Protein 3EET (pdb70)

Sequence (467 aa):
YFEQPAYLRRVAGDLRKKIVDGSLPPHTRLPSQARIREEEYGVSDTVALEARKVLAEGLVEGRSGTYVRERPVPRRVARSGYRPSGATPFRQEQADGAVRGTWESHSEQAEASGAIAERLDIRPGERVCTKYVFRDAGEVLSSTSWEPLAVTGRTPVLPEEGPVGGGVVERAAIDVIVDNVTEEVGARPGLAEEELLTLGGVPGHVVLVIQRTYFASGRRPVETADVVVPADRRYRVAYHLPVKYFYLRVAGDLRKKIVDGSLPPHTRLPSQARIREEYGVSDTVALEARKVLAEGLVETYVRERPVPRRVARSGYRSGATPFRQEQADGAVRGTWESHSEQAEASGAIAERLDIRPGERVCTKYVFRDAGEVLSTSWEPLAVTGRTPVLPEEGPVGGGVVERAAIDVIVDNVTEEVGARPGLAEELLTLGGVPGHVVLVIQRTYFASGRPVETADVVVPADRYRVAYHLPVK

Solvent-accessible surface area: 25751 Å² total

Organism: Streptomyces avermitilis (strain ATCC 31267 / DSM 46492 / JCM 5070 / NBRC 14893 / NCIMB 12804 / NRRL 8165 / MA-4680) (NCBI:txid227882)

Structure (mmCIF, N/CA/C/O backbone):
data_3EET
#
_entry.id   3EET
#
_cell.length_a   87.157
_cell.length_b   87.157
_cell.length_c   123.752
_cell.angle_alpha   90.00
_cell.angle_beta   90.00
_cell.angle_gamma   120.00
#
_symmetry.space_group_name_H-M   'P 3 2 1'
#
loop_
_entity.id
_entity.type
_entity.pdbx_description
1 polymer 'Putative GntR-family transcriptional regulator'
2 water water
#
loop_
_atom_site.group_PDB
_atom_site.id
_atom_site.type_symbol
_atom_site.label_atom_id
_atom_site.label_alt_id
_atom_site.label_comp_id
_atom_site.label_asym_id
_atom_site.label_entity_id
_atom_site.label_seq_id
_atom_site.pdbx_PDB_ins_code
_atom_site.Cartn_x
_atom_site.Cartn_y
_atom_site.Cartn_z
_atom_site.occupancy
_atom_site.B_iso_or_equiv
_atom_site.auth_seq_id
_atom_site.auth_comp_id
_atom_site.auth_asym_id
_atom_site.auth_atom_id
_atom_site.pdbx_PDB_model_num
ATOM 1 N N . TYR A 1 18 ? 31.333 35.401 42.853 1.00 58.79 -4 TYR A N 1
ATOM 2 C CA . TYR A 1 18 ? 30.860 36.729 43.240 1.00 60.70 -4 TYR A CA 1
ATOM 3 C C . TYR A 1 18 ? 30.860 37.704 42.061 1.00 63.47 -4 TYR A C 1
ATOM 4 O O . TYR A 1 18 ? 29.970 38.548 41.950 1.00 65.16 -4 TYR A O 1
ATOM 13 N N . PHE A 1 19 ? 31.856 37.585 41.184 1.00 62.25 -3 PHE A N 1
ATOM 14 C CA . PHE A 1 19 ? 31.974 38.488 40.039 1.00 63.27 -3 PHE A CA 1
ATOM 15 C C . PHE A 1 19 ? 30.857 38.280 39.011 1.00 70.67 -3 PHE A C 1
ATOM 16 O O . PHE A 1 19 ? 30.404 37.156 38.776 1.00 74.61 -3 PHE A O 1
ATOM 24 N N . GLU A 1 27 ? 9.280 39.469 89.297 1.00 83.24 5 GLU A N 1
ATOM 25 C CA . GLU A 1 27 ? 9.275 38.030 89.049 1.00 82.04 5 GLU A CA 1
ATOM 26 C C . GLU A 1 27 ? 9.478 37.718 87.571 1.00 79.32 5 GLU A C 1
ATOM 27 O O . GLU A 1 27 ? 8.548 37.837 86.771 1.00 78.91 5 GLU A O 1
ATOM 29 N N . GLN A 1 28 ? 10.697 37.320 87.217 1.00 75.52 6 GLN A N 1
ATOM 30 C CA . GLN A 1 28 ? 11.029 36.961 85.841 1.00 67.47 6 GLN A CA 1
ATOM 31 C C . GLN A 1 28 ? 10.323 35.657 85.471 1.00 62.88 6 GLN A C 1
ATOM 32 O O . GLN A 1 28 ? 10.088 34.813 86.337 1.00 63.27 6 GLN A O 1
ATOM 38 N N . PRO A 1 29 ? 9.959 35.492 84.187 1.00 57.13 7 PRO A N 1
ATOM 39 C CA . PRO A 1 29 ? 9.449 34.191 83.741 1.00 50.89 7 PRO A CA 1
ATOM 40 C C . PRO A 1 29 ? 10.455 33.075 84.035 1.00 42.62 7 PRO A C 1
ATOM 41 O O . PRO A 1 29 ? 11.671 33.287 83.980 1.00 39.53 7 PRO A O 1
ATOM 45 N N . ALA A 1 30 ? 9.943 31.893 84.352 1.00 37.88 8 ALA A N 1
ATOM 46 C CA . ALA A 1 30 ? 10.797 30.777 84.753 1.00 36.23 8 ALA A CA 1
ATOM 47 C C . ALA A 1 30 ? 11.902 30.480 83.741 1.00 35.48 8 ALA A C 1
ATOM 48 O O . ALA A 1 30 ? 13.068 30.320 84.108 1.00 38.83 8 ALA A O 1
ATOM 50 N N . TYR A 1 31 ? 11.534 30.414 82.466 1.00 32.35 9 TYR A N 1
ATOM 51 C CA . TYR A 1 31 ? 12.477 30.002 81.437 1.00 28.64 9 TYR A CA 1
ATOM 52 C C . TYR A 1 31 ? 13.598 31.040 81.258 1.00 27.42 9 TYR A C 1
ATOM 53 O O . TYR A 1 31 ? 14.721 30.697 80.891 1.00 27.49 9 TYR A O 1
ATOM 62 N N . LEU A 1 32 ? 13.290 32.305 81.533 1.00 26.97 10 LEU A N 1
ATOM 63 C CA . LEU A 1 32 ? 14.296 33.366 81.488 1.00 28.40 10 LEU A CA 1
ATOM 64 C C . LEU A 1 32 ? 15.165 33.328 82.731 1.00 30.65 10 LEU A C 1
ATOM 65 O O . LEU A 1 32 ? 16.358 33.638 82.683 1.00 30.22 10 LEU A O 1
ATOM 70 N N A ARG A 1 33 ? 14.559 32.968 83.858 0.50 32.68 11 ARG A N 1
ATOM 71 N N B ARG A 1 33 ? 14.563 32.934 83.848 0.50 32.64 11 ARG A N 1
ATOM 72 C CA A ARG A 1 33 ? 15.325 32.780 85.078 0.50 33.67 11 ARG A CA 1
ATOM 73 C CA B ARG A 1 33 ? 15.296 32.784 85.096 0.50 34.11 11 ARG A CA 1
ATOM 74 C C A ARG A 1 33 ? 16.340 31.676 84.862 0.50 31.53 11 ARG A C 1
ATOM 75 C C B ARG A 1 33 ? 16.293 31.632 85.003 0.50 31.69 11 ARG A C 1
ATOM 76 O O A ARG A 1 33 ? 17.534 31.866 85.084 0.50 33.14 11 ARG A O 1
ATOM 77 O O B ARG A 1 33 ? 17.434 31.752 85.445 0.50 33.21 11 ARG A O 1
ATOM 92 N N . VAL A 1 34 ? 15.859 30.520 84.420 1.00 28.83 12 VAL A N 1
ATOM 93 C CA . VAL A 1 34 ? 16.735 29.376 84.201 1.00 28.61 12 VAL A CA 1
ATOM 94 C C . VAL A 1 34 ? 17.810 29.714 83.167 1.00 28.76 12 VAL A C 1
ATOM 95 O O . VAL A 1 34 ? 18.999 29.535 83.428 1.00 26.53 12 VAL A O 1
ATOM 99 N N . ALA A 1 35 ? 17.374 30.205 82.003 1.00 30.99 13 ALA A N 1
ATOM 100 C CA . ALA A 1 35 ? 18.269 30.621 80.919 1.00 29.57 13 ALA A CA 1
ATOM 101 C C . ALA A 1 35 ? 19.294 31.648 81.386 1.00 29.87 13 ALA A C 1
ATOM 102 O O . ALA A 1 35 ? 20.459 31.609 80.983 1.00 25.13 13 ALA A O 1
ATOM 104 N N . GLY A 1 36 ? 18.847 32.567 82.238 1.00 35.38 14 GLY A N 1
ATOM 105 C CA . GLY A 1 36 ? 19.717 33.583 82.802 1.00 37.36 14 GLY A CA 1
ATOM 106 C C . GLY A 1 36 ? 20.817 32.983 83.658 1.00 36.43 14 GLY A C 1
ATOM 107 O O . GLY A 1 36 ? 21.962 33.437 83.627 1.00 34.04 14 GLY A O 1
ATOM 108 N N . ASP A 1 37 ? 20.472 31.954 84.425 1.00 35.03 15 ASP A N 1
ATOM 109 C CA . ASP A 1 37 ? 21.439 31.312 85.305 1.00 37.15 15 ASP A CA 1
ATOM 110 C C . ASP A 1 37 ? 22.507 30.583 84.498 1.00 36.58 15 ASP A C 1
ATOM 111 O O . ASP A 1 37 ? 23.690 30.634 84.834 1.00 40.06 15 ASP A O 1
ATOM 116 N N . LEU A 1 38 ? 22.084 29.905 83.433 1.00 34.77 16 LEU A N 1
ATOM 117 C CA . LEU A 1 38 ? 23.001 29.145 82.584 1.00 32.06 16 LEU A CA 1
ATOM 118 C C . LEU A 1 38 ? 23.853 30.083 81.753 1.00 32.35 16 LEU A C 1
ATOM 119 O O . LEU A 1 38 ? 25.022 29.804 81.500 1.00 32.30 16 LEU A O 1
ATOM 124 N N . ARG A 1 39 ? 23.253 31.192 81.329 1.00 33.23 17 ARG A N 1
ATOM 125 C CA . ARG A 1 39 ? 23.960 32.215 80.570 1.00 35.51 17 ARG A CA 1
ATOM 126 C C . ARG A 1 39 ? 25.105 32.791 81.400 1.00 40.46 17 ARG A C 1
ATOM 127 O O . ARG A 1 39 ? 26.219 32.976 80.903 1.00 40.85 17 ARG A O 1
ATOM 135 N N . LYS A 1 40 ? 24.817 33.085 82.665 1.00 42.95 18 LYS A N 1
ATOM 136 C CA . LYS A 1 40 ? 25.836 33.571 83.586 1.00 49.21 18 LYS A CA 1
ATOM 137 C C . LYS A 1 40 ? 26.957 32.537 83.690 1.00 54.52 18 LYS A C 1
ATOM 138 O O . LYS A 1 40 ? 28.134 32.873 83.560 1.00 63.46 18 LYS A O 1
ATOM 144 N N . LYS A 1 41 ? 26.580 31.278 83.911 1.00 49.14 19 LYS A N 1
ATOM 145 C CA . LYS A 1 41 ? 27.533 30.172 83.972 1.00 44.80 19 LYS A CA 1
ATOM 146 C C . LYS A 1 41 ? 28.365 30.071 82.693 1.00 44.62 19 LYS A C 1
ATOM 147 O O . LYS A 1 41 ? 29.528 29.676 82.731 1.00 46.69 19 LYS A O 1
ATOM 153 N N . ILE A 1 42 ? 27.766 30.435 81.565 1.00 45.95 20 ILE A N 1
ATOM 154 C CA . ILE A 1 42 ? 28.473 30.437 80.289 1.00 47.06 20 ILE A CA 1
ATOM 155 C C . ILE A 1 42 ? 29.476 31.594 80.217 1.00 51.35 20 ILE A C 1
ATOM 156 O O . ILE A 1 42 ? 30.609 31.420 79.762 1.00 55.60 20 ILE A O 1
ATOM 161 N N . VAL A 1 43 ? 29.059 32.769 80.677 1.00 50.11 21 VAL A N 1
ATOM 162 C CA . VAL A 1 43 ? 29.942 33.931 80.723 1.00 55.43 21 VAL A CA 1
ATOM 163 C C . VAL A 1 43 ? 31.065 33.752 81.742 1.00 60.50 21 VAL A C 1
ATOM 164 O O . VAL A 1 43 ? 32.183 34.225 81.533 1.00 64.15 21 VAL A O 1
ATOM 168 N N . ASP A 1 44 ? 30.744 33.078 82.844 1.00 60.44 22 ASP A N 1
ATOM 169 C CA . ASP A 1 44 ? 31.706 32.740 83.890 1.00 62.98 22 ASP A CA 1
ATOM 170 C C . ASP A 1 44 ? 32.886 31.990 83.320 1.00 64.39 22 ASP A C 1
ATOM 171 O O . ASP A 1 44 ? 34.034 32.252 83.667 1.00 68.45 22 ASP A O 1
ATOM 176 N N . GLY A 1 45 ? 32.584 31.039 82.448 1.00 62.27 23 GLY A N 1
ATOM 177 C CA . GLY A 1 45 ? 33.556 30.051 82.039 1.00 62.60 23 GLY A CA 1
ATOM 178 C C . GLY A 1 45 ? 33.185 28.749 82.716 1.00 64.13 23 GLY A C 1
ATOM 179 O O . GLY A 1 45 ? 33.736 27.695 82.396 1.00 66.54 23 GLY A O 1
ATOM 180 N N . SER A 1 46 ? 32.244 28.827 83.658 1.00 62.15 24 SER A N 1
ATOM 181 C CA . SER A 1 46 ? 31.723 27.637 84.333 1.00 58.90 24 SER A CA 1
ATOM 182 C C . SER A 1 46 ? 31.313 26.610 83.289 1.00 57.76 24 SER A C 1
ATOM 183 O O . SER A 1 46 ? 31.485 25.407 83.477 1.00 56.32 24 SER A O 1
ATOM 186 N N . LEU A 1 47 ? 30.752 27.103 82.191 1.00 59.51 25 LEU A N 1
ATOM 187 C CA . LEU A 1 47 ? 30.446 26.270 81.041 1.00 58.21 25 LEU A CA 1
ATOM 188 C C . LEU A 1 47 ? 31.286 26.765 79.874 1.00 56.27 25 LEU A C 1
ATOM 189 O O . LEU A 1 47 ? 30.857 27.632 79.116 1.00 53.42 25 LEU A O 1
ATOM 194 N N . PRO A 1 48 ? 32.506 26.221 79.745 1.00 59.79 26 PRO A N 1
ATOM 195 C CA . PRO A 1 48 ? 33.486 26.624 78.730 1.00 62.52 26 PRO A CA 1
ATOM 196 C C . PRO A 1 48 ? 33.060 26.176 77.336 1.00 63.87 26 PRO A C 1
ATOM 197 O O . PRO A 1 48 ? 32.316 25.204 77.209 1.00 63.15 26 PRO A O 1
ATOM 201 N N . PRO A 1 49 ? 33.529 26.877 76.295 1.00 64.66 27 PRO A N 1
ATOM 202 C CA . PRO A 1 49 ? 33.166 26.505 74.924 1.00 64.11 27 PRO A CA 1
ATOM 203 C C . PRO A 1 49 ? 33.505 25.047 74.636 1.00 64.67 27 PRO A C 1
ATOM 204 O O . PRO A 1 49 ? 34.541 24.559 75.092 1.00 67.11 27 PRO A O 1
ATOM 208 N N . HIS A 1 50 ? 32.634 24.372 73.889 1.00 62.55 28 HIS A N 1
ATOM 209 C CA . HIS A 1 50 ? 32.816 22.968 73.529 1.00 65.74 28 HIS A CA 1
ATOM 210 C C . HIS A 1 50 ? 32.390 22.019 74.654 1.00 69.03 28 HIS A C 1
ATOM 211 O O . HIS A 1 50 ? 32.428 20.798 74.496 1.00 71.08 28 HIS A O 1
ATOM 218 N N . THR A 1 51 ? 31.987 22.589 75.788 1.00 68.09 29 THR A N 1
ATOM 219 C CA . THR A 1 51 ? 31.392 21.816 76.875 1.00 65.41 29 THR A CA 1
ATOM 220 C C . THR A 1 51 ? 29.893 21.710 76.637 1.00 58.37 29 THR A C 1
ATOM 221 O O . THR A 1 51 ? 29.264 22.681 76.212 1.00 55.04 29 THR A O 1
ATOM 225 N N . ARG A 1 52 ? 29.326 20.533 76.898 1.00 53.72 30 ARG A N 1
ATOM 226 C CA . ARG A 1 52 ? 27.886 20.325 76.751 1.00 49.10 30 ARG A CA 1
ATOM 227 C C . ARG A 1 52 ? 27.107 21.150 77.772 1.00 46.39 30 ARG A C 1
ATOM 228 O O . ARG A 1 52 ? 27.486 21.235 78.939 1.00 49.39 30 ARG A O 1
ATOM 236 N N . LEU A 1 53 ? 26.025 21.770 77.318 1.00 44.00 31 LEU A N 1
ATOM 237 C CA . LEU A 1 53 ? 25.061 22.399 78.205 1.00 41.01 31 LEU A CA 1
ATOM 238 C C . LEU A 1 53 ? 24.428 21.273 79.053 1.00 39.63 31 LEU A C 1
ATOM 239 O O . LEU A 1 53 ? 24.295 20.140 78.575 1.00 38.13 31 LEU A O 1
ATOM 244 N N . PRO A 1 54 ? 24.050 21.563 80.315 1.00 37.69 32 PRO A N 1
ATOM 245 C CA . PRO A 1 54 ? 23.382 20.502 81.077 1.00 36.39 32 PRO A CA 1
ATOM 246 C C . PRO A 1 54 ? 22.222 19.964 80.256 1.00 36.85 32 PRO A C 1
ATOM 247 O O . PRO A 1 54 ? 21.644 20.716 79.476 1.00 35.61 32 PRO A O 1
ATOM 251 N N . SER A 1 55 ? 21.883 18.691 80.419 1.00 35.81 33 SER A N 1
ATOM 252 C CA . SER A 1 55 ? 20.816 18.102 79.618 1.00 31.46 33 SER A CA 1
ATOM 253 C C . SER A 1 55 ? 19.431 18.603 80.040 1.00 34.82 33 SER A C 1
ATOM 254 O O . SER A 1 55 ? 19.264 19.203 81.109 1.00 32.01 33 SER A O 1
ATOM 257 N N . GLN A 1 56 ? 18.442 18.352 79.189 1.00 34.54 34 GLN A N 1
ATOM 258 C CA . GLN A 1 56 ? 17.059 18.670 79.515 1.00 34.63 34 GLN A CA 1
ATOM 259 C C . GLN A 1 56 ? 16.671 18.064 80.853 1.00 33.09 34 GLN A C 1
ATOM 260 O O . GLN A 1 56 ? 16.077 18.735 81.695 1.00 32.16 34 GLN A O 1
ATOM 266 N N . ALA A 1 57 ? 17.008 16.790 81.037 1.00 30.06 35 ALA A N 1
ATOM 267 C CA . ALA A 1 57 ? 16.697 16.072 82.266 1.00 28.50 35 ALA A CA 1
ATOM 268 C C . ALA A 1 57 ? 17.386 16.720 83.459 1.00 28.80 35 ALA A C 1
ATOM 269 O O . ALA A 1 57 ? 16.793 16.848 84.522 1.00 29.60 35 ALA A O 1
ATOM 271 N N . ARG A 1 58 ? 18.638 17.130 83.274 1.00 33.85 36 ARG A N 1
ATOM 272 C CA . ARG A 1 58 ? 19.413 17.734 84.358 1.00 38.78 36 ARG A CA 1
ATOM 273 C C . ARG A 1 58 ? 18.867 19.105 84.752 1.00 35.11 36 ARG A C 1
ATOM 274 O O . ARG A 1 58 ? 18.818 19.449 85.934 1.00 30.70 36 ARG A O 1
ATOM 282 N N . ILE A 1 59 ? 18.462 19.885 83.754 1.00 31.56 37 ILE A N 1
ATOM 283 C CA . ILE A 1 59 ? 17.874 21.193 84.005 1.00 32.08 37 ILE A CA 1
ATOM 284 C C . ILE A 1 59 ? 16.557 21.074 84.788 1.00 31.56 37 ILE A C 1
ATOM 285 O O . ILE A 1 59 ? 16.304 21.836 85.724 1.00 33.51 37 ILE A O 1
ATOM 290 N N . ARG A 1 60 ? 15.728 20.109 84.406 1.00 30.81 38 ARG A N 1
ATOM 291 C CA . ARG A 1 60 ? 14.453 19.863 85.081 1.00 34.88 38 ARG A CA 1
ATOM 292 C C . ARG A 1 60 ? 14.645 19.557 86.561 1.00 39.60 38 ARG A C 1
ATOM 293 O O . ARG A 1 60 ? 13.951 20.103 87.416 1.00 41.99 38 ARG A O 1
ATOM 301 N N A GLU A 1 61 ? 15.591 18.676 86.860 0.50 41.00 39 GLU A N 1
ATOM 302 N N B GLU A 1 61 ? 15.595 18.671 86.843 0.50 41.00 39 GLU A N 1
ATOM 303 C CA A GLU A 1 61 ? 15.827 18.239 88.232 0.50 41.45 39 GLU A CA 1
ATOM 304 C CA B GLU A 1 61 ? 15.876 18.207 88.197 0.50 41.52 39 GLU A CA 1
ATOM 305 C C A GLU A 1 61 ? 16.546 19.308 89.052 0.50 41.40 39 GLU A C 1
ATOM 306 C C B GLU A 1 61 ? 16.546 19.293 89.033 0.50 41.39 39 GLU A C 1
ATOM 307 O O A GLU A 1 61 ? 16.120 19.642 90.159 0.50 43.22 39 GLU A O 1
ATOM 308 O O B GLU A 1 61 ? 16.085 19.626 90.127 0.50 43.20 39 GLU A O 1
ATOM 319 N N . GLU A 1 62 ? 17.634 19.843 88.506 1.00 36.05 40 GLU A N 1
ATOM 320 C CA . GLU A 1 62 ? 18.434 20.821 89.220 1.00 38.02 40 GLU A CA 1
ATOM 321 C C . GLU A 1 62 ? 17.656 22.095 89.559 1.00 37.76 40 GLU A C 1
ATOM 322 O O . GLU A 1 62 ? 17.822 22.664 90.642 1.00 39.24 40 GLU A O 1
ATOM 328 N N . TYR A 1 63 ? 16.808 22.539 88.634 1.00 33.55 41 TYR A N 1
ATOM 329 C CA . TYR A 1 63 ? 16.042 23.767 88.828 1.00 32.71 41 TYR A CA 1
ATOM 330 C C . TYR A 1 63 ? 14.572 23.530 89.230 1.00 32.69 41 TYR A C 1
ATOM 331 O O . TYR A 1 63 ? 13.825 24.485 89.457 1.00 35.08 41 TYR A O 1
ATOM 340 N N . GLY A 1 64 ? 14.160 22.268 89.314 1.00 31.21 42 GLY A N 1
ATOM 341 C CA . GLY A 1 64 ? 12.802 21.925 89.706 1.00 30.99 42 GLY A CA 1
ATOM 342 C C . GLY A 1 64 ? 11.740 22.506 88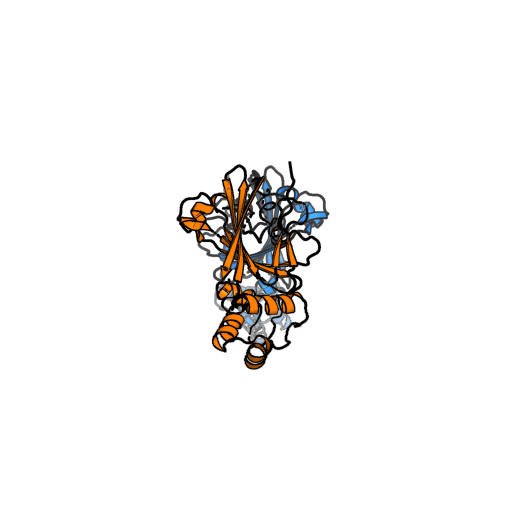.792 1.00 33.99 42 GLY A C 1
ATOM 343 O O . GLY A 1 64 ? 10.731 23.028 89.260 1.00 36.96 42 GLY A O 1
ATOM 344 N N . VAL A 1 65 ? 11.964 22.407 87.483 1.00 35.60 43 VAL A N 1
ATOM 345 C CA . VAL A 1 65 ? 11.068 23.005 86.492 1.00 34.46 43 VAL A CA 1
ATOM 346 C C . VAL A 1 65 ? 10.411 21.959 85.602 1.00 30.10 43 VAL A C 1
ATOM 347 O O . VAL A 1 65 ? 10.853 20.815 85.546 1.00 30.52 43 VAL A O 1
ATOM 351 N N . SER A 1 66 ? 9.351 22.369 84.912 1.00 28.01 44 SER A N 1
ATOM 352 C CA . SER A 1 66 ? 8.656 21.500 83.977 1.00 31.18 44 SER A CA 1
ATOM 353 C C . SER A 1 66 ? 9.536 21.232 82.764 1.00 33.32 44 SER A C 1
ATOM 354 O O . SER A 1 66 ? 10.522 21.939 82.530 1.00 32.88 44 SER A O 1
ATOM 357 N N . ASP A 1 67 ? 9.171 20.217 81.987 1.00 32.32 45 ASP A N 1
ATOM 358 C CA . ASP A 1 67 ? 9.919 19.874 80.786 1.00 31.46 45 ASP A CA 1
ATOM 359 C C . ASP A 1 67 ? 9.905 21.018 79.777 1.00 28.40 45 ASP A C 1
ATOM 360 O O . ASP A 1 67 ? 10.920 21.314 79.152 1.00 30.06 45 ASP A O 1
ATOM 365 N N . THR A 1 68 ? 8.753 21.662 79.616 1.00 29.01 46 THR A N 1
ATOM 366 C CA . THR A 1 68 ? 8.642 22.758 78.659 1.00 30.91 46 THR A CA 1
ATOM 367 C C . THR A 1 68 ? 9.528 23.933 79.082 1.00 30.96 46 THR A C 1
ATOM 368 O O . THR A 1 68 ? 10.168 24.566 78.246 1.00 29.58 46 THR A O 1
ATOM 372 N N . VAL A 1 69 ? 9.578 24.212 80.381 1.00 31.96 47 VAL A N 1
ATOM 373 C CA . VAL A 1 69 ? 10.423 25.296 80.883 1.00 32.23 47 VAL A CA 1
ATOM 374 C C . VAL A 1 69 ? 11.908 25.026 80.603 1.00 28.94 47 VAL A C 1
ATOM 375 O O . VAL A 1 69 ? 12.633 25.915 80.152 1.00 27.03 47 VAL A O 1
ATOM 379 N N . ALA A 1 70 ? 12.353 23.799 80.861 1.00 24.20 48 ALA A N 1
ATOM 380 C CA . ALA A 1 70 ? 13.727 23.409 80.556 1.00 23.13 48 ALA A CA 1
ATOM 381 C C . ALA A 1 70 ? 14.025 23.534 79.060 1.00 26.66 48 ALA A C 1
ATOM 382 O O . ALA A 1 70 ? 15.108 23.968 78.660 1.00 26.41 48 ALA A O 1
ATOM 384 N N . LEU A 1 71 ? 13.054 23.134 78.244 1.00 28.47 49 LEU A N 1
ATOM 385 C CA . LEU A 1 71 ? 13.148 23.188 76.789 1.00 29.69 49 LEU A CA 1
ATOM 386 C C . LEU A 1 71 ? 13.246 24.635 76.282 1.00 26.88 49 LEU A C 1
ATOM 387 O O . LEU A 1 71 ? 14.079 24.951 75.430 1.00 23.87 49 LEU A O 1
ATOM 392 N N . GLU A 1 72 ? 12.399 25.508 76.821 1.00 24.50 50 GLU A N 1
ATOM 393 C CA . GLU A 1 72 ? 12.375 26.921 76.432 1.00 28.01 50 GLU A CA 1
ATOM 394 C C . GLU A 1 72 ? 13.600 27.701 76.921 1.00 28.89 50 GLU A C 1
ATOM 395 O O . GLU A 1 72 ? 14.036 28.658 76.274 1.00 30.75 50 GLU A O 1
ATOM 401 N N . ALA A 1 73 ? 14.146 27.294 78.066 1.00 25.41 51 ALA A N 1
ATOM 402 C CA . ALA A 1 73 ? 15.384 27.876 78.573 1.00 25.81 51 ALA A CA 1
ATOM 403 C C . ALA A 1 73 ? 16.510 27.613 77.574 1.00 25.66 51 ALA A C 1
ATOM 404 O O . ALA A 1 73 ? 17.315 28.499 77.272 1.00 23.29 51 ALA A O 1
ATOM 406 N N . ARG A 1 74 ? 16.552 26.394 77.043 1.00 28.19 52 ARG A N 1
ATOM 407 C CA . ARG A 1 74 ? 17.573 26.032 76.067 1.00 28.99 52 ARG A CA 1
ATOM 408 C C . ARG A 1 74 ? 17.408 26.786 74.751 1.00 27.92 52 ARG A C 1
ATOM 409 O O . ARG A 1 74 ? 18.396 27.139 74.108 1.00 27.22 52 ARG A O 1
ATOM 417 N N . LYS A 1 75 ? 16.163 27.008 74.340 1.00 29.93 53 LYS A N 1
ATOM 418 C CA . LYS A 1 75 ? 15.887 27.724 73.098 1.00 31.85 53 LYS A CA 1
ATOM 419 C C . LYS A 1 75 ? 16.321 29.191 73.177 1.00 28.99 53 LYS A C 1
ATOM 420 O O . LYS A 1 75 ? 16.763 29.763 72.186 1.00 27.40 53 LYS A O 1
ATOM 426 N N . VAL A 1 76 ? 16.204 29.792 74.356 1.00 28.92 54 VAL A N 1
ATOM 427 C CA . VAL A 1 76 ? 16.683 31.153 74.548 1.00 28.74 54 VAL A CA 1
ATOM 428 C C . VAL A 1 76 ? 18.161 31.185 74.201 1.00 28.52 54 VAL A C 1
ATOM 429 O O . VAL A 1 76 ? 18.599 31.973 73.371 1.00 30.08 54 VAL A O 1
ATOM 433 N N . LEU A 1 77 ? 18.927 30.303 74.830 1.00 29.23 55 LEU A N 1
ATOM 434 C CA . LEU A 1 77 ? 20.377 30.303 74.667 1.00 31.78 55 LEU A CA 1
ATOM 435 C C . LEU A 1 77 ? 20.826 30.011 73.239 1.00 32.90 55 LEU A C 1
ATOM 436 O O . LEU A 1 77 ? 21.898 30.446 72.823 1.00 32.32 55 LEU A O 1
ATOM 449 N N . ALA A 1 79 ? 18.838 30.739 70.356 1.00 27.30 57 ALA A N 1
ATOM 450 C CA . ALA A 1 79 ? 18.465 31.930 69.605 1.00 26.55 57 ALA A CA 1
ATOM 451 C C . ALA A 1 79 ? 19.468 33.048 69.869 1.00 30.41 57 ALA A C 1
ATOM 452 O O . ALA A 1 79 ? 19.719 33.883 69.004 1.00 36.79 57 ALA A O 1
ATOM 454 N N . GLU A 1 80 ? 20.037 33.059 71.071 1.00 31.29 58 GLU A N 1
ATOM 455 C CA . GLU A 1 80 ? 21.038 34.052 71.441 1.00 30.96 58 GLU A CA 1
ATOM 456 C C . GLU A 1 80 ? 22.406 33.718 70.852 1.00 33.66 58 GLU A C 1
ATOM 457 O O . GLU A 1 80 ? 23.332 34.525 70.931 1.00 36.71 58 GLU A O 1
ATOM 463 N N . GLY A 1 81 ? 22.529 32.526 70.271 1.00 31.64 59 GLY A N 1
ATOM 464 C CA . GLY A 1 81 ? 23.778 32.076 69.675 1.00 32.39 59 GLY A CA 1
ATOM 465 C C . GLY A 1 81 ? 24.867 31.693 70.671 1.00 35.78 59 GLY A C 1
ATOM 466 O O . GLY A 1 81 ? 26.055 31.676 70.339 1.00 36.97 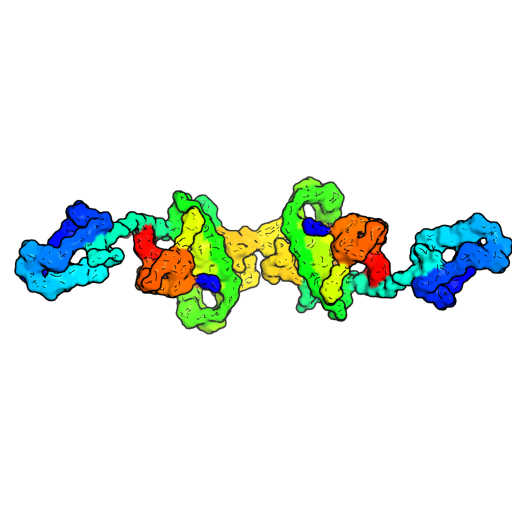59 GLY A O 1
ATOM 467 N N . LEU A 1 82 ? 24.469 31.375 71.896 1.00 35.55 60 LEU A N 1
ATOM 468 C CA . LEU A 1 82 ? 25.430 31.019 72.933 1.00 36.96 60 LEU A CA 1
ATOM 469 C C . LEU A 1 82 ? 25.738 29.523 72.931 1.00 37.06 60 LEU A C 1
ATOM 470 O O . LEU A 1 82 ? 26.806 29.104 73.380 1.00 35.98 60 LEU A O 1
ATOM 475 N N . VAL A 1 83 ? 24.798 28.725 72.426 1.00 36.90 61 VAL A N 1
ATOM 476 C CA . VAL A 1 83 ? 24.950 27.273 72.398 1.00 39.36 61 VAL A CA 1
ATOM 477 C C . VAL A 1 83 ? 24.471 26.726 71.066 1.00 42.64 61 VAL A C 1
ATOM 478 O O . VAL A 1 83 ? 23.712 27.384 70.354 1.00 36.95 61 VAL A O 1
ATOM 482 N N . GLU A 1 84 ? 24.922 25.519 70.739 1.00 51.79 62 GLU A N 1
ATOM 483 C CA . GLU A 1 84 ? 24.594 24.873 69.471 1.00 56.63 62 GLU A CA 1
ATOM 484 C C . GLU A 1 84 ? 24.523 23.363 69.643 1.00 57.30 62 GLU A C 1
ATOM 485 O O . GLU A 1 84 ? 24.942 22.822 70.664 1.00 53.16 62 GLU A O 1
ATOM 491 N N . GLY A 1 85 ? 23.994 22.684 68.634 1.00 63.73 63 GLY A N 1
ATOM 492 C CA . GLY A 1 85 ? 24.050 21.236 68.588 1.00 71.79 63 GLY A CA 1
ATOM 493 C C . GLY A 1 85 ? 25.210 20.775 67.721 1.00 78.71 63 GLY A C 1
ATOM 494 O O . GLY A 1 85 ? 25.692 21.520 66.863 1.00 79.22 63 GLY A O 1
ATOM 495 N N . ARG A 1 86 ? 25.665 19.546 67.945 1.00 81.83 64 ARG A N 1
ATOM 496 C CA . ARG A 1 86 ? 26.754 18.988 67.150 1.00 84.44 64 ARG A CA 1
ATOM 497 C C . ARG A 1 86 ? 26.947 17.497 67.421 1.00 89.55 64 ARG A C 1
ATOM 498 O O . ARG A 1 86 ? 26.681 16.658 66.557 1.00 93.49 64 ARG A O 1
ATOM 506 N N . SER A 1 89 ? 25.237 14.539 70.128 1.00 63.72 67 SER A N 1
ATOM 507 C CA . SER A 1 89 ? 23.889 14.222 70.580 1.00 63.42 67 SER A CA 1
ATOM 508 C C . SER A 1 89 ? 23.381 15.267 71.565 1.00 63.72 67 SER A C 1
ATOM 509 O O . SER A 1 89 ? 22.218 15.238 71.965 1.00 67.83 67 SER A O 1
ATOM 511 N N . GLY A 1 90 ? 24.252 16.190 71.959 1.00 58.07 68 GLY A N 1
ATOM 512 C CA . GLY A 1 90 ? 23.886 17.188 72.951 1.00 54.63 68 GLY A CA 1
ATOM 513 C C . GLY A 1 90 ? 23.990 18.620 72.459 1.00 55.05 68 GLY A C 1
ATOM 514 O O . GLY A 1 90 ? 24.122 18.869 71.256 1.00 56.45 68 GLY A O 1
ATOM 515 N N . THR A 1 91 ? 23.933 19.565 73.395 1.00 50.73 69 THR A N 1
ATOM 516 C CA . THR A 1 91 ? 24.053 20.987 73.068 1.00 49.09 69 THR A CA 1
ATOM 517 C C . THR A 1 91 ? 25.333 21.566 73.651 1.00 48.95 69 THR A C 1
ATOM 518 O O . THR A 1 91 ? 25.602 21.412 74.841 1.00 46.44 69 THR A O 1
ATOM 522 N N . TYR A 1 92 ? 26.114 22.241 72.812 1.00 50.17 70 TYR A N 1
ATOM 523 C CA . TYR A 1 92 ? 27.447 22.695 73.203 1.00 46.68 70 TYR A CA 1
ATOM 524 C C . TYR A 1 92 ? 27.583 24.208 73.259 1.00 41.50 70 TYR A C 1
ATOM 525 O O . TYR A 1 92 ? 27.096 24.924 72.385 1.00 42.05 70 TYR A O 1
ATOM 534 N N . VAL A 1 93 ? 28.240 24.684 74.311 1.00 39.40 71 VAL A N 1
ATOM 535 C CA . VAL A 1 93 ? 28.583 26.088 74.425 1.00 41.93 71 VAL A CA 1
ATOM 536 C C . VAL A 1 93 ? 29.479 26.442 73.243 1.00 52.98 71 VAL A C 1
ATOM 537 O O . VAL A 1 93 ? 30.499 25.792 73.011 1.00 57.06 71 VAL A O 1
ATOM 541 N N . ARG A 1 94 ? 29.082 27.459 72.485 1.00 57.75 72 ARG A N 1
ATOM 542 C CA . ARG A 1 94 ? 29.822 27.865 71.299 1.00 60.78 72 ARG A CA 1
ATOM 543 C C . ARG A 1 94 ? 31.052 28.676 71.657 1.00 67.30 72 ARG A C 1
ATOM 544 O O . ARG A 1 94 ? 31.011 29.530 72.540 1.00 58.79 72 ARG A O 1
ATOM 552 N N . GLU A 1 95 ? 32.150 28.411 70.964 1.00 53.17 73 GLU A N 1
ATOM 553 C CA . GLU A 1 95 ? 33.322 29.254 71.099 1.00 65.45 73 GLU A CA 1
ATOM 554 C C . GLU A 1 95 ? 33.169 30.422 70.144 1.00 70.65 73 GLU A C 1
ATOM 555 O O . GLU A 1 95 ? 33.205 30.244 68.925 1.00 71.35 73 GLU A O 1
ATOM 561 N N . ARG A 1 96 ? 32.967 31.613 70.701 1.00 74.16 74 ARG A N 1
ATOM 562 C CA . ARG A 1 96 ? 32.877 32.822 69.891 1.00 75.40 74 ARG A CA 1
ATOM 563 C C . ARG A 1 96 ? 34.243 33.487 69.766 1.00 70.16 74 ARG A C 1
ATOM 564 O O . ARG A 1 96 ? 34.802 33.972 70.759 1.00 69.13 74 ARG A O 1
ATOM 572 N N . PRO A 1 97 ? 34.787 33.492 68.535 1.00 61.80 75 PRO A N 1
ATOM 573 C CA . PRO A 1 97 ? 36.083 34.071 68.156 1.00 58.24 75 PRO A CA 1
ATOM 574 C C . PRO A 1 97 ? 36.246 35.539 68.566 1.00 55.93 75 PRO A C 1
ATOM 575 O O . PRO A 1 97 ? 35.271 36.298 68.556 1.00 54.39 75 PRO A O 1
ATOM 579 N N . VAL A 1 98 ? 37.468 35.924 68.934 1.00 52.00 76 VAL A N 1
ATOM 580 C CA . VAL A 1 98 ? 37.778 37.329 69.176 1.00 44.41 76 VAL A CA 1
ATOM 581 C C . VAL A 1 98 ? 37.685 38.084 67.849 1.00 35.01 76 VAL A C 1
ATOM 582 O O . VAL A 1 98 ? 38.288 37.687 66.845 1.00 32.59 76 VAL A O 1
ATOM 584 N N . PRO A 1 99 ? 36.909 39.172 67.832 1.00 47.93 77 PRO A N 1
ATOM 585 C CA . PRO A 1 99 ? 36.679 39.864 66.566 1.00 40.31 77 PRO A CA 1
ATOM 586 C C . PRO A 1 99 ? 37.888 40.686 66.150 1.00 36.33 77 PRO A C 1
ATOM 587 O O . PRO A 1 99 ? 38.642 41.160 67.001 1.00 36.86 77 PRO A O 1
ATOM 591 N N . ARG A 1 100 ? 38.069 40.833 64.842 1.00 36.37 78 ARG A N 1
ATOM 592 C CA . ARG A 1 100 ? 39.106 41.687 64.279 1.00 38.37 78 ARG A CA 1
ATOM 593 C C . ARG A 1 100 ? 38.477 42.980 63.769 1.00 34.75 78 ARG A C 1
ATOM 594 O O . ARG A 1 100 ? 37.308 43.011 63.397 1.00 30.30 78 ARG A O 1
ATOM 602 N N . ARG A 1 101 ? 39.242 44.060 63.774 1.00 34.11 79 ARG A N 1
ATOM 603 C CA . ARG A 1 101 ? 38.682 45.335 63.372 1.00 31.54 79 ARG A CA 1
ATOM 604 C C . ARG A 1 101 ? 38.978 45.632 61.914 1.00 28.82 79 ARG A C 1
ATOM 605 O O . ARG A 1 101 ? 40.092 45.417 61.436 1.00 28.54 79 ARG A O 1
ATOM 613 N N . VAL A 1 102 ? 37.965 46.109 61.202 1.00 28.63 80 VAL A N 1
ATOM 614 C CA . VAL A 1 102 ? 38.181 46.725 59.903 1.00 26.88 80 VAL A CA 1
ATOM 615 C C . VAL A 1 102 ? 38.188 48.230 60.136 1.00 25.05 80 VAL A C 1
ATOM 616 O O . VAL A 1 102 ? 37.148 48.829 60.412 1.00 22.74 80 VAL A O 1
ATOM 620 N N . ALA A 1 103 ? 39.371 48.830 60.054 1.00 25.18 81 ALA A N 1
ATOM 621 C CA . ALA A 1 103 ? 39.539 50.224 60.439 1.00 24.63 81 ALA A CA 1
ATOM 622 C C . ALA A 1 103 ? 39.078 51.152 59.323 1.00 26.83 81 ALA A C 1
ATOM 623 O O . ALA A 1 103 ? 39.575 51.082 58.197 1.00 28.78 81 ALA A O 1
ATOM 625 N N . ARG A 1 104 ? 38.116 52.013 59.639 1.00 25.83 82 ARG A N 1
ATOM 626 C CA . ARG A 1 104 ? 37.580 52.948 58.660 1.00 25.57 82 ARG A CA 1
ATOM 627 C C . ARG A 1 104 ? 38.172 54.339 58.860 1.00 32.90 82 ARG A C 1
ATOM 628 O O . ARG A 1 104 ? 38.268 54.832 59.986 1.00 35.70 82 ARG A O 1
ATOM 636 N N . SER A 1 105 ? 38.574 54.962 57.757 1.00 37.26 83 SER A N 1
ATOM 637 C CA . SER A 1 105 ? 39.238 56.266 57.793 1.00 44.22 83 SER A CA 1
ATOM 638 C C . SER A 1 105 ? 39.100 56.986 56.449 1.00 48.68 83 SER A C 1
ATOM 639 O O . SER A 1 105 ? 38.954 56.351 55.405 1.00 47.53 83 SER A O 1
ATOM 642 N N . GLY A 1 106 ? 39.139 58.314 56.485 1.00 55.45 84 GLY A N 1
ATOM 643 C CA . GLY A 1 106 ? 39.098 59.115 55.274 1.00 59.65 84 GLY A CA 1
ATOM 644 C C . GLY A 1 106 ? 40.456 59.693 54.910 1.00 62.28 84 GLY A C 1
ATOM 645 O O . GLY A 1 106 ? 40.645 60.209 53.805 1.00 60.10 84 GLY A O 1
ATOM 646 N N . TYR A 1 107 ? 41.404 59.596 55.839 1.00 65.82 85 TYR A N 1
ATOM 647 C CA . TYR A 1 107 ? 42.741 60.158 55.646 1.00 69.86 85 TYR A CA 1
ATOM 648 C C . TYR A 1 107 ? 43.646 59.259 54.795 1.00 70.15 85 TYR A C 1
ATOM 649 O O . TYR A 1 107 ? 43.337 58.092 54.559 1.00 65.44 85 TYR A O 1
ATOM 657 N N . ARG A 1 108 ? 44.768 59.818 54.350 1.00 76.38 86 ARG A N 1
ATOM 658 C CA . ARG A 1 108 ? 45.717 59.108 53.492 1.00 80.93 86 ARG A CA 1
ATOM 659 C C . ARG A 1 108 ? 46.707 58.254 54.290 1.00 87.90 86 ARG A C 1
ATOM 660 O O . ARG A 1 108 ? 47.163 58.659 55.361 1.00 91.54 86 ARG A O 1
ATOM 668 N N . PRO A 1 109 ? 47.041 57.062 53.767 1.00 89.89 87 PRO A N 1
ATOM 669 C CA . PRO A 1 109 ? 47.929 56.115 54.455 1.00 92.60 87 PRO A CA 1
ATOM 670 C C . PRO A 1 109 ? 49.357 56.641 54.604 1.00 95.63 87 PRO A C 1
ATOM 671 O O . PRO A 1 109 ? 49.855 57.308 53.697 1.00 97.03 87 PRO A O 1
ATOM 675 N N . SER A 1 111 ? 50.733 53.491 54.336 1.00 70.38 89 SER A N 1
ATOM 676 C CA . SER A 1 111 ? 51.865 53.847 53.487 1.00 71.77 89 SER A CA 1
ATOM 677 C C . SER A 1 111 ? 51.408 54.269 52.091 1.00 70.52 89 SER A C 1
ATOM 678 O O . SER A 1 111 ? 51.235 55.458 51.815 1.00 75.22 89 SER A O 1
ATOM 680 N N . GLY A 1 112 ? 51.219 53.288 51.213 1.00 61.17 90 GLY A N 1
ATOM 681 C CA . GLY A 1 112 ? 50.740 53.537 49.864 1.00 50.11 90 GLY A CA 1
ATOM 682 C C . GLY A 1 112 ? 49.271 53.189 49.690 1.00 42.41 90 GLY A C 1
ATOM 683 O O . GLY A 1 112 ? 48.779 52.216 50.267 1.00 39.31 90 GLY A O 1
ATOM 684 N N . ALA A 1 113 ? 48.572 53.988 48.888 1.00 38.42 91 ALA A N 1
ATOM 685 C CA . ALA A 1 113 ? 47.136 53.843 48.694 1.00 34.67 91 ALA A CA 1
ATOM 686 C C . ALA A 1 113 ? 46.789 52.733 47.713 1.00 32.62 91 ALA A C 1
ATOM 687 O O . ALA A 1 113 ? 47.411 52.605 46.654 1.00 32.24 91 ALA A O 1
ATOM 689 N N . THR A 1 114 ? 45.789 51.939 48.092 1.00 29.03 92 THR A N 1
ATOM 690 C CA . THR A 1 114 ? 45.240 50.859 47.277 1.00 30.13 92 THR A CA 1
ATOM 691 C C . THR A 1 114 ? 43.772 50.731 47.664 1.00 31.90 92 THR A C 1
ATOM 692 O O . THR A 1 114 ? 43.364 51.292 48.678 1.00 32.23 92 THR A O 1
ATOM 696 N N . PRO A 1 115 ? 42.968 50.009 46.858 1.00 31.74 93 PRO A N 1
ATOM 697 C CA . PRO A 1 115 ? 41.580 49.756 47.263 1.00 28.11 93 PRO A CA 1
ATOM 698 C C . PRO A 1 115 ? 41.494 48.998 48.580 1.00 29.41 93 PRO A C 1
ATOM 699 O O . PRO A 1 115 ? 40.540 49.190 49.333 1.00 28.27 93 PRO A O 1
ATOM 703 N N . PHE A 1 116 ? 42.474 48.145 48.861 1.00 30.81 94 PHE A N 1
ATOM 704 C CA . PHE A 1 116 ? 42.452 47.397 50.111 1.00 28.99 94 PHE A CA 1
ATOM 705 C C . PHE A 1 116 ? 42.660 48.321 51.316 1.00 30.31 94 PHE A C 1
ATOM 706 O O . PHE A 1 116 ? 41.925 48.250 52.302 1.00 29.83 94 PHE A O 1
ATOM 714 N N . ARG A 1 117 ? 43.668 49.183 51.220 1.00 28.61 95 ARG A N 1
ATOM 715 C CA . ARG A 1 117 ? 44.040 50.084 52.303 1.00 27.73 95 ARG A CA 1
ATOM 716 C C . ARG A 1 117 ? 42.933 51.117 52.498 1.00 25.44 95 ARG A C 1
ATOM 717 O O . ARG A 1 117 ? 42.725 51.642 53.589 1.00 29.63 95 ARG A O 1
ATOM 725 N N . GLN A 1 118 ? 42.213 51.403 51.427 1.00 25.27 96 GLN A N 1
ATOM 726 C CA . GLN A 1 118 ? 41.080 52.312 51.500 1.00 25.48 96 GLN A CA 1
ATOM 727 C C . GLN A 1 118 ? 39.937 51.747 52.354 1.00 24.87 96 GLN A C 1
ATOM 728 O O . GLN A 1 118 ? 39.191 52.504 52.972 1.00 23.56 96 GLN A O 1
ATOM 734 N N . GLU A 1 119 ? 39.811 50.418 52.382 1.00 22.91 97 GLU A N 1
ATOM 735 C CA . GLU A 1 119 ? 38.745 49.746 53.115 1.00 20.96 97 GLU A CA 1
ATOM 736 C C . GLU A 1 119 ? 39.199 49.337 54.509 1.00 24.87 97 GLU A C 1
ATOM 737 O O . GLU A 1 119 ? 38.414 49.318 55.457 1.00 25.42 97 GLU A O 1
ATOM 743 N N . GLN A 1 120 ? 40.474 48.989 54.615 1.00 27.62 98 GLN A N 1
ATOM 744 C CA . GLN A 1 120 ? 41.070 48.552 55.872 1.00 26.99 98 GLN A CA 1
ATOM 745 C C . GLN A 1 120 ? 42.249 49.460 56.206 1.00 28.18 98 GLN A C 1
ATOM 746 O O . GLN A 1 120 ? 43.354 49.262 55.709 1.00 30.95 98 GLN A O 1
ATOM 752 N N . ALA A 1 121 ? 42.011 50.460 57.042 1.00 28.51 99 ALA A N 1
ATOM 753 C CA . ALA A 1 121 ? 43.025 51.465 57.335 1.00 33.30 99 ALA A CA 1
ATOM 754 C C . ALA A 1 121 ? 44.157 50.922 58.201 1.00 41.06 99 ALA A C 1
ATOM 755 O O . ALA A 1 121 ? 45.203 51.559 58.344 1.00 47.95 99 ALA A O 1
ATOM 757 N N . ASP A 1 122 ? 43.947 49.742 58.774 1.00 39.14 100 ASP A N 1
ATOM 758 C CA . ASP A 1 122 ? 44.904 49.160 59.705 1.00 40.80 100 ASP A CA 1
ATOM 759 C C . ASP A 1 122 ? 46.184 48.772 58.991 1.00 42.12 100 ASP A C 1
ATOM 760 O O . ASP A 1 122 ? 46.229 47.747 58.316 1.00 38.58 100 ASP A O 1
ATOM 765 N N . GLY A 1 123 ? 47.222 49.587 59.170 1.00 47.96 101 GLY A N 1
ATOM 766 C CA . GLY A 1 123 ? 48.501 49.407 58.501 1.00 49.43 101 GLY A CA 1
ATOM 767 C C . GLY A 1 123 ? 49.175 48.065 58.726 1.00 52.21 101 GLY A C 1
ATOM 768 O O . GLY A 1 123 ? 49.952 47.603 57.887 1.00 52.20 101 GLY A O 1
ATOM 769 N N . ALA A 1 124 ? 48.876 47.437 59.858 1.00 56.33 102 ALA A N 1
ATOM 770 C CA . ALA A 1 124 ? 49.481 46.155 60.218 1.00 58.01 102 ALA A CA 1
ATOM 771 C C . ALA A 1 124 ? 48.988 45.002 59.342 1.00 58.72 102 ALA A C 1
ATOM 772 O O . ALA A 1 124 ? 49.582 43.924 59.328 1.00 59.89 102 ALA A O 1
ATOM 774 N N . VAL A 1 125 ? 47.902 45.228 58.611 1.00 56.58 103 VAL A N 1
ATOM 775 C CA . VAL A 1 125 ? 47.307 44.165 57.811 1.00 53.21 103 VAL A CA 1
ATOM 776 C C . VAL A 1 125 ? 47.777 44.201 56.360 1.00 55.24 103 VAL A C 1
ATOM 777 O O . VAL A 1 125 ? 47.496 45.152 55.635 1.00 55.38 103 VAL A O 1
ATOM 781 N N . ARG A 1 126 ? 48.501 43.161 55.953 1.00 65.71 104 ARG A N 1
ATOM 782 C CA . ARG A 1 126 ? 48.950 43.006 54.571 1.00 67.42 104 ARG A CA 1
ATOM 783 C C . ARG A 1 126 ? 47.857 42.309 53.752 1.00 64.80 104 ARG A C 1
ATOM 784 O O . ARG A 1 126 ? 47.463 41.186 54.068 1.00 70.35 104 ARG A O 1
ATOM 792 N N . GLY A 1 127 ? 47.366 42.971 52.706 1.00 54.47 105 GLY A N 1
ATOM 793 C CA . GLY A 1 127 ? 46.204 42.476 51.985 1.00 45.88 105 GLY A CA 1
ATOM 794 C C . GLY A 1 127 ? 46.237 42.597 50.473 1.00 42.11 105 GLY A C 1
ATOM 795 O O . GLY A 1 127 ? 46.956 43.427 49.910 1.00 43.32 105 GLY A O 1
ATOM 796 N N . THR A 1 128 ? 45.443 41.760 49.812 1.00 37.85 106 THR A N 1
ATOM 797 C CA . THR A 1 128 ? 45.390 41.735 48.353 1.00 37.44 106 THR A CA 1
ATOM 798 C C . THR A 1 128 ? 43.948 41.711 47.857 1.00 35.24 106 THR A C 1
ATOM 799 O O . THR A 1 128 ? 43.015 41.535 48.640 1.00 34.24 106 THR A O 1
ATOM 803 N N . TRP A 1 129 ? 43.770 41.879 46.552 1.00 30.93 107 TRP A N 1
ATOM 804 C CA . TRP A 1 129 ? 42.436 41.864 45.981 1.00 32.43 107 TRP A CA 1
ATOM 805 C C . TRP A 1 129 ? 42.422 41.315 44.562 1.00 36.09 107 TRP A C 1
ATOM 806 O O . TRP A 1 129 ? 43.440 41.306 43.866 1.00 35.81 107 TRP A O 1
ATOM 817 N N . GLU A 1 130 ? 41.258 40.825 44.158 1.00 35.96 108 GLU A N 1
ATOM 818 C CA . GLU A 1 130 ? 40.968 40.574 42.761 1.00 36.09 108 GLU A CA 1
ATOM 819 C C . GLU A 1 130 ? 39.737 41.396 42.495 1.00 35.28 108 GLU A C 1
ATOM 820 O O . GLU A 1 130 ? 38.905 41.557 43.383 1.00 37.96 108 GLU A O 1
ATOM 826 N N . SER A 1 131 ? 39.624 41.931 41.288 1.00 31.50 109 SER A N 1
ATOM 827 C CA . SER A 1 131 ? 38.497 42.774 40.935 1.00 32.09 109 SER A CA 1
ATOM 828 C C . SER A 1 131 ? 38.037 42.512 39.504 1.00 36.04 109 SER A C 1
ATOM 829 O O . SER A 1 131 ? 38.746 41.891 38.712 1.00 39.84 109 SER A O 1
ATOM 832 N N . HIS A 1 132 ? 36.839 42.985 39.182 1.00 33.72 110 HIS A N 1
ATOM 833 C CA . HIS A 1 132 ? 36.327 42.921 37.819 1.00 37.53 110 HIS A CA 1
ATOM 834 C C . HIS A 1 132 ? 35.477 44.160 37.539 1.00 36.82 110 HIS A C 1
ATOM 835 O O . HIS A 1 132 ? 34.538 44.448 38.281 1.00 37.77 110 HIS A O 1
ATOM 842 N N . SER A 1 133 ? 35.809 44.881 36.468 1.00 34.85 111 SER A N 1
ATOM 843 C CA . SER A 1 133 ? 35.131 46.130 36.121 1.00 33.53 111 SER A CA 1
ATOM 844 C C . SER A 1 133 ? 34.346 46.063 34.805 1.00 36.01 111 SER A C 1
ATOM 845 O O . SER A 1 133 ? 34.845 45.578 33.791 1.00 34.44 111 SER A O 1
ATOM 848 N N . GLU A 1 134 ? 33.113 46.560 34.822 1.00 38.01 112 GLU A N 1
ATOM 849 C CA . GLU A 1 134 ? 32.329 46.654 33.599 1.00 44.14 112 GLU A CA 1
ATOM 850 C C . GLU A 1 134 ? 31.219 47.690 33.726 1.00 46.74 112 GLU A C 1
ATOM 851 O O . GLU A 1 134 ? 30.607 47.834 34.783 1.00 46.91 112 GLU A O 1
ATOM 857 N N . GLN A 1 135 ? 30.969 48.413 32.640 1.00 48.77 113 GLN A N 1
ATOM 858 C CA . GLN A 1 135 ? 29.943 49.448 32.632 1.00 49.44 113 GLN A CA 1
ATOM 859 C C . GLN A 1 135 ? 28.551 48.883 32.890 1.00 47.41 113 GLN A C 1
ATOM 860 O O . GLN A 1 135 ? 28.315 47.680 32.782 1.00 47.72 113 GLN A O 1
ATOM 866 N N . ALA A 1 136 ? 27.625 49.770 33.220 1.00 43.64 114 ALA A N 1
ATOM 867 C CA . ALA A 1 136 ? 26.253 49.369 33.456 1.00 40.74 114 ALA A CA 1
ATOM 868 C C . ALA A 1 136 ? 25.375 50.607 33.467 1.00 40.36 114 ALA A C 1
ATOM 869 O O . ALA A 1 136 ? 25.870 51.723 33.618 1.00 38.12 114 ALA A O 1
ATOM 871 N N . GLU A 1 137 ? 24.076 50.412 33.278 1.00 40.10 115 GLU A N 1
ATOM 872 C CA . GLU A 1 137 ? 23.123 51.480 33.508 1.00 38.61 115 GLU A CA 1
ATOM 873 C C . GLU A 1 137 ? 22.763 51.461 34.989 1.00 41.74 115 GLU A C 1
ATOM 874 O O . GLU A 1 137 ? 22.436 50.406 35.539 1.00 44.68 115 GLU A O 1
ATOM 880 N N . ALA A 1 138 ? 22.841 52.625 35.634 1.00 38.84 116 ALA A N 1
ATOM 881 C CA . ALA A 1 138 ? 22.581 52.742 37.069 1.00 35.09 116 ALA A CA 1
ATOM 882 C C . ALA A 1 138 ? 21.135 52.422 37.442 1.00 34.39 116 ALA A C 1
ATOM 883 O O . ALA A 1 138 ? 20.193 52.990 36.886 1.00 36.94 116 ALA A O 1
ATOM 885 N N . SER A 1 139 ? 20.970 51.508 38.391 1.00 35.06 117 SER A N 1
ATOM 886 C CA . SER A 1 139 ? 19.660 51.215 38.946 1.00 36.44 117 SER A CA 1
ATOM 887 C C . SER A 1 139 ? 19.132 52.457 39.644 1.00 39.11 117 SER A C 1
ATOM 888 O O . SER A 1 139 ? 19.869 53.421 39.870 1.00 37.54 117 SER A O 1
ATOM 891 N N . GLY A 1 140 ? 17.851 52.438 39.988 1.00 41.18 118 GLY A N 1
ATOM 892 C CA . GLY A 1 140 ? 17.272 53.551 40.712 1.00 38.96 118 GLY A CA 1
ATOM 893 C C . GLY A 1 140 ? 18.057 53.806 41.982 1.00 34.00 118 GLY A C 1
ATOM 894 O O . GLY A 1 140 ? 18.342 54.949 42.331 1.00 33.96 118 GLY A O 1
ATOM 895 N N . ALA A 1 141 ? 18.423 52.725 42.663 1.00 28.81 119 ALA A N 1
ATOM 896 C CA . ALA A 1 141 ? 19.048 52.821 43.976 1.00 29.79 119 ALA A CA 1
ATOM 897 C C . ALA A 1 141 ? 20.441 53.404 43.881 1.00 31.20 119 ALA A C 1
ATOM 898 O O . ALA A 1 141 ? 20.847 54.229 44.703 1.00 32.27 119 ALA A O 1
ATOM 900 N N . ILE A 1 142 ? 21.184 52.960 42.877 1.00 32.46 120 ILE A N 1
ATOM 901 C CA . ILE A 1 142 ? 22.536 53.451 42.693 1.00 31.03 120 ILE A CA 1
ATOM 902 C C . ILE A 1 142 ? 22.517 54.863 42.110 1.00 29.84 120 ILE A C 1
ATOM 903 O O . ILE A 1 142 ? 23.327 55.708 42.487 1.00 32.48 120 ILE A O 1
ATOM 908 N N . ALA A 1 143 ? 21.577 55.115 41.206 1.00 28.85 121 ALA A N 1
ATOM 909 C CA . ALA A 1 143 ? 21.400 56.445 40.644 1.00 29.59 121 ALA A CA 1
ATOM 910 C C . ALA A 1 143 ? 21.194 57.441 41.775 1.00 30.54 121 ALA A C 1
ATOM 911 O O . ALA A 1 143 ? 21.793 58.517 41.802 1.00 33.25 121 ALA A O 1
ATOM 913 N N . GLU A 1 144 ? 20.352 57.065 42.725 1.00 32.48 122 GLU A N 1
ATOM 914 C CA . GLU A 1 144 ? 20.039 57.930 43.851 1.00 37.14 122 GLU A CA 1
ATOM 915 C C . GLU A 1 144 ? 21.238 58.190 44.769 1.00 34.76 122 GLU A C 1
ATOM 916 O O . GLU A 1 144 ? 21.429 59.307 45.249 1.00 30.66 122 GLU A O 1
ATOM 922 N N . ARG A 1 145 ? 22.036 57.156 45.019 1.00 31.61 123 ARG A N 1
ATOM 923 C CA . ARG A 1 145 ? 23.207 57.298 45.875 1.00 28.47 123 ARG A CA 1
ATOM 924 C C . ARG A 1 145 ? 24.274 58.159 45.215 1.00 28.29 123 ARG A C 1
ATOM 925 O O . ARG A 1 145 ? 25.075 58.795 45.895 1.00 31.22 123 ARG A O 1
ATOM 933 N N . LEU A 1 146 ? 24.268 58.190 43.886 1.00 26.98 124 LEU A N 1
ATOM 934 C CA . LEU A 1 146 ? 25.240 58.972 43.129 1.00 26.81 124 LEU A CA 1
ATOM 935 C C . LEU A 1 146 ? 24.680 60.320 42.670 1.00 28.00 124 LEU A C 1
ATOM 936 O O . LEU A 1 146 ? 25.405 61.131 42.095 1.00 29.12 124 LEU A O 1
ATOM 941 N N . ASP A 1 147 ? 23.395 60.551 42.933 1.00 29.71 125 ASP A N 1
ATOM 942 C CA . ASP A 1 147 ? 22.715 61.782 42.526 1.00 33.61 125 ASP A CA 1
ATOM 943 C C . ASP A 1 147 ? 22.821 62.001 41.016 1.00 38.99 125 ASP A C 1
ATOM 944 O O . ASP A 1 147 ? 23.189 63.081 40.552 1.00 40.06 125 ASP A O 1
ATOM 949 N N . ILE A 1 148 ? 22.511 60.954 40.256 1.00 38.10 126 ILE A N 1
ATOM 950 C CA . ILE A 1 148 ? 22.417 61.044 38.805 1.00 34.61 126 ILE A CA 1
ATOM 951 C C . ILE A 1 148 ? 21.074 60.454 38.391 1.00 36.57 126 ILE A C 1
ATOM 952 O O . ILE A 1 148 ? 20.390 59.825 39.204 1.00 34.65 126 ILE A O 1
ATOM 957 N N . ARG A 1 149 ? 20.689 60.659 37.136 1.00 41.13 127 ARG A N 1
ATOM 958 C CA . ARG A 1 149 ? 19.445 60.098 36.625 1.00 44.03 127 ARG A CA 1
ATOM 959 C C . ARG A 1 149 ? 19.571 58.590 36.566 1.00 44.29 127 ARG A C 1
ATOM 960 O O . ARG A 1 149 ? 20.611 58.075 36.154 1.00 45.87 127 ARG A O 1
ATOM 968 N N . PRO A 1 150 ? 18.514 57.873 36.977 1.00 43.25 128 PRO A N 1
ATOM 969 C CA . PRO A 1 150 ? 18.465 56.417 36.797 1.00 41.26 128 PRO A CA 1
ATOM 970 C C . PRO A 1 150 ? 18.713 56.065 35.336 1.00 41.37 128 PRO A C 1
ATOM 971 O O . PRO A 1 150 ? 18.284 56.807 34.452 1.00 43.64 128 PRO A O 1
ATOM 975 N N . GLY A 1 151 ? 19.401 54.961 35.084 1.00 38.50 129 GLY A N 1
ATOM 976 C CA . GLY A 1 151 ? 19.700 54.564 33.722 1.00 38.33 129 GLY A CA 1
ATOM 977 C C . GLY A 1 151 ? 20.955 55.208 33.164 1.00 41.81 129 GLY A C 1
ATOM 978 O O . GLY A 1 151 ? 21.480 54.765 32.145 1.00 46.11 129 GLY A O 1
ATOM 979 N N . GLU A 1 152 ? 21.439 56.256 33.825 1.00 43.78 130 GLU A N 1
ATOM 980 C CA . GLU A 1 152 ? 22.691 56.898 33.424 1.00 46.23 130 GLU A CA 1
ATOM 981 C C . GLU A 1 152 ? 23.874 55.968 33.712 1.00 42.95 130 GLU A C 1
ATOM 982 O O . GLU A 1 152 ? 23.867 55.233 34.697 1.00 40.37 130 GLU A O 1
ATOM 988 N N . ARG A 1 153 ? 24.888 55.987 32.852 1.00 43.62 131 ARG A N 1
ATOM 989 C CA . ARG A 1 153 ? 25.915 54.945 32.904 1.00 39.73 131 ARG A CA 1
ATOM 990 C C . ARG A 1 153 ? 26.947 55.119 34.013 1.00 35.84 131 ARG A C 1
ATOM 991 O O . ARG A 1 153 ? 27.353 56.235 34.355 1.00 32.92 131 ARG A O 1
ATOM 999 N N . VAL A 1 154 ? 27.357 53.983 34.567 1.00 33.54 132 VAL A N 1
ATOM 1000 C CA . VAL A 1 154 ? 28.346 53.937 35.629 1.00 32.64 132 VAL A CA 1
ATOM 1001 C C . VAL A 1 154 ? 29.382 52.850 35.356 1.00 31.95 132 VAL A C 1
ATOM 1002 O O . VAL A 1 154 ? 29.159 51.938 34.560 1.00 32.55 132 VAL A O 1
ATOM 1014 N N . CYS A 1 156 ? 30.925 49.795 37.184 1.00 36.30 134 CYS A N 1
ATOM 1015 C CA . CYS A 1 156 ? 30.763 48.910 38.335 1.00 33.73 134 CYS A CA 1
ATOM 1016 C C . CYS A 1 156 ? 31.979 47.990 38.488 1.00 34.77 134 CYS A C 1
ATOM 1017 O O . CYS A 1 156 ? 32.307 47.221 37.579 1.00 33.45 134 CYS A O 1
ATOM 1020 N N . THR A 1 157 ? 32.647 48.078 39.637 1.00 29.95 135 THR A N 1
ATOM 1021 C CA . THR A 1 157 ? 33.802 47.228 39.922 1.00 27.53 135 THR A CA 1
ATOM 1022 C C . THR A 1 157 ? 33.564 46.399 41.174 1.00 26.58 135 THR A C 1
ATOM 1023 O O . THR A 1 157 ? 33.192 46.931 42.209 1.00 28.10 135 THR A O 1
ATOM 1027 N N . LYS A 1 158 ? 33.762 45.093 41.075 1.00 27.08 136 LYS A N 1
ATOM 1028 C CA . LYS A 1 158 ? 33.605 44.231 42.228 1.00 27.59 136 LYS A CA 1
ATOM 1029 C C . LYS A 1 158 ? 34.973 43.784 42.714 1.00 28.08 136 LYS A C 1
ATOM 1030 O O . LYS A 1 158 ? 35.856 43.497 41.900 1.00 29.27 136 LYS A O 1
ATOM 1036 N N . TYR A 1 159 ? 35.141 43.745 44.039 1.00 24.78 137 TYR A N 1
ATOM 1037 C CA . TYR A 1 159 ? 36.400 43.341 44.675 1.00 27.92 137 TYR A CA 1
ATOM 1038 C C . TYR A 1 159 ? 36.210 42.153 45.608 1.00 28.75 137 TYR A C 1
ATOM 1039 O O . TYR A 1 159 ? 35.193 42.048 46.292 1.00 27.09 137 TYR A O 1
ATOM 1048 N N . VAL A 1 160 ? 37.198 41.260 45.617 1.00 29.59 138 VAL A N 1
ATOM 1049 C CA . VAL A 1 160 ? 37.353 40.277 46.680 1.00 28.45 138 VAL A CA 1
ATOM 1050 C C . VAL A 1 160 ? 38.692 40.581 47.331 1.00 28.74 138 VAL A C 1
ATOM 1051 O O . VAL A 1 160 ? 39.726 40.590 46.656 1.00 29.20 138 VAL A O 1
ATOM 1055 N N . PHE A 1 161 ? 38.663 40.871 48.629 1.00 28.02 139 PHE A N 1
ATOM 1056 C CA . PHE A 1 161 ? 39.873 41.233 49.368 1.00 30.48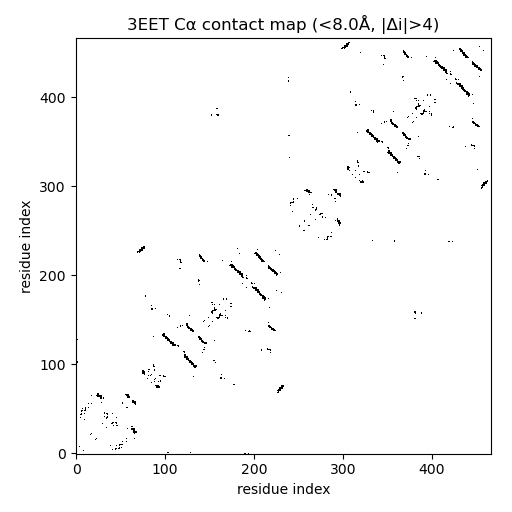 139 PHE A CA 1
ATOM 1057 C C . PHE A 1 161 ? 40.295 40.086 50.264 1.00 28.79 139 PHE A C 1
ATOM 1058 O O . PHE A 1 161 ? 39.461 39.470 50.932 1.00 26.02 139 PHE A O 1
ATOM 1066 N N . ARG A 1 162 ? 41.595 39.819 50.286 1.00 28.21 140 ARG A N 1
ATOM 1067 C CA . ARG A 1 162 ? 42.159 38.791 51.148 1.00 29.46 140 ARG A CA 1
ATOM 1068 C C . ARG A 1 162 ? 43.130 39.369 52.173 1.00 33.52 140 ARG A C 1
ATOM 1069 O O . ARG A 1 162 ? 43.855 40.323 51.893 1.00 31.93 140 ARG A O 1
ATOM 1077 N N . ASP A 1 163 ? 43.107 38.788 53.369 1.00 38.36 141 ASP A N 1
ATOM 1078 C CA . ASP A 1 163 ? 44.066 39.094 54.416 1.00 45.16 141 ASP A CA 1
ATOM 1079 C C . ASP A 1 163 ? 44.980 37.891 54.525 1.00 48.57 141 ASP A C 1
ATOM 1080 O O . ASP A 1 163 ? 44.571 36.839 55.022 1.00 49.65 141 ASP A O 1
ATOM 1085 N N . ALA A 1 164 ? 46.210 38.047 54.042 1.00 48.92 142 ALA A N 1
ATOM 1086 C CA . ALA A 1 164 ? 47.171 36.955 54.015 1.00 48.76 142 ALA A CA 1
ATOM 1087 C C . ALA A 1 164 ? 46.569 35.678 53.410 1.00 47.78 142 ALA A C 1
ATOM 1088 O O . ALA A 1 164 ? 46.617 34.608 54.017 1.00 51.12 142 ALA A O 1
ATOM 1090 N N . GLY A 1 165 ? 45.994 35.802 52.215 1.00 41.79 143 GLY A N 1
ATOM 1091 C CA . GLY A 1 165 ? 45.447 34.658 51.507 1.00 39.66 143 GLY A CA 1
ATOM 1092 C C . GLY A 1 165 ? 44.014 34.302 51.862 1.00 42.07 143 GLY A C 1
ATOM 1093 O O . GLY A 1 165 ? 43.359 33.554 51.138 1.00 43.11 143 GLY A O 1
ATOM 1094 N N . GLU A 1 166 ? 43.522 34.832 52.976 1.00 42.74 144 GLU A N 1
ATOM 1095 C CA . GLU A 1 166 ? 42.179 34.510 53.440 1.00 42.48 144 GLU A CA 1
ATOM 1096 C C . GLU A 1 166 ? 41.196 35.592 53.003 1.00 37.27 144 GLU A C 1
ATOM 1097 O O . GLU A 1 166 ? 41.372 36.757 53.337 1.00 33.23 144 GLU A O 1
ATOM 1103 N N . VAL A 1 167 ? 40.175 35.207 52.241 1.00 34.90 145 VAL A N 1
ATOM 1104 C CA . VAL A 1 167 ? 39.135 36.145 51.833 1.00 33.60 145 VAL A CA 1
ATOM 1105 C C . VAL A 1 167 ? 38.351 36.594 53.055 1.00 30.57 145 VAL A C 1
ATOM 1106 O O . VAL A 1 167 ? 37.874 35.769 53.837 1.00 32.51 145 VAL A O 1
ATOM 1126 N N . LEU A 1 170 ? 34.242 41.773 50.825 1.00 28.85 148 LEU A N 1
ATOM 1127 C CA . LEU A 1 170 ? 33.747 41.948 49.460 1.00 32.29 148 LEU A CA 1
ATOM 1128 C C . LEU A 1 170 ? 33.323 43.391 49.291 1.00 28.95 148 LEU A C 1
ATOM 1129 O O . LEU A 1 170 ? 33.051 44.081 50.272 1.00 26.27 148 LEU A O 1
ATOM 1134 N N A SER A 1 171 ? 33.259 43.845 48.042 0.50 28.52 149 SER A N 1
ATOM 1135 N N B SER A 1 171 ? 33.273 43.856 48.050 0.50 28.47 149 SER A N 1
ATOM 1136 C CA A SER A 1 171 ? 32.794 45.196 47.741 0.50 27.78 149 SER A CA 1
ATOM 1137 C CA B SER A 1 171 ? 32.681 45.157 47.783 0.50 27.95 149 SER A CA 1
ATOM 1138 C C A SER A 1 171 ? 32.295 45.327 46.299 0.50 28.96 149 SER A C 1
ATOM 1139 C C B SER A 1 171 ? 32.283 45.324 46.322 0.50 28.94 149 SER A C 1
ATOM 1140 O O A SER A 1 171 ? 32.845 44.714 45.383 0.50 29.13 149 SER A O 1
ATOM 1141 O O B SER A 1 171 ? 32.885 44.740 45.421 0.50 29.23 149 SER A O 1
ATOM 1146 N N . THR A 1 172 ? 31.239 46.113 46.111 1.00 29.39 150 THR A N 1
ATOM 1147 C CA . THR A 1 172 ? 30.808 46.513 44.782 1.00 27.86 150 THR A CA 1
ATOM 1148 C C . THR A 1 172 ? 30.836 48.033 44.786 1.00 27.34 150 THR A C 1
ATOM 1149 O O . THR A 1 172 ? 30.255 48.672 45.665 1.00 27.00 150 THR A O 1
ATOM 1153 N N . SER A 1 173 ? 31.537 48.605 43.817 1.00 27.72 151 SER A N 1
ATOM 1154 C CA . SER A 1 173 ? 31.726 50.043 43.748 1.00 25.62 151 SER A CA 1
ATOM 1155 C C . SER A 1 173 ? 31.158 50.553 42.430 1.00 27.62 151 SER A C 1
ATOM 1156 O O . SER A 1 173 ? 31.374 49.953 41.379 1.00 26.27 151 SER A O 1
ATOM 1159 N N . TRP A 1 174 ? 30.417 51.652 42.496 1.00 29.50 152 TRP A N 1
ATOM 1160 C CA . TRP A 1 174 ? 29.884 52.285 41.303 1.00 29.78 152 TRP A CA 1
ATOM 1161 C C . TRP A 1 174 ? 30.412 53.713 41.185 1.00 27.76 152 TRP A C 1
ATOM 1162 O O . TRP A 1 174 ? 30.435 54.450 42.168 1.00 24.31 152 TRP A O 1
ATOM 1173 N N . GLU A 1 175 ? 30.841 54.091 39.985 1.00 28.88 153 GLU A N 1
ATOM 1174 C CA . GLU A 1 175 ? 31.281 55.458 39.716 1.00 30.26 153 GLU A CA 1
ATOM 1175 C C . GLU A 1 175 ? 30.555 56.022 38.494 1.00 31.85 153 GLU A C 1
ATOM 1176 O O . GLU A 1 175 ? 30.381 55.325 37.498 1.00 33.55 153 GLU A O 1
ATOM 1182 N N . PRO A 1 176 ? 30.122 57.289 38.567 1.00 31.58 154 PRO A N 1
ATOM 1183 C CA . PRO A 1 176 ? 29.426 57.871 37.417 1.00 34.60 154 PRO A CA 1
ATOM 1184 C C . PRO A 1 176 ? 30.404 58.115 36.272 1.00 37.26 154 PRO A C 1
ATOM 1185 O O . PRO A 1 176 ? 31.433 58.750 36.487 1.00 37.72 154 PRO A O 1
ATOM 1189 N N . LEU A 1 177 ? 30.100 57.616 35.077 1.00 37.69 155 LEU A N 1
ATOM 1190 C CA . LEU A 1 177 ? 30.961 57.864 33.929 1.00 37.81 155 LEU A CA 1
ATOM 1191 C C . LEU A 1 177 ? 30.967 59.344 33.590 1.00 40.76 155 LEU A C 1
ATOM 1192 O O . LEU A 1 177 ? 31.830 59.816 32.858 1.00 43.28 155 LEU A O 1
ATOM 1197 N N . ALA A 1 178 ? 29.994 60.073 34.123 1.00 40.75 156 ALA A N 1
ATOM 1198 C CA . ALA A 1 178 ? 29.959 61.519 33.976 1.00 40.99 156 ALA A CA 1
ATOM 1199 C C . ALA A 1 178 ? 31.227 62.136 34.560 1.00 42.71 156 ALA A C 1
ATOM 1200 O O . ALA A 1 178 ? 31.694 63.181 34.105 1.00 46.48 156 ALA A O 1
ATOM 1202 N N . VAL A 1 179 ? 31.783 61.478 35.571 1.00 39.88 157 VAL A N 1
ATOM 1203 C CA . VAL A 1 179 ? 32.986 61.960 36.238 1.00 37.96 157 VAL A CA 1
ATOM 1204 C C . VAL A 1 179 ? 34.252 61.337 35.637 1.00 40.36 157 VAL A C 1
ATOM 1205 O O . VAL A 1 179 ? 35.226 62.040 35.347 1.00 42.31 157 VAL A O 1
ATOM 1209 N N . THR A 1 180 ? 34.225 60.022 35.429 1.00 40.60 158 THR A N 1
ATOM 1210 C CA . THR A 1 180 ? 35.427 59.269 35.069 1.00 39.42 158 THR A CA 1
ATOM 1211 C C . THR A 1 180 ? 35.498 58.888 33.603 1.00 41.75 158 THR A C 1
ATOM 1212 O O . THR A 1 180 ? 36.536 58.429 33.128 1.00 43.31 158 THR A O 1
ATOM 1216 N N . GLY A 1 181 ? 34.395 59.055 32.889 1.00 44.32 159 GLY A N 1
ATOM 1217 C CA . GLY A 1 181 ? 34.361 58.698 31.482 1.00 49.09 159 GLY A CA 1
ATOM 1218 C C . GLY A 1 181 ? 35.353 59.487 30.649 1.00 51.03 159 GLY A C 1
ATOM 1219 O O . GLY A 1 181 ? 35.443 60.707 30.768 1.00 54.07 159 GLY A O 1
ATOM 1220 N N . ARG A 1 182 ? 36.101 58.783 29.807 1.00 50.23 160 ARG A N 1
ATOM 1221 C CA . ARG A 1 182 ? 37.054 59.422 28.909 1.00 52.88 160 ARG A CA 1
ATOM 1222 C C . ARG A 1 182 ? 38.237 60.013 29.671 1.00 52.76 160 ARG A C 1
ATOM 1223 O O . ARG A 1 182 ? 38.897 60.935 29.193 1.00 56.49 160 ARG A O 1
ATOM 1231 N N . THR A 1 183 ? 38.500 59.481 30.860 1.00 47.34 161 THR A N 1
ATOM 1232 C CA . THR A 1 183 ? 39.677 59.879 31.625 1.00 45.27 161 THR A CA 1
ATOM 1233 C C . THR A 1 183 ? 40.585 58.672 31.858 1.00 48.70 161 THR A C 1
ATOM 1234 O O . THR A 1 183 ? 40.164 57.531 31.660 1.00 50.37 161 THR A O 1
ATOM 1238 N N . PRO A 1 184 ? 41.843 58.924 32.264 1.00 50.69 162 PRO A N 1
ATOM 1239 C CA . PRO A 1 184 ? 42.804 57.858 32.584 1.00 51.56 162 PRO A CA 1
ATOM 1240 C C . PRO A 1 184 ? 42.413 57.006 33.793 1.00 49.54 162 PRO A C 1
ATOM 1241 O O . PRO A 1 184 ? 43.006 55.940 33.979 1.00 50.88 162 PRO A O 1
ATOM 1245 N N . VAL A 1 185 ? 41.451 57.463 34.597 1.00 43.86 163 VAL A N 1
ATOM 1246 C CA . VAL A 1 185 ? 41.038 56.716 35.790 1.00 38.41 163 VAL A CA 1
ATOM 1247 C C . VAL A 1 185 ? 39.661 56.075 35.634 1.00 36.69 163 VAL A C 1
ATOM 1248 O O . VAL A 1 185 ? 39.064 55.627 36.608 1.00 36.44 163 VAL A O 1
ATOM 1260 N N . LEU A 1 187 ? 38.874 53.193 34.404 1.00 34.99 165 LEU A N 1
ATOM 1261 C CA . LEU A 1 187 ? 38.984 51.844 34.957 1.00 37.00 165 LEU A CA 1
ATOM 1262 C C . LEU A 1 187 ? 39.819 51.869 36.240 1.00 40.38 165 LEU A C 1
ATOM 1263 O O . LEU A 1 187 ? 41.005 52.193 36.207 1.00 44.29 165 LEU A O 1
ATOM 1268 N N . PRO A 1 188 ? 39.198 51.533 37.381 1.00 39.05 166 PRO A N 1
ATOM 1269 C CA . PRO A 1 188 ? 39.865 51.674 38.687 1.00 37.54 166 PRO A CA 1
ATOM 1270 C C . PRO A 1 188 ? 41.177 50.888 38.826 1.00 38.61 166 PRO A C 1
ATOM 1271 O O . PRO A 1 188 ? 42.085 51.358 39.506 1.00 38.37 166 PRO A O 1
ATOM 1275 N N . GLU A 1 189 ? 41.275 49.721 38.196 1.00 39.30 167 GLU A N 1
ATOM 1276 C CA . GLU A 1 189 ? 42.448 48.866 38.363 1.00 42.06 167 GLU A CA 1
ATOM 1277 C C . GLU A 1 189 ? 43.345 48.844 37.123 1.00 46.60 167 GLU A C 1
ATOM 1278 O O . GLU A 1 189 ? 44.033 47.855 36.870 1.00 46.85 167 GLU A O 1
ATOM 1284 N N . GLU A 1 190 ? 43.329 49.940 36.363 1.00 48.15 168 GLU A N 1
ATOM 1285 C CA . GLU A 1 190 ? 44.150 50.096 35.160 1.00 48.62 168 GLU A CA 1
ATOM 1286 C C . GLU A 1 190 ? 44.684 51.523 35.028 1.00 50.46 168 GLU A C 1
ATOM 1287 O O . GLU A 1 190 ? 44.171 52.452 35.652 1.00 48.23 168 GLU A O 1
ATOM 1293 N N . GLY A 1 191 ? 45.711 51.700 34.203 1.00 52.50 169 GLY A N 1
ATOM 1294 C CA . GLY A 1 191 ? 46.272 53.021 33.980 1.00 50.16 169 GLY A CA 1
ATOM 1295 C C . GLY A 1 191 ? 47.262 53.465 35.043 1.00 50.12 169 GLY A C 1
ATOM 1296 O O . GLY A 1 191 ? 47.594 52.715 35.961 1.00 51.92 169 GLY A O 1
ATOM 1297 N N . PRO A 1 192 ? 47.738 54.707 34.924 1.00 51.08 170 PRO A N 1
ATOM 1298 C CA . PRO A 1 192 ? 48.810 55.274 35.756 1.00 50.78 170 PRO A CA 1
ATOM 1299 C C . PRO A 1 192 ? 48.495 55.378 37.250 1.00 46.90 170 PRO A C 1
ATOM 1300 O O . PRO A 1 192 ? 49.430 55.435 38.051 1.00 45.21 170 PRO A O 1
ATOM 1304 N N . VAL A 1 193 ? 47.221 55.420 37.626 1.00 46.33 171 VAL A N 1
ATOM 1305 C CA . VAL A 1 193 ? 46.863 55.437 39.044 1.00 42.82 171 VAL A CA 1
ATOM 1306 C C . VAL A 1 193 ? 45.892 54.297 39.380 1.00 40.01 171 VAL A C 1
ATOM 1307 O O . VAL A 1 193 ? 45.170 54.330 40.383 1.00 38.73 171 VAL A O 1
ATOM 1311 N N . GLY A 1 194 ? 45.893 53.279 38.524 1.00 37.23 172 GLY A N 1
ATOM 1312 C CA . GLY A 1 194 ? 45.098 52.091 38.755 1.00 36.19 172 GLY A CA 1
ATOM 1313 C C . GLY A 1 194 ? 45.611 51.366 39.982 1.00 38.74 172 GLY A C 1
ATOM 1314 O O . GLY A 1 194 ? 46.816 51.344 40.232 1.00 41.28 172 GLY A O 1
ATOM 1315 N N . GLY A 1 195 ? 44.701 50.786 40.757 1.00 34.59 173 GLY A N 1
ATOM 1316 C CA . GLY A 1 195 ? 45.072 50.077 41.969 1.00 29.85 173 GLY A CA 1
ATOM 1317 C C . GLY A 1 195 ? 45.431 50.978 43.139 1.00 30.06 173 GLY A C 1
ATOM 1318 O O . GLY A 1 195 ? 45.889 50.499 44.173 1.00 31.76 173 GLY A O 1
ATOM 1327 N N . GLY A 1 197 ? 43.146 53.325 44.444 1.00 31.81 175 GLY A N 1
ATOM 1328 C CA . GLY A 1 197 ? 41.951 53.706 45.179 1.00 29.07 175 GLY A CA 1
ATOM 1329 C C . GLY A 1 197 ? 41.242 54.948 44.666 1.00 31.33 175 GLY A C 1
ATOM 1330 O O . GLY A 1 197 ? 41.764 55.668 43.821 1.00 32.71 175 GLY A O 1
ATOM 1331 N N . VAL A 1 198 ? 40.053 55.203 45.208 1.00 32.38 176 VAL A N 1
ATOM 1332 C CA . VAL A 1 198 ? 39.177 56.280 44.745 1.00 31.20 176 VAL A CA 1
ATOM 1333 C C . VAL A 1 198 ? 39.718 57.704 44.956 1.00 29.74 176 VAL A C 1
ATOM 1334 O O . VAL A 1 198 ? 39.671 58.530 44.047 1.00 30.36 176 VAL A O 1
ATOM 1338 N N . VAL A 1 199 ? 40.219 58.003 46.148 1.00 30.55 177 VAL A N 1
ATOM 1339 C CA . VAL A 1 199 ? 40.666 59.366 46.436 1.00 29.85 177 VAL A CA 1
ATOM 1340 C C . VAL A 1 199 ? 41.871 59.789 45.573 1.00 33.12 177 VAL A C 1
ATOM 1341 O O . VAL A 1 199 ? 41.930 60.926 45.107 1.00 35.50 177 VAL A O 1
ATOM 1345 N N . GLU A 1 200 ? 42.813 58.870 45.356 1.00 32.79 178 GLU A N 1
ATOM 1346 C CA . GLU A 1 200 ? 43.983 59.129 44.513 1.00 35.40 178 GLU A CA 1
ATOM 1347 C C . GLU A 1 200 ? 43.605 59.201 43.031 1.00 38.35 178 GLU A C 1
ATOM 1348 O O . GLU A 1 200 ? 44.081 60.068 42.297 1.00 40.50 178 GLU A O 1
ATOM 1354 N N . ARG A 1 201 ? 42.755 58.279 42.593 1.00 35.84 179 ARG A N 1
ATOM 1355 C CA . ARG A 1 201 ? 42.306 58.249 41.209 1.00 32.74 179 ARG A CA 1
ATOM 1356 C C . ARG A 1 201 ? 41.512 59.501 40.851 1.00 37.01 179 ARG A C 1
ATOM 1357 O O . ARG A 1 201 ? 41.641 60.026 39.746 1.00 43.66 179 ARG A O 1
ATOM 1373 N N . ALA A 1 203 ? 41.775 62.483 42.430 1.00 37.50 181 ALA A N 1
ATOM 1374 C CA . ALA A 1 203 ? 42.690 63.618 42.507 1.00 38.63 181 ALA A CA 1
ATOM 1375 C C . ALA A 1 203 ? 43.465 63.786 41.211 1.00 42.91 181 ALA A C 1
ATOM 1376 O O . ALA A 1 203 ? 43.801 64.903 40.815 1.00 46.55 181 ALA A O 1
ATOM 1378 N N . ALA A 1 204 ? 43.745 62.663 40.556 1.00 43.50 182 ALA A N 1
ATOM 1379 C CA . ALA A 1 204 ? 44.445 62.658 39.277 1.00 40.30 182 ALA A CA 1
ATOM 1380 C C . ALA A 1 204 ? 43.636 63.329 38.161 1.00 40.68 182 ALA A C 1
ATOM 1381 O O . ALA A 1 204 ? 44.194 63.788 37.170 1.00 44.74 182 ALA A O 1
ATOM 1383 N N . ILE A 1 205 ? 42.321 63.392 38.321 1.00 39.03 183 ILE A N 1
ATOM 1384 C CA . ILE A 1 205 ? 41.493 64.083 37.346 1.00 40.16 183 ILE A CA 1
ATOM 1385 C C . ILE A 1 205 ? 40.890 65.366 37.937 1.00 44.68 183 ILE A C 1
ATOM 1386 O O . ILE A 1 205 ? 39.788 65.783 37.575 1.00 46.84 183 ILE A O 1
ATOM 1391 N N . ASP A 1 206 ? 41.639 65.981 38.851 1.00 45.13 184 ASP A N 1
ATOM 1392 C CA . ASP A 1 206 ? 41.320 67.305 39.388 1.00 46.15 184 ASP A CA 1
ATOM 1393 C C . ASP A 1 206 ? 40.017 67.326 40.176 1.00 42.15 184 ASP A C 1
ATOM 1394 O O . ASP A 1 206 ? 39.399 68.378 40.345 1.00 43.25 184 ASP A O 1
ATOM 1399 N N . VAL A 1 207 ? 39.610 66.154 40.653 1.00 40.87 185 VAL A N 1
ATOM 1400 C CA . VAL A 1 207 ? 38.416 66.024 41.478 1.00 40.40 185 VAL A CA 1
ATOM 1401 C C . VAL A 1 207 ? 38.834 65.738 42.918 1.00 41.47 185 VAL A C 1
ATOM 1402 O O . VAL A 1 207 ? 39.396 64.680 43.208 1.00 41.79 185 VAL A O 1
ATOM 1406 N N . ILE A 1 208 ? 38.564 66.683 43.815 1.00 41.41 186 ILE A N 1
ATOM 1407 C CA . ILE A 1 208 ? 39.038 66.588 45.195 1.00 39.37 186 ILE A CA 1
ATOM 1408 C C . ILE A 1 208 ? 37.988 66.055 46.160 1.00 33.66 186 ILE A C 1
ATOM 1409 O O . ILE A 1 208 ? 37.092 66.780 46.583 1.00 34.10 186 ILE A O 1
ATOM 1414 N N . VAL A 1 209 ? 38.114 64.777 46.504 1.00 32.67 187 VAL A N 1
ATOM 1415 C CA . VAL A 1 209 ? 37.226 64.150 47.476 1.00 33.53 187 VAL A CA 1
ATOM 1416 C C . VAL A 1 209 ? 37.488 64.727 48.863 1.00 32.97 187 VAL A C 1
ATOM 1417 O O . VAL A 1 209 ? 38.622 64.700 49.350 1.00 35.11 187 VAL A O 1
ATOM 1421 N N . ASP A 1 210 ? 36.439 65.256 49.490 1.00 29.43 188 ASP A N 1
ATOM 1422 C CA . ASP A 1 210 ? 36.589 65.977 50.754 1.00 31.34 188 ASP A CA 1
ATOM 1423 C C . ASP A 1 210 ? 35.771 65.407 51.911 1.00 33.41 188 ASP A C 1
ATOM 1424 O O . ASP A 1 210 ? 36.010 65.754 53.068 1.00 32.41 188 ASP A O 1
ATOM 1429 N N . ASN A 1 211 ? 34.819 64.533 51.598 1.00 35.72 189 ASN A N 1
ATOM 1430 C CA . ASN A 1 211 ? 33.941 63.936 52.604 1.00 34.20 189 ASN A CA 1
ATOM 1431 C C . ASN A 1 211 ? 33.594 62.511 52.238 1.00 28.42 189 ASN A C 1
ATOM 1432 O O . ASN A 1 211 ? 33.547 62.167 51.064 1.00 26.17 189 ASN A O 1
ATOM 1437 N N . VAL A 1 212 ? 33.327 61.690 53.247 1.00 28.20 190 VAL A N 1
ATOM 1438 C CA . VAL A 1 212 ? 32.784 60.355 53.020 1.00 27.29 190 VAL A CA 1
ATOM 1439 C C . VAL A 1 212 ? 31.708 60.014 54.055 1.00 28.30 190 VAL A C 1
ATOM 1440 O O . VAL A 1 212 ? 31.888 60.247 55.253 1.00 28.84 190 VAL A O 1
ATOM 1444 N N . THR A 1 213 ? 30.575 59.497 53.579 1.00 26.17 191 THR A N 1
ATOM 1445 C CA . THR A 1 213 ? 29.534 58.991 54.462 1.00 27.05 191 THR A CA 1
ATOM 1446 C C . THR A 1 213 ? 29.565 57.467 54.461 1.00 27.58 191 THR A C 1
ATOM 1447 O O . THR A 1 213 ? 29.738 56.841 53.417 1.00 24.10 191 THR A O 1
ATOM 1451 N N . GLU A 1 214 ? 29.423 56.878 55.644 1.00 25.34 192 GLU A N 1
ATOM 1452 C CA . GLU A 1 214 ? 29.396 55.436 55.774 1.00 23.17 192 GLU A CA 1
ATOM 1453 C C . GLU A 1 214 ? 28.277 55.037 56.704 1.00 23.82 192 GLU A C 1
ATOM 1454 O O . GLU A 1 214 ? 28.220 55.488 57.850 1.00 26.59 192 GLU A O 1
ATOM 1460 N N . GLU A 1 215 ? 27.386 54.192 56.200 1.00 24.32 193 GLU A N 1
ATOM 1461 C CA . GLU A 1 215 ? 26.292 53.657 56.997 1.00 25.38 193 GLU A CA 1
ATOM 1462 C C . GLU A 1 215 ? 26.473 52.159 57.138 1.00 25.58 193 GLU A C 1
ATOM 1463 O O . GLU A 1 215 ? 26.540 51.442 56.143 1.00 24.60 193 GLU A O 1
ATOM 1469 N N . VAL A 1 216 ? 26.573 51.697 58.380 1.00 27.75 194 VAL A N 1
ATOM 1470 C CA . VAL A 1 216 ? 26.809 50.288 58.657 1.00 27.31 194 VAL A CA 1
ATOM 1471 C C . VAL A 1 216 ? 25.497 49.596 59.018 1.00 26.88 194 VAL A C 1
ATOM 1472 O O . VAL A 1 216 ? 24.832 49.970 59.991 1.00 27.20 194 VAL A O 1
ATOM 1476 N N . GLY A 1 217 ? 25.128 48.603 58.214 1.00 22.61 195 GLY A N 1
ATOM 1477 C CA . GLY A 1 217 ? 23.975 47.763 58.485 1.00 22.27 195 GLY A CA 1
ATOM 1478 C C . GLY A 1 217 ? 24.373 46.297 58.600 1.00 26.18 195 GLY A C 1
ATOM 1479 O O . GLY A 1 217 ? 25.546 45.956 58.476 1.00 27.65 195 GLY A O 1
ATOM 1480 N N . ALA A 1 218 ? 23.397 45.429 58.849 1.00 25.06 196 ALA A N 1
ATOM 1481 C CA . ALA A 1 218 ? 23.653 44.000 58.938 1.00 22.80 196 ALA A CA 1
ATOM 1482 C C . ALA A 1 218 ? 22.472 43.243 58.348 1.00 28.47 196 ALA A C 1
ATOM 1483 O O . ALA A 1 218 ? 21.322 43.673 58.468 1.00 32.78 196 ALA A O 1
ATOM 1485 N N . ARG A 1 219 ? 22.760 42.119 57.702 1.00 26.98 197 ARG A N 1
ATOM 1486 C CA . ARG A 1 219 ? 21.736 41.313 57.057 1.00 26.18 197 ARG A CA 1
ATOM 1487 C C . ARG A 1 219 ? 22.323 39.940 56.781 1.00 25.24 197 ARG A C 1
ATOM 1488 O O . ARG A 1 219 ? 23.540 39.780 56.801 1.00 25.13 197 ARG A O 1
ATOM 1496 N N . PRO A 1 220 ? 21.463 38.942 56.524 1.00 27.73 198 PRO A N 1
ATOM 1497 C CA . PRO A 1 220 ? 21.989 37.650 56.075 1.00 27.48 198 PRO A CA 1
ATOM 1498 C C . PRO A 1 220 ? 22.765 37.859 54.775 1.00 26.93 198 PRO A C 1
ATOM 1499 O O . PRO A 1 220 ? 22.353 38.681 53.954 1.00 27.31 198 PRO A O 1
ATOM 1503 N N . GLY A 1 221 ? 23.869 37.142 54.591 1.00 22.67 199 GLY A N 1
ATOM 1504 C CA . GLY A 1 221 ? 24.658 37.280 53.385 1.00 21.87 199 GLY A CA 1
ATOM 1505 C C . GLY A 1 221 ? 23.912 36.676 52.215 1.00 25.10 199 GLY A C 1
ATOM 1506 O O . GLY A 1 221 ? 23.101 35.767 52.400 1.00 27.95 199 GLY A O 1
ATOM 1507 N N . LEU A 1 222 ? 24.161 37.192 51.015 1.00 24.39 200 LEU A N 1
ATOM 1508 C CA . LEU A 1 222 ? 23.686 36.551 49.797 1.00 24.63 200 LEU A CA 1
ATOM 1509 C C . LEU A 1 222 ? 24.490 35.279 49.603 1.00 26.17 200 LEU A C 1
ATOM 1510 O O . LEU A 1 222 ? 25.648 35.207 50.005 1.00 28.95 200 LEU A O 1
ATOM 1515 N N . ALA A 1 223 ? 23.882 34.271 48.993 1.00 27.07 201 ALA A N 1
ATOM 1516 C CA . ALA A 1 223 ? 24.595 33.036 48.691 1.00 29.43 201 ALA A CA 1
ATOM 1517 C C . ALA A 1 223 ? 25.938 33.312 48.009 1.00 30.64 201 ALA A C 1
ATOM 1518 O O . ALA A 1 223 ? 26.966 32.759 48.399 1.00 29.65 201 ALA A O 1
ATOM 1520 N N A GLU A 1 224 ? 25.923 34.169 46.992 0.50 31.19 202 GLU A N 1
ATOM 1521 N N B GLU A 1 224 ? 25.929 34.170 46.994 0.50 31.19 202 GLU A N 1
ATOM 1522 C CA A GLU A 1 224 ? 27.142 34.489 46.255 0.50 32.86 202 GLU A CA 1
ATOM 1523 C CA B GLU A 1 224 ? 27.151 34.472 46.250 0.50 32.87 202 GLU A CA 1
ATOM 1524 C C A GLU A 1 224 ? 28.203 35.111 47.165 0.50 34.66 202 GLU A C 1
ATOM 1525 C C B GLU A 1 224 ? 28.203 35.229 47.078 0.50 34.62 202 GLU A C 1
ATOM 1526 O O A GLU A 1 224 ? 29.398 34.872 46.989 0.50 35.69 202 GLU A O 1
ATOM 1527 O O B GLU A 1 224 ? 29.392 35.201 46.756 0.50 35.86 202 GLU A O 1
ATOM 1538 N N . GLU A 1 225 ? 27.765 35.907 48.135 1.00 32.43 203 GLU A N 1
ATOM 1539 C CA . GLU A 1 225 ? 28.690 36.535 49.075 1.00 28.62 203 GLU A CA 1
ATOM 1540 C C . GLU A 1 225 ? 29.224 35.489 50.049 1.00 30.89 203 GLU A C 1
ATOM 1541 O O . GLU A 1 225 ? 30.438 35.341 50.226 1.00 30.01 203 GLU A O 1
ATOM 1547 N N . LEU A 1 226 ? 28.307 34.765 50.681 1.00 29.78 204 LEU A N 1
ATOM 1548 C CA . LEU A 1 226 ? 28.671 33.771 51.678 1.00 30.09 204 LEU A CA 1
ATOM 1549 C C . LEU A 1 226 ? 29.538 32.676 51.081 1.00 35.31 204 LEU A C 1
ATOM 1550 O O . LEU A 1 226 ? 30.461 32.188 51.724 1.00 35.73 204 LEU A O 1
ATOM 1555 N N . LEU A 1 227 ? 29.247 32.282 49.848 1.00 38.72 205 LEU A N 1
ATOM 1556 C CA . LEU A 1 227 ? 30.073 31.273 49.199 1.00 42.10 205 LEU A CA 1
ATOM 1557 C C . LEU A 1 227 ? 31.499 31.794 48.999 1.00 43.46 205 LEU A C 1
ATOM 1558 O O . LEU A 1 227 ? 32.469 31.070 49.221 1.00 46.72 205 LEU A O 1
ATOM 1563 N N . THR A 1 228 ? 31.621 33.058 48.602 1.00 40.23 206 THR A N 1
ATOM 1564 C CA . THR A 1 228 ? 32.926 33.683 48.422 1.00 39.93 206 THR A CA 1
ATOM 1565 C C . THR A 1 228 ? 33.636 33.900 49.766 1.00 43.27 206 THR A C 1
ATOM 1566 O O . THR A 1 228 ? 34.849 33.704 49.873 1.00 47.42 206 THR A O 1
ATOM 1570 N N . LEU A 1 229 ? 32.878 34.291 50.788 1.00 38.82 207 LEU A N 1
ATOM 1571 C CA . LEU A 1 229 ? 33.441 34.579 52.110 1.00 37.44 207 LEU A CA 1
ATOM 1572 C C . LEU A 1 229 ? 33.645 33.334 52.974 1.00 39.51 207 LEU A C 1
ATOM 1573 O O . LEU A 1 229 ? 34.286 33.397 54.026 1.00 42.09 207 LEU A O 1
ATOM 1578 N N . GLY A 1 230 ? 33.086 32.212 52.542 1.00 40.43 208 GLY A N 1
ATOM 1579 C CA . GLY A 1 230 ? 33.235 30.961 53.262 1.00 43.80 208 GLY A CA 1
ATOM 1580 C C . GLY A 1 230 ? 32.345 30.773 54.483 1.00 46.57 208 GLY A C 1
ATOM 1581 O O . GLY A 1 230 ? 32.706 30.040 55.402 1.00 51.15 208 GLY A O 1
ATOM 1582 N N . GLY A 1 231 ? 31.183 31.423 54.499 1.00 41.15 209 GLY A N 1
ATOM 1583 C CA . GLY A 1 231 ? 30.220 31.234 55.572 1.00 36.16 209 GLY A CA 1
ATOM 1584 C C . GLY A 1 231 ? 29.122 30.270 55.162 1.00 38.06 209 GLY A C 1
ATOM 1585 O O . GLY A 1 231 ? 29.075 29.830 54.014 1.00 41.31 209 GLY A O 1
ATOM 1586 N N . VAL A 1 232 ? 28.241 29.932 56.099 1.00 39.35 210 VAL A N 1
ATOM 1587 C CA . VAL A 1 232 ? 27.118 29.046 55.811 1.00 37.55 210 VAL A CA 1
ATOM 1588 C C . VAL A 1 232 ? 25.892 29.882 55.457 1.00 37.01 210 VAL A C 1
ATOM 1589 O O . VAL A 1 232 ? 25.807 31.051 55.834 1.00 36.37 210 VAL A O 1
ATOM 1593 N N . PRO A 1 233 ? 24.939 29.290 54.724 1.00 35.20 211 PRO A N 1
ATOM 1594 C CA . PRO A 1 233 ? 23.700 30.012 54.421 1.00 32.54 211 PRO A CA 1
ATOM 1595 C C . PRO A 1 233 ? 23.098 30.631 55.678 1.00 33.40 211 PRO A C 1
ATOM 1596 O O . PRO A 1 233 ? 23.074 29.996 56.734 1.00 35.39 211 PRO A O 1
ATOM 1600 N N . GLY A 1 234 ? 22.629 31.868 55.564 1.00 31.43 212 GLY A N 1
ATOM 1601 C CA . GLY A 1 234 ? 21.983 32.526 56.677 1.00 31.37 212 GLY A CA 1
ATOM 1602 C C . GLY A 1 234 ? 22.957 33.324 57.510 1.00 32.39 212 GLY A C 1
ATOM 1603 O O . GLY A 1 234 ? 22.554 34.166 58.301 1.00 32.96 212 GLY A O 1
ATOM 1604 N N . HIS A 1 235 ? 24.245 33.067 57.334 1.00 32.73 213 HIS A N 1
ATOM 1605 C CA . HIS A 1 235 ? 25.251 33.817 58.067 1.00 31.47 213 HIS A CA 1
ATOM 1606 C C . HIS A 1 235 ? 25.105 35.316 57.823 1.00 29.49 213 HIS A C 1
ATOM 1607 O O . HIS A 1 235 ? 24.836 35.748 56.708 1.00 27.54 213 HIS A O 1
ATOM 1614 N N . VAL A 1 236 ? 25.280 36.102 58.879 1.00 28.16 214 VAL A N 1
ATOM 1615 C CA . VAL A 1 236 ? 25.079 37.540 58.812 1.00 24.81 214 VAL A CA 1
ATOM 1616 C C . VAL A 1 236 ? 26.353 38.252 58.379 1.00 24.57 214 VAL A C 1
ATOM 1617 O O . VAL A 1 236 ? 27.454 37.880 58.780 1.00 26.37 214 VAL A O 1
ATOM 1621 N N . VAL A 1 237 ? 26.197 39.275 57.549 1.00 26.08 215 VAL A N 1
ATOM 1622 C CA . VAL A 1 237 ? 27.315 40.120 57.171 1.00 20.81 215 VAL A CA 1
ATOM 1623 C C . VAL A 1 237 ? 27.040 41.547 57.606 1.00 21.91 215 VAL A C 1
ATOM 1624 O O . VAL A 1 237 ? 25.885 41.961 57.701 1.00 23.58 215 VAL A O 1
ATOM 1628 N N . LEU A 1 238 ? 28.105 42.288 57.889 1.00 20.08 216 LEU A N 1
ATOM 1629 C CA . LEU A 1 238 ? 28.025 43.732 58.009 1.00 22.72 216 LEU A CA 1
ATOM 1630 C C . LEU A 1 238 ? 28.164 44.353 56.614 1.00 23.93 216 LEU A C 1
ATOM 1631 O O . LEU A 1 238 ? 29.040 43.970 55.837 1.00 23.79 216 LEU A O 1
ATOM 1636 N N . VAL A 1 239 ? 27.287 45.297 56.292 1.00 21.53 217 VAL A N 1
ATOM 1637 C CA . VAL A 1 239 ? 27.337 45.970 55.006 1.00 23.68 217 VAL A CA 1
ATOM 1638 C C . VAL A 1 239 ? 27.505 47.467 55.199 1.00 24.80 217 VAL A C 1
ATOM 1639 O O . VAL A 1 239 ? 26.634 48.128 55.759 1.00 25.68 217 VAL A O 1
ATOM 1643 N N . ILE A 1 240 ? 28.630 48.000 54.737 1.00 24.30 218 ILE A N 1
ATOM 1644 C CA . ILE A 1 240 ? 28.843 49.439 54.758 1.00 25.05 218 ILE A CA 1
ATOM 1645 C C . ILE A 1 240 ? 28.402 50.038 53.426 1.00 27.06 218 ILE A C 1
ATOM 1646 O O . ILE A 1 240 ? 28.921 49.690 52.364 1.00 26.33 218 ILE A O 1
ATOM 1651 N N . GLN A 1 241 ? 27.412 50.917 53.484 1.00 26.08 219 GLN A N 1
ATOM 1652 C CA . GLN A 1 241 ? 27.079 51.716 52.331 1.00 24.91 219 GLN A CA 1
ATOM 1653 C C . GLN A 1 241 ? 27.913 52.979 52.422 1.00 23.65 219 GLN A C 1
ATOM 1654 O O . GLN A 1 241 ? 27.692 53.817 53.299 1.00 24.60 219 GLN A O 1
ATOM 1660 N N . ARG A 1 242 ? 28.871 53.097 51.509 1.00 23.13 220 ARG A N 1
ATOM 1661 C CA . ARG A 1 242 ? 29.853 54.174 51.514 1.00 24.77 220 ARG A CA 1
ATOM 1662 C C . ARG A 1 242 ? 29.709 55.050 50.259 1.00 24.38 220 ARG A C 1
ATOM 1663 O O . ARG A 1 242 ? 29.584 54.534 49.154 1.00 25.97 220 ARG A O 1
ATOM 1671 N N . THR A 1 243 ? 29.723 56.371 50.439 1.00 26.80 221 THR A N 1
ATOM 1672 C CA . THR A 1 243 ? 29.670 57.305 49.314 1.00 26.52 221 THR A CA 1
ATOM 1673 C C . THR A 1 243 ? 30.714 58.414 49.487 1.00 29.00 221 THR A C 1
ATOM 1674 O O . THR A 1 243 ? 30.687 59.141 50.481 1.00 29.30 221 THR A O 1
ATOM 1678 N N . TYR A 1 244 ? 31.638 58.523 48.532 1.00 26.34 222 TYR A N 1
ATOM 1679 C CA . TYR A 1 244 ? 32.647 59.584 48.517 1.00 22.82 222 TYR A CA 1
ATOM 1680 C C . TYR A 1 244 ? 32.095 60.854 47.862 1.00 22.85 222 TYR A C 1
ATOM 1681 O O . TYR A 1 244 ? 31.396 60.776 46.851 1.00 23.13 222 TYR A O 1
ATOM 1690 N N . PHE A 1 245 ? 32.432 62.013 48.428 1.00 26.18 223 PHE A N 1
ATOM 1691 C CA . PHE A 1 245 ? 31.954 63.302 47.932 1.00 28.04 223 PHE A CA 1
ATOM 1692 C C . PHE A 1 245 ? 33.095 64.232 47.572 1.00 28.03 223 PHE A C 1
ATOM 1693 O O . PHE A 1 245 ? 34.103 64.291 48.270 1.00 29.06 223 PHE A O 1
ATOM 1701 N N . ALA A 1 246 ? 32.918 64.947 46.466 1.00 30.78 224 ALA A N 1
ATOM 170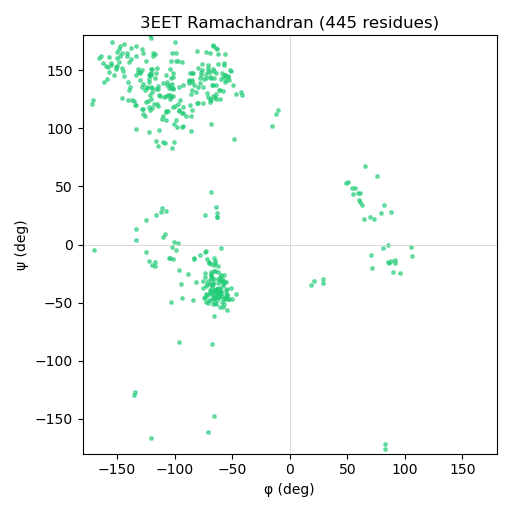2 C CA . ALA A 1 246 ? 33.813 66.022 46.062 1.00 36.02 224 ALA A CA 1
ATOM 1703 C C . ALA A 1 246 ? 32.985 67.279 45.836 1.00 41.29 224 ALA A C 1
ATOM 1704 O O . ALA A 1 246 ? 32.210 67.354 44.883 1.00 42.21 224 ALA A O 1
ATOM 1706 N N . SER A 1 247 ? 33.148 68.259 46.717 1.00 44.87 225 SER A N 1
ATOM 1707 C CA . SER A 1 247 ? 32.424 69.519 46.597 1.00 49.60 225 SER A CA 1
ATOM 1708 C C . SER A 1 247 ? 30.914 69.292 46.526 1.00 49.78 225 SER A C 1
ATOM 1709 O O . SER A 1 247 ? 30.221 69.911 45.720 1.00 51.26 225 SER A O 1
ATOM 1712 N N . GLY A 1 248 ? 30.411 68.399 47.370 1.00 48.82 226 GLY A N 1
ATOM 1713 C CA . GLY A 1 248 ? 28.981 68.171 47.473 1.00 45.87 226 GLY A CA 1
ATOM 1714 C C . GLY A 1 248 ? 28.425 67.128 46.520 1.00 43.35 226 GLY A C 1
ATOM 1715 O O . GLY A 1 248 ? 27.301 66.658 46.693 1.00 48.18 226 GLY A O 1
ATOM 1716 N N A ARG A 1 249 ? 29.195 66.773 45.497 0.50 39.36 227 ARG A N 1
ATOM 1717 N N B ARG A 1 249 ? 29.224 66.748 45.531 0.50 39.35 227 ARG A N 1
ATOM 1718 C CA A ARG A 1 249 ? 28.734 65.781 44.532 0.50 38.26 227 ARG A CA 1
ATOM 1719 C CA B ARG A 1 249 ? 28.797 65.783 44.529 0.50 38.11 227 ARG A CA 1
ATOM 1720 C C A ARG A 1 249 ? 29.314 64.400 44.845 0.50 34.79 227 ARG A C 1
ATOM 1721 C C B ARG A 1 249 ? 29.345 64.381 44.817 0.50 34.37 227 ARG A C 1
ATOM 1722 O O A ARG A 1 249 ? 30.497 64.280 45.165 0.50 33.87 227 ARG A O 1
ATOM 1723 O O B ARG A 1 249 ? 30.537 64.225 45.087 0.50 33.87 227 ARG A O 1
ATOM 1738 N N . PRO A 1 250 ? 28.472 63.353 44.770 1.00 32.59 228 PRO A N 1
ATOM 1739 C CA . PRO A 1 250 ? 28.940 61.968 44.902 1.00 31.25 228 PRO A CA 1
ATOM 1740 C C . PRO A 1 250 ? 29.834 61.597 43.717 1.00 32.33 228 PRO A C 1
ATOM 1741 O O . PRO A 1 250 ? 29.475 61.876 42.571 1.00 32.65 228 PRO A O 1
ATOM 1745 N N . VAL A 1 251 ? 30.985 60.985 43.986 1.00 32.64 229 VAL A N 1
ATOM 1746 C CA . VAL A 1 251 ? 31.882 60.553 42.914 1.00 35.46 229 VAL A CA 1
ATOM 1747 C C . VAL A 1 251 ? 32.057 59.027 42.884 1.00 34.28 229 VAL A C 1
ATOM 1748 O O . VAL A 1 251 ? 32.543 58.470 41.898 1.00 33.50 229 VAL A O 1
ATOM 1752 N N . GLU A 1 252 ? 31.649 58.369 43.967 1.00 26.84 230 GLU A N 1
ATOM 1753 C CA . GLU A 1 252 ? 31.709 56.919 44.074 1.00 22.29 230 GLU A CA 1
ATOM 1754 C C . GLU A 1 252 ? 30.773 56.472 45.195 1.00 24.12 230 GLU A C 1
ATOM 1755 O O . GLU A 1 252 ? 30.667 57.139 46.220 1.00 22.77 230 GLU A O 1
ATOM 1761 N N . THR A 1 253 ? 30.064 55.369 44.984 1.00 25.94 231 THR A N 1
ATOM 1762 C CA . THR A 1 253 ? 29.306 54.731 46.056 1.00 24.02 231 THR A CA 1
ATOM 1763 C C . THR A 1 253 ? 29.625 53.234 46.054 1.00 28.26 231 THR A C 1
ATOM 1764 O O . THR A 1 253 ? 29.921 52.654 45.003 1.00 26.66 231 THR A O 1
ATOM 1768 N N . ALA A 1 254 ? 29.592 52.616 47.232 1.00 28.65 232 ALA A N 1
ATOM 1769 C CA . ALA A 1 254 ? 29.963 51.213 47.359 1.00 23.82 232 ALA A CA 1
ATOM 1770 C C . ALA A 1 254 ? 29.251 50.517 48.494 1.00 27.35 232 ALA A C 1
ATOM 1771 O O . ALA A 1 254 ? 28.879 51.132 49.497 1.00 26.90 232 ALA A O 1
ATOM 1773 N N . ASP A 1 255 ? 29.066 49.217 48.306 1.00 30.05 233 ASP A N 1
ATOM 1774 C CA . ASP A 1 255 ? 28.615 48.325 49.354 1.00 29.91 233 ASP A CA 1
ATOM 1775 C C . ASP A 1 255 ? 29.816 47.479 49.743 1.00 24.86 233 ASP A C 1
ATOM 1776 O O . ASP A 1 255 ? 30.324 46.709 48.935 1.00 20.51 233 ASP A O 1
ATOM 1781 N N . VAL A 1 256 ? 30.282 47.649 50.974 1.00 22.89 234 VAL A N 1
ATOM 1782 C CA . VAL A 1 256 ? 31.435 46.905 51.470 1.00 22.56 234 VAL A CA 1
ATOM 1783 C C . VAL A 1 256 ? 30.958 45.862 52.481 1.00 26.09 234 VAL A C 1
ATOM 1784 O O . VAL A 1 256 ? 30.225 46.182 53.424 1.00 26.78 234 VAL A O 1
ATOM 1788 N N . VAL A 1 257 ? 31.367 44.612 52.273 1.00 25.35 235 VAL A N 1
ATOM 1789 C CA . VAL A 1 257 ? 30.793 43.481 53.000 1.00 26.66 235 VAL A CA 1
ATOM 1790 C C . VAL A 1 257 ? 31.824 42.653 53.778 1.00 27.78 235 VAL A C 1
ATOM 1791 O O . VAL A 1 257 ? 32.799 42.149 53.211 1.00 26.50 235 VAL A O 1
ATOM 1795 N N . VAL A 1 258 ? 31.597 42.517 55.084 1.00 26.92 236 VAL A N 1
ATOM 1796 C CA . VAL A 1 258 ? 32.432 41.666 55.933 1.00 28.72 236 VAL A CA 1
ATOM 1797 C C . VAL A 1 258 ? 31.577 40.745 56.806 1.00 28.97 236 VAL A C 1
ATOM 1798 O O . VAL A 1 258 ? 30.455 41.105 57.163 1.00 25.14 236 VAL A O 1
ATOM 1802 N N . PRO A 1 259 ? 32.116 39.556 57.155 1.00 32.44 237 PRO A N 1
ATOM 1803 C CA . PRO A 1 259 ? 31.407 38.559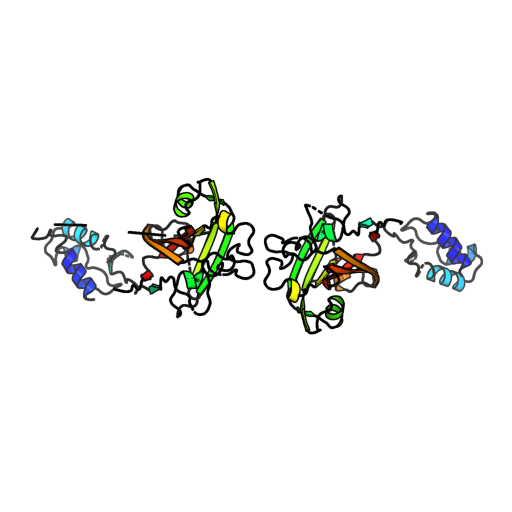 57.967 1.00 31.97 237 PRO A CA 1
ATOM 1804 C C . PRO A 1 259 ? 31.238 39.041 59.405 1.00 28.01 237 PRO A C 1
ATOM 1805 O O . PRO A 1 259 ? 32.230 39.364 60.058 1.00 27.13 237 PRO A O 1
ATOM 1809 N N . ALA A 1 260 ? 30.004 39.069 59.895 1.00 25.95 238 ALA A N 1
ATOM 1810 C CA . ALA A 1 260 ? 29.728 39.604 61.222 1.00 26.59 238 ALA A CA 1
ATOM 1811 C C . ALA A 1 260 ? 30.300 38.741 62.347 1.00 28.38 238 ALA A C 1
ATOM 1812 O O . ALA A 1 260 ? 30.556 39.234 63.448 1.00 30.42 238 ALA A O 1
ATOM 1814 N N . ASP A 1 261 ? 30.518 37.460 62.081 1.00 27.96 239 ASP A N 1
ATOM 1815 C CA . ASP A 1 261 ? 31.016 36.573 63.127 1.00 32.57 239 ASP A CA 1
ATOM 1816 C C . ASP A 1 261 ? 32.499 36.783 63.412 1.00 35.23 239 ASP A C 1
ATOM 1817 O O . ASP A 1 261 ? 32.987 36.402 64.474 1.00 37.59 239 ASP A O 1
ATOM 1822 N N A ARG A 1 262 ? 33.204 37.401 62.469 0.50 35.38 240 ARG A N 1
ATOM 1823 N N B ARG A 1 262 ? 33.200 37.404 62.467 0.50 35.38 240 ARG A N 1
ATOM 1824 C CA A ARG A 1 262 ? 34.655 37.553 62.571 0.50 35.28 240 ARG A CA 1
ATOM 1825 C CA B ARG A 1 262 ? 34.653 37.554 62.548 0.50 35.28 240 ARG A CA 1
ATOM 1826 C C A ARG A 1 262 ? 35.132 39.002 62.689 0.50 33.99 240 ARG A C 1
ATOM 1827 C C B ARG A 1 262 ? 35.126 39.000 62.695 0.50 33.99 240 ARG A C 1
ATOM 1828 O O A ARG A 1 262 ? 36.230 39.254 63.194 0.50 33.55 240 ARG A O 1
ATOM 1829 O O B ARG A 1 262 ? 36.212 39.248 63.226 0.50 33.55 240 ARG A O 1
ATOM 1844 N N . TYR A 1 263 ? 34.317 39.947 62.222 1.00 30.11 241 TYR A N 1
ATOM 1845 C CA . TYR A 1 263 ? 34.750 41.346 62.122 1.00 28.52 241 TYR A CA 1
ATOM 1846 C C . TYR A 1 263 ? 33.824 42.390 62.738 1.00 31.34 241 TYR A C 1
ATOM 1847 O O . TYR A 1 263 ? 32.621 42.176 62.872 1.00 30.10 241 TYR A O 1
ATOM 1856 N N . ARG A 1 264 ? 34.424 43.523 63.107 1.00 32.09 242 ARG A N 1
ATOM 1857 C CA . ARG A 1 264 ? 33.703 44.732 63.504 1.00 28.64 242 ARG A CA 1
ATOM 1858 C C . ARG A 1 264 ? 34.223 45.929 62.705 1.00 26.58 242 ARG A C 1
ATOM 1859 O O . ARG A 1 264 ? 35.385 45.958 62.294 1.00 28.21 242 ARG A O 1
ATOM 1867 N N . VAL A 1 265 ? 33.353 46.902 62.468 1.00 24.65 243 VAL A N 1
ATOM 1868 C CA . VAL A 1 265 ? 33.727 48.082 61.704 1.00 27.41 243 VAL A CA 1
ATOM 1869 C C . VAL A 1 265 ? 34.109 49.197 62.668 1.00 26.17 243 VAL A C 1
ATOM 1870 O O . VAL A 1 265 ? 33.273 49.670 63.434 1.00 24.33 243 VAL A O 1
ATOM 1874 N N . ALA A 1 266 ? 35.377 49.609 62.623 1.00 26.25 244 ALA A N 1
ATOM 1875 C CA . ALA A 1 266 ? 35.937 50.504 63.635 1.00 22.00 244 ALA A CA 1
ATOM 1876 C C . ALA A 1 266 ? 36.134 51.930 63.140 1.00 23.35 244 ALA A C 1
ATOM 1877 O O . ALA A 1 266 ? 36.732 52.166 62.087 1.00 25.20 244 ALA A O 1
ATOM 1879 N N . TYR A 1 267 ? 35.612 52.874 63.918 1.00 24.63 245 TYR A N 1
ATOM 1880 C CA . TYR A 1 267 ? 35.739 54.296 63.632 1.00 22.89 245 TYR A CA 1
ATOM 1881 C C . TYR A 1 267 ? 36.443 54.989 64.776 1.00 26.70 245 TYR A C 1
ATOM 1882 O O . TYR A 1 267 ? 36.327 54.579 65.928 1.00 28.31 245 TYR A O 1
ATOM 1891 N N . HIS A 1 268 ? 37.195 56.031 64.451 1.00 29.49 246 HIS A N 1
ATOM 1892 C CA . HIS A 1 268 ? 37.802 56.873 65.463 1.00 35.25 246 HIS A CA 1
ATOM 1893 C C . HIS A 1 268 ? 37.419 58.318 65.165 1.00 37.12 246 HIS A C 1
ATOM 1894 O O . HIS A 1 268 ? 37.770 58.854 64.110 1.00 36.04 246 HIS A O 1
ATOM 1901 N N . LEU A 1 269 ? 36.686 58.937 66.090 1.00 35.91 247 LEU A N 1
ATOM 1902 C CA . LEU A 1 269 ? 36.169 60.290 65.875 1.00 33.85 247 LEU A CA 1
ATOM 1903 C C . LEU A 1 269 ? 36.745 61.308 66.862 1.00 32.00 247 LEU A C 1
ATOM 1904 O O . LEU A 1 269 ? 37.053 60.975 68.007 1.00 31.70 247 LEU A O 1
ATOM 1909 N N . PRO A 1 270 ? 36.902 62.562 66.409 1.00 36.58 248 PRO A N 1
ATOM 1910 C CA . PRO A 1 270 ? 37.307 63.635 67.318 1.00 38.53 248 PRO A CA 1
ATOM 1911 C C . PRO A 1 270 ? 36.114 64.045 68.172 1.00 40.99 248 PRO A C 1
ATOM 1912 O O . PRO A 1 270 ? 34.966 63.849 67.764 1.00 41.73 248 PRO A O 1
ATOM 1916 N N . VAL A 1 271 ? 36.376 64.598 69.349 1.00 40.29 249 VAL A N 1
ATOM 1917 C CA . VAL A 1 271 ? 35.307 65.168 70.153 1.00 37.21 249 VAL A CA 1
ATOM 1918 C C . VAL A 1 271 ? 35.617 66.641 70.356 1.00 40.34 249 VAL A C 1
ATOM 1919 O O . VAL A 1 271 ? 36.646 66.982 70.936 1.00 38.57 249 VAL A O 1
ATOM 1923 N N . LYS A 1 272 ? 34.744 67.506 69.843 1.00 46.20 250 LYS A N 1
ATOM 1924 C CA . LYS A 1 272 ? 34.934 68.953 69.937 1.00 50.77 250 LYS A CA 1
ATOM 1925 C C . LYS A 1 272 ? 33.704 69.642 70.526 1.00 55.46 250 LYS A C 1
ATOM 1926 O O . LYS A 1 272 ? 32.586 69.131 70.435 1.00 56.50 250 LYS A O 1
ATOM 1928 N N . TYR B 1 18 ? 58.632 32.067 19.090 1.00 73.68 -4 TYR B N 1
ATOM 1929 C CA . TYR B 1 18 ? 58.817 33.491 18.820 1.00 78.07 -4 TYR B CA 1
ATOM 1930 C C . TYR B 1 18 ? 58.718 34.319 20.099 1.00 83.22 -4 TYR B C 1
ATOM 1931 O O . TYR B 1 18 ? 59.515 35.235 20.319 1.00 83.46 -4 TYR B O 1
ATOM 1940 N N . PHE B 1 19 ? 57.736 33.992 20.938 1.00 85.05 -3 PHE B N 1
ATOM 1941 C CA . PHE B 1 19 ? 57.529 34.705 22.196 1.00 84.01 -3 PHE B CA 1
ATOM 1942 C C . PHE B 1 19 ? 58.594 34.353 23.237 1.00 84.96 -3 PHE B C 1
ATOM 1943 O O . PHE B 1 19 ? 59.099 33.231 23.275 1.00 84.46 -3 PHE B O 1
ATOM 1951 N N . TYR B 1 31 ? 77.803 26.669 -20.702 1.00 83.26 9 TYR B N 1
ATOM 1952 C CA . TYR B 1 31 ? 76.782 26.130 -19.809 1.00 79.36 9 TYR B CA 1
ATOM 1953 C C . TYR B 1 31 ? 75.582 27.073 -19.712 1.00 76.23 9 TYR B C 1
ATOM 1954 O O . TYR B 1 31 ? 74.481 26.664 -19.343 1.00 69.33 9 TYR B O 1
ATOM 1963 N N . LEU B 1 32 ? 75.802 28.336 -20.060 1.00 79.34 10 LEU B N 1
ATOM 1964 C CA . LEU B 1 32 ? 74.776 29.363 -19.919 1.00 80.55 10 LEU B CA 1
ATOM 1965 C C . LEU B 1 32 ? 73.768 29.382 -21.064 1.00 81.43 10 LEU B C 1
ATOM 1966 O O . LEU B 1 32 ? 72.598 29.719 -20.860 1.00 79.70 10 LEU B O 1
ATOM 1971 N N . ARG B 1 33 ? 74.219 29.032 -22.266 1.00 81.36 11 ARG B N 1
ATOM 1972 C CA . ARG B 1 33 ? 73.304 28.890 -23.389 1.00 82.48 11 ARG B CA 1
ATOM 1973 C C . ARG B 1 33 ? 72.317 27.764 -23.081 1.00 81.32 11 ARG B C 1
ATOM 1974 O O . ARG B 1 33 ? 71.127 27.860 -23.393 1.00 80.80 11 ARG B O 1
ATOM 1976 N N . VAL B 1 34 ? 72.822 26.708 -22.443 1.00 81.00 12 VAL B N 1
ATOM 1977 C CA . VAL B 1 34 ? 71.997 25.558 -22.076 1.00 79.94 12 VAL B CA 1
ATOM 1978 C C . VAL B 1 34 ? 71.030 25.908 -20.949 1.00 75.07 12 VAL B C 1
ATOM 1979 O O . VAL B 1 34 ? 69.831 25.647 -21.046 1.00 72.12 12 VAL B O 1
ATOM 1983 N N . ALA B 1 35 ? 71.558 26.500 -19.881 1.00 72.52 13 ALA B N 1
ATOM 1984 C CA . ALA B 1 35 ? 70.720 26.964 -18.781 1.00 69.86 13 ALA B CA 1
ATOM 1985 C C . ALA B 1 35 ? 69.642 27.889 -19.333 1.00 74.19 13 ALA B C 1
ATOM 1986 O O . ALA B 1 35 ? 68.470 27.787 -18.965 1.00 73.21 13 ALA B O 1
ATOM 1988 N N . GLY B 1 36 ? 70.052 28.779 -20.232 1.00 76.69 14 GLY B N 1
ATOM 1989 C CA . GLY B 1 36 ? 69.141 29.703 -20.874 1.00 80.95 14 GLY B CA 1
ATOM 1990 C C . GLY B 1 36 ? 67.976 29.009 -21.553 1.00 84.10 14 GLY B C 1
ATOM 1991 O O . GLY B 1 36 ? 66.818 29.303 -21.256 1.00 86.48 14 GLY B O 1
ATOM 1992 N N . ASP B 1 37 ? 68.274 28.087 -22.463 1.00 84.08 15 ASP B N 1
ATOM 1993 C CA . ASP B 1 37 ? 67.227 27.389 -23.205 1.00 86.58 15 ASP B CA 1
ATOM 1994 C C . ASP B 1 37 ? 66.261 26.693 -22.243 1.00 84.05 15 ASP B C 1
ATOM 1995 O O . ASP B 1 37 ? 65.046 26.866 -22.341 1.00 84.15 15 ASP B O 1
ATOM 2000 N N . LEU B 1 38 ? 66.805 25.915 -21.310 1.00 83.58 16 LEU B N 1
ATOM 2001 C CA . LEU B 1 38 ? 65.977 25.201 -20.341 1.00 83.53 16 LEU B CA 1
ATOM 2002 C C . LEU B 1 38 ? 65.212 26.175 -19.450 1.00 85.39 16 LEU B C 1
ATOM 2003 O O . LEU B 1 38 ? 64.055 25.934 -19.115 1.00 88.12 16 LEU B O 1
ATOM 2008 N N . ARG B 1 39 ? 65.853 27.274 -19.065 1.00 84.05 17 ARG B N 1
ATOM 2009 C CA . ARG B 1 39 ? 65.144 28.310 -18.330 1.00 85.83 17 ARG B CA 1
ATOM 2010 C C . ARG B 1 39 ? 63.975 28.797 -19.178 1.00 93.60 17 ARG B C 1
ATOM 2011 O O . ARG B 1 39 ? 62.862 28.973 -18.682 1.00 96.04 17 ARG B O 1
ATOM 2019 N N . LYS B 1 40 ? 64.237 29.004 -20.465 1.00 97.55 18 LYS B N 1
ATOM 2020 C CA . LYS B 1 40 ? 63.209 29.450 -21.396 1.00 102.78 18 LYS B CA 1
ATOM 2021 C C . LYS B 1 40 ? 62.032 28.478 -21.382 1.00 106.22 18 LYS B C 1
ATOM 2022 O O . LYS B 1 40 ? 60.883 28.899 -21.287 1.00 110.77 18 LYS B O 1
ATOM 2028 N N . LYS B 1 41 ? 62.326 27.179 -21.453 1.00 104.41 19 LYS B N 1
ATOM 2029 C CA . LYS B 1 41 ? 61.285 26.146 -21.487 1.00 104.39 19 LYS B CA 1
ATOM 2030 C C . LYS B 1 41 ? 60.549 25.989 -20.154 1.00 104.36 19 LYS B C 1
ATOM 2031 O O . LYS B 1 41 ? 59.478 25.383 -20.101 1.00 105.20 19 LYS B O 1
ATOM 2033 N N . ILE B 1 42 ? 61.128 26.522 -19.081 1.00 103.67 20 ILE B N 1
ATOM 2034 C CA . ILE B 1 42 ? 60.440 26.577 -17.794 1.00 104.26 20 ILE B CA 1
ATOM 2035 C C . ILE B 1 42 ? 59.555 27.811 -17.783 1.00 107.74 20 ILE B C 1
ATOM 2036 O O . ILE B 1 42 ? 58.380 27.747 -17.420 1.00 111.17 20 ILE B O 1
ATOM 2041 N N . VAL B 1 43 ? 60.137 28.937 -18.185 1.00 106.31 21 VAL B N 1
ATOM 2042 C CA . VAL B 1 43 ? 59.401 30.186 -18.319 1.00 109.31 21 VAL B CA 1
ATOM 2043 C C . VAL B 1 43 ? 58.267 29.995 -19.324 1.00 113.20 21 VAL B C 1
ATOM 2044 O O . VAL B 1 43 ? 57.246 30.682 -19.270 1.00 115.39 21 VAL B O 1
ATOM 2048 N N . ASP B 1 44 ? 58.456 29.049 -20.238 1.00 115.59 22 ASP B N 1
ATOM 2049 C CA . ASP B 1 44 ? 57.417 28.668 -21.188 1.00 120.60 22 ASP B CA 1
ATOM 2050 C C . ASP B 1 44 ? 56.236 28.046 -20.460 1.00 120.45 22 ASP B C 1
ATOM 2051 O O . ASP B 1 44 ? 55.088 28.435 -20.668 1.00 125.57 22 ASP B O 1
ATOM 2056 N N . GLY B 1 45 ? 56.533 27.079 -19.599 1.00 114.21 23 GLY B N 1
ATOM 2057 C CA . GLY B 1 45 ? 55.510 26.243 -19.005 1.00 111.99 23 GLY B CA 1
ATOM 2058 C C . GLY B 1 45 ? 55.583 24.884 -19.669 1.00 109.46 23 GLY B C 1
ATOM 2059 O O . GLY B 1 45 ? 54.843 23.962 -19.324 1.00 108.86 23 GLY B O 1
ATOM 2060 N N . SER B 1 46 ? 56.486 24.774 -20.640 1.00 108.23 24 SER B N 1
ATOM 2061 C CA . SER B 1 46 ? 56.747 23.516 -21.325 1.00 106.68 24 SER B CA 1
ATOM 2062 C C . SER B 1 46 ? 57.155 22.460 -20.304 1.00 105.13 24 SER B C 1
ATOM 2063 O O . SER B 1 46 ? 56.887 21.268 -20.470 1.00 104.70 24 SER B O 1
ATOM 2065 N N . LEU B 1 47 ? 57.811 22.914 -19.244 1.00 104.88 25 LEU B N 1
ATOM 2066 C CA . LEU B 1 47 ? 58.159 22.048 -18.129 1.00 103.55 25 LEU B CA 1
ATOM 2067 C C . LEU B 1 47 ? 57.400 22.496 -16.884 1.00 105.64 25 LEU B C 1
ATOM 2068 O O . LEU B 1 47 ? 57.920 23.270 -16.076 1.00 106.21 25 LEU B O 1
ATOM 2073 N N . PRO B 1 48 ? 56.153 22.022 -16.738 1.00 106.27 26 PRO B N 1
ATOM 2074 C CA . PRO B 1 48 ? 55.272 22.339 -15.608 1.00 107.87 26 PRO B CA 1
ATOM 2075 C C . PRO B 1 48 ? 55.898 21.964 -14.270 1.00 106.42 26 PRO B C 1
ATOM 2076 O O . PRO B 1 48 ? 56.742 21.070 -14.222 1.00 103.44 26 PRO B O 1
ATOM 2080 N N . PRO B 1 49 ? 55.490 22.641 -13.200 1.00 108.35 27 PRO B N 1
ATOM 2081 C CA . PRO B 1 49 ? 55.975 22.313 -11.862 1.00 104.47 27 PRO B CA 1
ATOM 2082 C C . PRO B 1 49 ? 55.807 20.821 -11.581 1.00 104.98 27 PRO B C 1
ATOM 2083 O O . PRO B 1 49 ? 54.894 20.181 -12.105 1.00 108.49 27 PRO B O 1
ATOM 2085 N N . HIS B 1 50 ? 56.700 20.274 -10.763 1.00 102.32 28 HIS B N 1
ATOM 2086 C CA . HIS B 1 50 ? 56.642 18.866 -10.374 1.00 103.40 28 HIS B CA 1
ATOM 2087 C C . HIS B 1 50 ? 56.989 17.902 -11.509 1.00 102.72 28 HIS B C 1
ATOM 2088 O O . HIS B 1 50 ? 57.128 16.700 -11.284 1.00 100.65 28 HIS B O 1
ATOM 2095 N N . THR B 1 51 ? 57.121 18.428 -12.723 1.00 103.67 29 THR B N 1
ATOM 2096 C CA . THR B 1 51 ? 57.605 17.634 -13.845 1.00 102.87 29 THR B CA 1
ATOM 2097 C C . THR B 1 51 ? 59.125 17.612 -13.794 1.00 99.15 29 THR B C 1
ATOM 2098 O O . THR B 1 51 ? 59.755 18.635 -13.535 1.00 98.54 29 THR B O 1
ATOM 2102 N N . ARG B 1 52 ? 59.709 16.441 -14.029 1.00 96.08 30 ARG B N 1
ATOM 2103 C CA . ARG B 1 52 ? 61.157 16.291 -13.979 1.00 89.77 30 ARG B CA 1
ATOM 2104 C C . ARG B 1 52 ? 61.838 17.038 -15.125 1.00 88.96 30 ARG B C 1
ATOM 2105 O O . ARG B 1 52 ? 61.320 17.102 -16.241 1.00 93.24 30 ARG B O 1
ATOM 2107 N N . LEU B 1 53 ? 62.996 17.616 -14.823 1.00 82.47 31 LEU B N 1
ATOM 2108 C CA . LEU B 1 53 ? 63.839 18.269 -15.813 1.00 79.64 31 LEU B CA 1
ATOM 2109 C C . LEU B 1 53 ? 64.494 17.196 -16.687 1.00 77.45 31 LEU B C 1
ATOM 2110 O O . LEU B 1 53 ? 64.843 16.122 -16.189 1.00 75.03 31 LEU B O 1
ATOM 2115 N N . PRO B 1 54 ? 64.652 17.471 -17.994 1.00 76.77 32 PRO B N 1
ATOM 2116 C CA . PRO B 1 54 ? 65.339 16.509 -18.862 1.00 73.37 32 PRO B CA 1
ATOM 2117 C C . PRO B 1 54 ? 66.554 15.928 -18.147 1.00 71.17 32 PRO B C 1
ATOM 2118 O O . PRO B 1 54 ? 67.365 16.687 -17.621 1.00 71.50 32 PRO B O 1
ATOM 2122 N N . SER B 1 55 ? 66.671 14.604 -18.108 1.00 67.29 33 SER B N 1
ATOM 2123 C CA . SER B 1 55 ? 67.780 13.975 -17.402 1.00 59.11 33 SER B CA 1
ATOM 2124 C C . SER B 1 55 ? 69.108 14.480 -17.953 1.00 56.68 33 SER B C 1
ATOM 2125 O O . SER B 1 55 ? 69.177 14.937 -19.092 1.00 60.31 33 SER B O 1
ATOM 2128 N N . GLN B 1 56 ? 70.156 14.403 -17.141 1.00 51.00 34 GLN B N 1
ATOM 2129 C CA . GLN B 1 56 ? 71.492 14.783 -17.580 1.00 51.25 34 GLN B CA 1
ATOM 2130 C C . GLN B 1 56 ? 71.830 14.193 -18.941 1.00 57.99 34 GLN B C 1
ATOM 2131 O O . GLN B 1 56 ? 72.406 14.871 -19.795 1.00 61.59 34 GLN B O 1
ATOM 2137 N N . ALA B 1 57 ? 71.468 12.928 -19.136 1.00 59.29 35 ALA B N 1
ATOM 2138 C CA . ALA B 1 57 ? 71.763 12.215 -20.376 1.00 56.44 35 ALA B CA 1
ATOM 2139 C C . ALA B 1 57 ? 71.026 12.815 -21.567 1.00 55.69 35 ALA B C 1
ATOM 2140 O O . ALA B 1 57 ? 71.570 12.902 -22.668 1.00 53.95 35 ALA B O 1
ATOM 2142 N N . ARG B 1 58 ? 69.780 13.215 -21.340 1.00 56.98 36 ARG B N 1
ATOM 2143 C CA . ARG B 1 58 ? 68.978 13.838 -22.379 1.00 59.90 36 ARG B CA 1
ATOM 2144 C C . ARG B 1 58 ? 69.664 15.112 -22.853 1.00 56.42 36 ARG B C 1
ATOM 2145 O O . ARG B 1 58 ? 69.922 15.299 -24.040 1.00 57.63 36 ARG B O 1
ATOM 2153 N N . ILE B 1 59 ? 69.968 15.982 -21.901 1.00 57.18 37 ILE B N 1
ATOM 2154 C CA . ILE B 1 59 ? 70.614 17.258 -22.174 1.00 57.72 37 ILE B CA 1
ATOM 2155 C C . ILE B 1 59 ? 71.917 17.121 -22.966 1.00 57.03 37 ILE B C 1
ATOM 2156 O O . ILE B 1 59 ? 72.205 17.931 -23.843 1.00 58.34 37 ILE B O 1
ATOM 2161 N N . ARG B 1 60 ? 72.699 16.091 -22.662 1.00 58.20 38 ARG B N 1
ATOM 2162 C CA . ARG B 1 60 ? 73.983 15.888 -23.330 1.00 62.22 38 ARG B CA 1
ATOM 2163 C C . ARG B 1 60 ? 73.863 15.568 -24.830 1.00 72.26 38 ARG B C 1
ATOM 2164 O O . ARG B 1 60 ? 74.361 16.324 -25.665 1.00 74.15 38 ARG B O 1
ATOM 2172 N N . GLU B 1 61 ? 73.208 14.460 -25.174 1.00 76.80 39 GLU B N 1
ATOM 2173 C CA . GLU B 1 61 ? 73.033 14.081 -26.581 1.00 78.44 39 GLU B CA 1
ATOM 2174 C C . GLU B 1 61 ? 72.221 15.116 -27.363 1.00 76.07 39 GLU B C 1
ATOM 2175 O O . GLU B 1 61 ? 72.423 15.293 -28.564 1.00 78.82 39 GLU B O 1
ATOM 2181 N N . GLU B 1 62 ? 71.311 15.805 -26.682 1.00 72.65 40 GLU B N 1
ATOM 2182 C CA . GLU B 1 62 ? 70.451 16.775 -27.352 1.00 76.63 40 GLU B CA 1
ATOM 2183 C C . GLU B 1 62 ? 71.181 18.072 -27.709 1.00 78.59 40 GLU B C 1
ATOM 2184 O O . GLU B 1 62 ? 71.042 18.583 -28.823 1.00 82.09 40 GLU B O 1
ATOM 2190 N N . TYR B 1 63 ? 71.949 18.607 -26.761 1.00 74.64 41 TYR B N 1
ATOM 2191 C CA . TYR B 1 63 ? 72.655 19.869 -26.971 1.00 71.60 41 TYR B CA 1
ATOM 2192 C C . TYR B 1 63 ? 74.115 19.687 -27.402 1.00 70.15 41 TYR B C 1
ATOM 2193 O O . TYR B 1 63 ? 74.838 20.667 -27.578 1.00 72.00 41 TYR B O 1
ATOM 2202 N N . GLY B 1 64 ? 74.550 18.439 -27.555 1.00 69.96 42 GLY B N 1
ATOM 2203 C CA . GLY B 1 64 ? 75.897 18.140 -28.018 1.00 71.66 42 GLY B CA 1
ATOM 2204 C C . GLY B 1 64 ? 77.010 18.656 -27.121 1.00 72.22 42 GLY B C 1
ATOM 2205 O O . GLY B 1 64 ? 78.067 19.070 -27.602 1.00 72.38 42 GLY B O 1
ATOM 2206 N N . VAL B 1 65 ? 76.777 18.620 -25.811 1.00 71.51 43 VAL B N 1
ATOM 2207 C CA . VAL B 1 65 ? 77.709 19.196 -24.848 1.00 67.18 43 VAL B CA 1
ATOM 2208 C C . VAL B 1 65 ? 78.271 18.165 -23.881 1.00 65.44 43 VAL B C 1
ATOM 2209 O O . VAL B 1 65 ? 77.721 17.077 -23.714 1.00 60.43 43 VAL B O 1
ATOM 2213 N N . SER B 1 66 ? 79.375 18.534 -23.242 1.00 68.93 44 SER B N 1
ATOM 2214 C CA . SER B 1 66 ? 80.004 17.709 -22.225 1.00 69.84 44 SER B CA 1
ATOM 2215 C C . SER B 1 66 ? 79.006 17.390 -21.117 1.00 71.12 44 SER B C 1
ATOM 2216 O O . SER B 1 66 ? 77.964 18.038 -21.004 1.00 72.79 44 SER B O 1
ATOM 2219 N N . ASP B 1 67 ? 79.322 16.386 -20.306 1.00 70.55 45 ASP B N 1
ATOM 2220 C CA . ASP B 1 67 ? 78.498 16.065 -19.148 1.00 72.14 45 ASP B CA 1
ATOM 2221 C C . ASP B 1 67 ? 78.713 17.110 -18.055 1.00 69.82 45 ASP B C 1
ATOM 2222 O O . ASP B 1 67 ? 77.831 17.366 -17.234 1.00 66.64 45 ASP B O 1
ATOM 2227 N N . THR B 1 68 ? 79.900 17.706 -18.055 1.00 71.79 46 THR B N 1
ATOM 2228 C CA . THR B 1 68 ? 80.219 18.815 -17.166 1.00 72.10 46 THR B CA 1
ATOM 2229 C C . THR B 1 68 ? 79.388 20.045 -17.523 1.00 72.02 46 THR B C 1
ATOM 2230 O O . THR B 1 68 ? 78.825 20.703 -16.646 1.00 73.75 46 THR B O 1
ATOM 2234 N N . VAL B 1 69 ? 79.318 20.347 -18.816 1.00 68.55 47 VAL B N 1
ATOM 2235 C CA . VAL B 1 69 ? 78.517 21.459 -19.310 1.00 62.28 47 VAL B CA 1
ATOM 2236 C C . VAL B 1 69 ? 77.061 21.299 -18.884 1.00 56.89 47 VAL B C 1
ATOM 2237 O O . VAL B 1 69 ? 76.437 22.240 -18.401 1.00 57.68 47 VAL B O 1
ATOM 2241 N N . ALA B 1 70 ? 76.525 20.096 -19.064 1.00 54.82 48 ALA B N 1
ATOM 2242 C CA . ALA B 1 70 ? 75.154 19.803 -18.658 1.00 54.13 48 ALA B CA 1
ATOM 2243 C C . ALA B 1 70 ? 74.993 19.923 -17.134 1.00 54.96 48 ALA B C 1
ATOM 2244 O O . ALA B 1 70 ? 73.978 20.406 -16.631 1.00 55.56 48 ALA B O 1
ATOM 2246 N N . LEU B 1 71 ? 76.016 19.489 -16.410 1.00 52.37 49 LEU B N 1
ATOM 2247 C CA . LEU B 1 71 ? 76.001 19.516 -14.957 1.00 50.85 49 LEU B CA 1
ATOM 2248 C C . LEU B 1 71 ? 75.952 20.957 -14.464 1.00 52.61 49 LEU B C 1
ATOM 2249 O O . LEU B 1 71 ? 75.167 21.297 -13.579 1.00 53.46 49 LEU B O 1
ATOM 2254 N N . GLU B 1 72 ? 76.792 21.802 -15.052 1.00 56.26 50 GLU B N 1
ATOM 2255 C CA . GLU B 1 72 ? 76.828 23.223 -14.720 1.00 58.72 50 GLU B CA 1
ATOM 2256 C C . GLU B 1 72 ? 75.508 23.898 -15.042 1.00 54.76 50 GLU B C 1
ATOM 2257 O O . GLU B 1 72 ? 75.019 24.729 -14.279 1.00 53.99 50 GLU B O 1
ATOM 2263 N N . ALA B 1 73 ? 74.939 23.538 -16.185 1.00 51.95 51 ALA B N 1
ATOM 2264 C CA . ALA B 1 73 ? 73.690 24.132 -16.628 1.00 55.27 51 ALA B CA 1
ATOM 2265 C C . ALA B 1 73 ? 72.596 23.882 -15.601 1.00 56.23 51 ALA B C 1
ATOM 2266 O O . ALA B 1 73 ? 71.772 24.755 -15.323 1.00 56.55 51 ALA B O 1
ATOM 2268 N N . ARG B 1 74 ? 72.593 22.679 -15.038 1.00 56.77 52 ARG B N 1
ATOM 2269 C CA . ARG B 1 74 ? 71.614 22.325 -14.022 1.00 57.45 52 ARG B CA 1
ATOM 2270 C C . ARG B 1 74 ? 71.916 23.042 -12.710 1.00 54.46 52 ARG B C 1
ATOM 2271 O O . ARG B 1 74 ? 71.004 23.407 -11.970 1.00 55.46 52 ARG B O 1
ATOM 2279 N N . LYS B 1 75 ? 73.198 23.238 -12.423 1.00 50.62 53 LYS B N 1
ATOM 2280 C CA . LYS B 1 75 ? 73.583 23.923 -11.205 1.00 51.19 53 LYS B CA 1
ATOM 2281 C C . LYS B 1 75 ? 73.060 25.351 -11.208 1.00 56.71 53 LYS B C 1
ATOM 2282 O O . LYS B 1 75 ? 72.711 25.888 -10.160 1.00 58.70 53 LYS B O 1
ATOM 2288 N N . VAL B 1 76 ? 72.998 25.960 -12.389 1.00 62.25 54 VAL B N 1
ATOM 2289 C CA . VAL B 1 76 ? 72.488 27.327 -12.524 1.00 64.30 54 VAL B CA 1
ATOM 2290 C C . VAL B 1 76 ? 71.013 27.415 -12.132 1.00 65.67 54 VAL B C 1
ATOM 2291 O O . VAL B 1 76 ? 70.623 28.260 -11.326 1.00 67.09 54 VAL B O 1
ATOM 2295 N N . LEU B 1 77 ? 70.197 26.538 -12.707 1.00 65.48 55 LEU B N 1
ATOM 2296 C CA . LEU B 1 77 ? 68.776 26.497 -12.390 1.00 65.94 55 LEU B CA 1
ATOM 2297 C C . LEU B 1 77 ? 68.575 26.125 -10.924 1.00 62.01 55 LEU B C 1
ATOM 2298 O O . LEU B 1 77 ? 67.682 26.640 -10.254 1.00 62.25 55 LEU B O 1
ATOM 2311 N N . ALA B 1 79 ? 70.499 26.815 -8.371 1.00 59.87 57 ALA B N 1
ATOM 2312 C CA . ALA B 1 79 ? 70.774 28.023 -7.596 1.00 57.40 57 ALA B CA 1
ATOM 2313 C C . ALA B 1 79 ? 69.715 29.117 -7.762 1.00 59.50 57 ALA B C 1
ATOM 2314 O O . ALA B 1 79 ? 69.432 29.862 -6.818 1.00 56.89 57 ALA B O 1
ATOM 2316 N N . GLU B 1 80 ? 69.146 29.220 -8.962 1.00 61.79 58 GLU B N 1
ATOM 2317 C CA . GLU B 1 80 ? 68.110 30.217 -9.234 1.00 65.52 58 GLU B CA 1
ATOM 2318 C C . GLU B 1 80 ? 66.799 29.842 -8.553 1.00 67.81 58 GLU B C 1
ATOM 2319 O O . GLU B 1 80 ? 65.835 30.611 -8.571 1.00 71.29 58 GLU B O 1
ATOM 2325 N N . GLY B 1 81 ? 66.780 28.654 -7.954 1.00 65.90 59 GLY B N 1
ATOM 2326 C CA . GLY B 1 81 ? 65.638 28.183 -7.191 1.00 69.53 59 GLY B CA 1
ATOM 2327 C C . GLY B 1 81 ? 64.586 27.517 -8.052 1.00 75.14 59 GLY B C 1
ATOM 2328 O O . GLY B 1 81 ? 63.561 27.055 -7.552 1.00 76.16 59 GLY B O 1
ATOM 2329 N N . LEU B 1 82 ? 64.852 27.460 -9.353 1.00 77.79 60 LEU B N 1
ATOM 2330 C CA . LEU B 1 82 ? 63.891 26.947 -10.322 1.00 78.33 60 LEU B CA 1
ATOM 2331 C C . LEU B 1 82 ? 63.776 25.420 -10.310 1.00 82.71 60 LEU B C 1
ATOM 2332 O O . LEU B 1 82 ? 62.708 24.875 -10.581 1.00 85.50 60 LEU B O 1
ATOM 2337 N N . VAL B 1 83 ? 64.866 24.729 -9.991 1.00 85.57 61 VAL B N 1
ATOM 2338 C CA . VAL B 1 83 ? 64.845 23.267 -9.974 1.00 89.43 61 VAL B CA 1
ATOM 2339 C C . VAL B 1 83 ? 65.415 22.664 -8.692 1.00 92.15 61 VAL B C 1
ATOM 2340 O O . VAL B 1 83 ? 66.319 23.224 -8.068 1.00 90.49 61 VAL B O 1
ATOM 2344 N N . GLU B 1 84 ? 64.878 21.508 -8.317 1.00 98.02 62 GLU B N 1
ATOM 2345 C CA . GLU B 1 84 ? 65.281 20.812 -7.102 1.00 101.91 62 GLU B CA 1
ATOM 2346 C C . GLU B 1 84 ? 65.514 19.326 -7.383 1.00 98.55 62 GLU B C 1
ATOM 2347 O O . GLU B 1 84 ? 65.645 18.516 -6.463 1.00 95.36 62 GLU B O 1
ATOM 2353 N N . THR B 1 91 ? 65.724 15.281 -11.082 1.00 65.16 69 THR B N 1
ATOM 2354 C CA . THR B 1 91 ? 65.668 16.730 -10.891 1.00 70.35 69 THR B CA 1
ATOM 2355 C C . THR B 1 91 ? 64.304 17.266 -11.317 1.00 82.08 69 THR B C 1
ATOM 2356 O O . THR B 1 91 ? 63.862 17.012 -12.435 1.00 85.71 69 THR B O 1
ATOM 2360 N N . TYR B 1 92 ? 63.644 18.010 -10.430 1.00 88.24 70 TYR B N 1
ATOM 2361 C CA . TYR B 1 92 ? 62.256 18.420 -10.660 1.00 96.41 70 TYR B CA 1
ATOM 2362 C C . TYR B 1 92 ? 62.065 19.923 -10.812 1.00 97.44 70 TYR B C 1
ATOM 2363 O O . TYR B 1 92 ? 62.830 20.713 -10.262 1.00 94.10 70 TYR B O 1
ATOM 2372 N N . VAL B 1 93 ? 61.035 20.306 -11.564 1.00 103.58 71 VAL B N 1
ATOM 2373 C CA . VAL B 1 93 ? 60.660 21.710 -11.705 1.00 110.13 71 VAL B CA 1
ATOM 2374 C C . VAL B 1 93 ? 59.949 22.181 -10.437 1.00 114.58 71 VAL B C 1
ATOM 2375 O O . VAL B 1 93 ? 59.083 21.491 -9.899 1.00 113.60 71 VAL B O 1
ATOM 2379 N N . ARG B 1 94 ? 60.325 23.365 -9.970 1.00 120.64 72 ARG B N 1
ATOM 2380 C CA . ARG B 1 94 ? 59.879 23.869 -8.678 1.00 127.19 72 ARG B CA 1
ATOM 2381 C C . ARG B 1 94 ? 58.520 24.567 -8.755 1.00 134.00 72 ARG B C 1
ATOM 2382 O O . ARG B 1 94 ? 58.184 25.186 -9.767 1.00 135.56 72 ARG B O 1
ATOM 2390 N N . GLU B 1 95 ? 57.745 24.460 -7.678 1.00 70.85 73 GLU B N 1
ATOM 2391 C CA . GLU B 1 95 ? 56.433 25.097 -7.603 1.00 73.86 73 GLU B CA 1
ATOM 2392 C C . GLU B 1 95 ? 56.472 26.377 -6.771 1.00 76.42 73 GLU B C 1
ATOM 2393 O O . GLU B 1 95 ? 56.147 26.370 -5.582 1.00 74.57 73 GLU B O 1
ATOM 2395 N N . ARG B 1 96 ? 56.874 27.475 -7.405 1.00 79.17 74 ARG B N 1
ATOM 2396 C CA . ARG B 1 96 ? 56.907 28.770 -6.740 1.00 80.93 74 ARG B CA 1
ATOM 2397 C C . ARG B 1 96 ? 55.503 29.376 -6.706 1.00 80.68 74 ARG B C 1
ATOM 2398 O O . ARG B 1 96 ? 54.885 29.572 -7.759 1.00 81.72 74 ARG B O 1
ATOM 2400 N N . PRO B 1 97 ? 54.999 29.672 -5.490 1.00 75.49 75 PRO B N 1
ATOM 2401 C CA . PRO B 1 97 ? 53.644 30.190 -5.247 1.00 70.73 75 PRO B CA 1
ATOM 2402 C C . PRO B 1 97 ? 53.430 31.553 -5.900 1.00 64.93 75 PRO B C 1
ATOM 2403 O O . PRO B 1 97 ? 54.408 32.265 -6.132 1.00 65.65 75 PRO B O 1
ATOM 2407 N N . VAL B 1 98 ? 52.183 31.910 -6.198 1.00 58.35 76 VAL B N 1
ATOM 2408 C CA . VAL B 1 98 ? 51.885 33.257 -6.684 1.00 53.81 76 VAL B CA 1
ATOM 2409 C C . VAL B 1 98 ? 51.705 34.174 -5.484 1.00 48.53 76 VAL B C 1
ATOM 2410 O O . VAL B 1 98 ? 50.785 33.984 -4.684 1.00 52.10 76 VAL B O 1
ATOM 2414 N N . PRO B 1 99 ? 52.596 35.168 -5.344 1.00 73.78 77 PRO B N 1
ATOM 2415 C CA . PRO B 1 99 ? 52.655 35.955 -4.110 1.00 65.55 77 PRO B CA 1
ATOM 2416 C C . PRO B 1 99 ? 51.396 36.777 -3.904 1.00 56.45 77 PRO B C 1
ATOM 2417 O O . PRO B 1 99 ? 50.746 37.172 -4.874 1.00 54.77 77 PRO B O 1
ATOM 2421 N N . ARG B 1 100 ? 51.056 37.004 -2.642 1.00 50.28 78 ARG B N 1
ATOM 2422 C CA . ARG B 1 100 ? 49.972 37.898 -2.271 1.00 49.43 78 ARG B CA 1
ATOM 2423 C C . ARG B 1 100 ? 50.609 39.194 -1.814 1.00 45.45 78 ARG B C 1
ATOM 2424 O O . ARG B 1 100 ? 51.812 39.239 -1.558 1.00 44.97 78 ARG B O 1
ATOM 2432 N N . ARG B 1 101 ? 49.815 40.253 -1.720 1.00 45.09 79 ARG B N 1
ATOM 2433 C CA . ARG B 1 101 ? 50.360 41.567 -1.396 1.00 45.73 79 ARG B CA 1
ATOM 2434 C C . ARG B 1 101 ? 50.139 41.968 0.063 1.00 42.12 79 ARG B C 1
ATOM 2435 O O . ARG B 1 101 ? 49.019 41.912 0.570 1.00 41.56 79 ARG B O 1
ATOM 2443 N N . VAL B 1 102 ? 51.220 42.353 0.735 1.00 40.38 80 VAL B N 1
ATOM 2444 C CA . VAL B 1 102 ? 51.119 43.011 2.033 1.00 38.72 80 VAL B CA 1
ATOM 2445 C C . VAL B 1 102 ? 51.122 44.526 1.813 1.00 41.46 80 VAL B C 1
ATOM 2446 O O . VAL B 1 102 ? 52.170 45.138 1.582 1.00 40.23 80 VAL B O 1
ATOM 2450 N N . ALA B 1 103 ? 49.937 45.121 1.866 1.00 41.28 81 ALA B N 1
ATOM 2451 C CA . ALA B 1 103 ? 49.771 46.524 1.525 1.00 41.76 81 ALA B CA 1
ATOM 2452 C C . ALA B 1 103 ? 50.299 47.416 2.632 1.00 42.80 81 ALA B C 1
ATOM 2453 O O . ALA B 1 103 ? 49.847 47.326 3.772 1.00 45.18 81 ALA B O 1
ATOM 2455 N N . ARG B 1 104 ? 51.259 48.275 2.296 1.00 44.08 82 ARG B N 1
ATOM 2456 C CA . ARG B 1 104 ? 51.813 49.224 3.262 1.00 44.89 82 ARG B CA 1
ATOM 2457 C C . ARG B 1 104 ? 51.255 50.623 3.017 1.00 51.38 82 ARG B C 1
ATOM 2458 O O . ARG B 1 104 ? 51.178 51.076 1.871 1.00 50.50 82 ARG B O 1
ATOM 2466 N N . SER B 1 105 ? 50.858 51.298 4.095 1.00 60.33 83 SER B N 1
ATOM 2467 C CA . SER B 1 105 ? 50.262 52.634 3.996 1.00 70.73 83 SER B CA 1
ATOM 2468 C C . SER B 1 105 ? 50.439 53.476 5.270 1.00 79.89 83 SER B C 1
ATOM 2469 O O . SER B 1 105 ? 50.947 52.992 6.284 1.00 81.63 83 SER B O 1
ATOM 2472 N N . GLY B 1 106 ? 50.017 54.738 5.200 1.00 85.71 84 GLY B N 1
ATOM 2473 C CA . GLY B 1 106 ? 50.098 55.646 6.332 1.00 88.79 84 GLY B CA 1
ATOM 2474 C C . GLY B 1 106 ? 48.816 56.426 6.580 1.00 92.71 84 GLY B C 1
ATOM 2475 O O . GLY B 1 106 ? 48.812 57.393 7.343 1.00 93.06 84 GLY B O 1
ATOM 2476 N N . TYR B 1 107 ? 47.728 56.002 5.940 1.00 95.98 85 TYR B N 1
ATOM 2477 C CA . TYR B 1 107 ? 46.436 56.676 6.072 1.00 98.19 85 TYR B CA 1
ATOM 2478 C C . TYR B 1 107 ? 45.502 55.973 7.071 1.00 98.80 85 TYR B C 1
ATOM 2479 O O . TYR B 1 107 ? 45.667 54.789 7.366 1.00 97.74 85 TYR B O 1
ATOM 2481 N N . ARG B 1 108 ? 44.527 56.715 7.591 1.00 99.36 86 ARG B N 1
ATOM 2482 C CA . ARG B 1 108 ? 43.587 56.187 8.577 1.00 98.24 86 ARG B CA 1
ATOM 2483 C C . ARG B 1 108 ? 42.603 55.188 7.962 1.00 97.72 86 ARG B C 1
ATOM 2484 O O . ARG B 1 108 ? 41.693 54.694 8.633 1.00 97.62 86 ARG B O 1
ATOM 2486 N N . SER B 1 111 ? 36.424 54.432 12.657 1.00 67.66 89 SER B N 1
ATOM 2487 C CA . SER B 1 111 ? 37.870 54.325 12.484 1.00 71.46 89 SER B CA 1
ATOM 2488 C C . SER B 1 111 ? 38.288 52.894 12.149 1.00 72.36 89 SER B C 1
ATOM 2489 O O . SER B 1 111 ? 38.476 52.553 10.979 1.00 74.66 89 SER B O 1
ATOM 2491 N N . GLY B 1 112 ? 38.448 52.067 13.181 1.00 69.12 90 GLY B N 1
ATOM 2492 C CA . GLY B 1 112 ? 38.663 50.640 12.998 1.00 64.44 90 GLY B CA 1
ATOM 2493 C C . GLY B 1 112 ? 40.103 50.196 12.832 1.00 56.59 90 GLY B C 1
ATOM 2494 O O . GLY B 1 112 ? 40.382 49.182 12.186 1.00 52.18 90 GLY B O 1
ATOM 2495 N N . ALA B 1 113 ? 41.023 50.952 13.418 1.00 54.81 91 ALA B N 1
ATOM 2496 C CA . ALA B 1 113 ? 42.434 50.598 13.356 1.00 52.17 91 ALA B CA 1
ATOM 2497 C C . ALA B 1 113 ? 42.749 49.420 14.279 1.00 46.38 91 ALA B C 1
ATOM 2498 O O . ALA B 1 113 ? 42.182 49.297 15.366 1.00 49.34 91 ALA B O 1
ATOM 2500 N N . THR B 1 114 ? 43.640 48.546 13.824 1.00 39.23 92 THR B N 1
ATOM 2501 C CA . THR B 1 114 ? 44.139 47.438 14.632 1.00 34.66 92 THR B CA 1
ATOM 2502 C C . THR B 1 114 ? 45.598 47.213 14.256 1.00 34.50 92 THR B C 1
ATOM 2503 O O . THR B 1 114 ? 46.049 47.722 13.232 1.00 34.04 92 THR B O 1
ATOM 2507 N N . PRO B 1 115 ? 46.344 46.463 15.087 1.00 34.78 93 PRO B N 1
ATOM 2508 C CA . PRO B 1 115 ? 47.737 46.163 14.741 1.00 33.52 93 PRO B CA 1
ATOM 2509 C C . PRO B 1 115 ? 47.840 45.443 13.405 1.00 35.52 93 PRO B C 1
ATOM 2510 O O . PRO B 1 115 ? 48.785 45.687 12.659 1.00 37.87 93 PRO B O 1
ATOM 2514 N N . PHE B 1 116 ? 46.885 44.572 13.098 1.00 36.98 94 PHE B N 1
ATOM 2515 C CA . PHE B 1 116 ? 46.905 43.871 11.819 1.00 36.31 94 PHE B CA 1
ATOM 2516 C C . PHE B 1 116 ? 46.678 44.816 10.637 1.00 35.39 94 PHE B C 1
ATOM 2517 O O . PHE B 1 116 ? 47.444 44.810 9.676 1.00 35.78 94 PHE B O 1
ATOM 2525 N N . ARG B 1 117 ? 45.615 45.613 10.714 1.00 35.11 95 ARG B N 1
ATOM 2526 C CA . ARG B 1 117 ? 45.258 46.545 9.654 1.00 34.10 95 ARG B CA 1
ATOM 2527 C C . ARG B 1 117 ? 46.383 47.552 9.445 1.00 34.85 95 ARG B C 1
ATOM 2528 O O . ARG B 1 117 ? 46.580 48.062 8.344 1.00 39.07 95 ARG B O 1
ATOM 2536 N N . GLN B 1 118 ? 47.136 47.816 10.507 1.00 33.94 96 GLN B N 1
ATOM 2537 C CA . GLN B 1 118 ? 48.293 48.707 10.446 1.00 33.84 96 GLN B CA 1
ATOM 2538 C C . GLN B 1 118 ? 49.435 48.139 9.590 1.00 35.98 96 GLN B C 1
ATOM 2539 O O . GLN B 1 118 ? 50.160 48.886 8.930 1.00 35.47 96 GLN B O 1
ATOM 2545 N N . GLU B 1 119 ? 49.587 46.817 9.602 1.00 36.56 97 GLU B N 1
ATOM 2546 C CA . GLU B 1 119 ? 50.651 46.159 8.847 1.00 35.51 97 GLU B CA 1
ATOM 2547 C C . GLU B 1 119 ? 50.139 45.660 7.504 1.00 36.50 97 GLU B C 1
ATOM 2548 O O . GLU B 1 119 ? 50.916 45.443 6.577 1.00 37.96 97 GLU B O 1
ATOM 2554 N N . GLN B 1 120 ? 48.824 45.478 7.414 1.00 36.39 98 GLN B N 1
ATOM 2555 C CA . GLN B 1 120 ? 48.175 44.992 6.205 1.00 35.95 98 GLN B CA 1
ATOM 2556 C C . GLN B 1 120 ? 46.948 45.852 5.879 1.00 39.46 98 GLN B C 1
ATOM 2557 O O . GLN B 1 120 ? 45.880 45.673 6.461 1.00 39.15 98 GLN B O 1
ATOM 2563 N N . ALA B 1 121 ? 47.117 46.789 4.948 1.00 44.88 99 ALA B N 1
ATOM 2564 C CA . ALA B 1 121 ? 46.073 47.755 4.596 1.00 48.98 99 ALA B CA 1
ATOM 2565 C C . ALA B 1 121 ? 44.940 47.144 3.797 1.00 56.10 99 ALA B C 1
ATOM 2566 O O . ALA B 1 121 ? 43.832 47.675 3.788 1.00 61.90 99 ALA B O 1
ATOM 2568 N N . ASP B 1 122 ? 45.235 46.049 3.106 1.00 56.27 100 ASP B N 1
ATOM 2569 C CA . ASP B 1 122 ? 44.250 45.359 2.285 1.00 59.37 100 ASP B CA 1
ATOM 2570 C C . ASP B 1 122 ? 42.953 45.140 3.057 1.00 59.92 100 ASP B C 1
ATOM 2571 O O . ASP B 1 122 ? 42.791 44.124 3.722 1.00 57.15 100 ASP B O 1
ATOM 2576 N N . GLY B 1 123 ? 42.027 46.091 2.953 1.00 65.29 101 GLY B N 1
ATOM 2577 C CA . GLY B 1 123 ? 40.803 46.064 3.738 1.00 67.16 101 GLY B CA 1
ATOM 2578 C C . GLY B 1 123 ? 39.944 44.834 3.517 1.00 68.54 101 GLY B C 1
ATOM 2579 O O . GLY B 1 123 ? 38.909 44.658 4.167 1.00 69.76 101 GLY B O 1
ATOM 2580 N N . ALA B 1 124 ? 40.375 43.974 2.603 1.00 67.80 102 ALA B N 1
ATOM 2581 C CA . ALA B 1 124 ? 39.604 42.791 2.254 1.00 68.61 102 ALA B CA 1
ATOM 2582 C C . ALA B 1 124 ? 40.234 41.496 2.763 1.00 66.47 102 ALA B C 1
ATOM 2583 O O . ALA B 1 124 ? 39.791 40.404 2.410 1.00 64.04 102 ALA B O 1
ATOM 2585 N N . VAL B 1 125 ? 41.269 41.615 3.587 1.00 68.84 103 VAL B N 1
ATOM 2586 C CA . VAL B 1 125 ? 41.906 40.440 4.174 1.00 72.60 103 VAL B CA 1
ATOM 2587 C C . VAL B 1 125 ? 41.424 40.265 5.615 1.00 76.54 103 VAL B C 1
ATOM 2588 O O . VAL B 1 125 ? 41.188 41.250 6.315 1.00 77.91 103 VAL B O 1
ATOM 2592 N N . ARG B 1 126 ? 41.271 39.013 6.045 1.00 76.90 104 ARG B N 1
ATOM 2593 C CA . ARG B 1 126 ? 40.672 38.699 7.347 1.00 77.65 104 ARG B CA 1
ATOM 2594 C C . ARG B 1 126 ? 41.711 38.361 8.432 1.00 73.00 104 ARG B C 1
ATOM 2595 O O . ARG B 1 126 ? 42.041 37.193 8.646 1.00 74.84 104 ARG B O 1
ATOM 2597 N N . GLY B 1 127 ? 42.195 39.384 9.135 1.00 64.32 105 GLY B N 1
ATOM 2598 C CA . GLY B 1 127 ? 43.349 39.228 10.006 1.00 59.45 105 GLY B CA 1
ATOM 2599 C C . GLY B 1 127 ? 43.157 39.240 11.514 1.00 55.37 105 GLY B C 1
ATOM 2600 O O . GLY B 1 127 ? 42.314 39.959 12.059 1.00 55.58 105 GLY B O 1
ATOM 2601 N N . THR B 1 128 ? 43.977 38.441 12.189 1.00 50.30 106 THR B N 1
ATOM 2602 C CA . THR B 1 128 ? 43.960 38.328 13.640 1.00 45.27 106 THR B CA 1
ATOM 2603 C C . THR B 1 128 ? 45.391 38.294 14.171 1.00 44.64 106 THR B C 1
ATOM 2604 O O . THR B 1 128 ? 46.334 38.151 13.395 1.00 46.70 106 THR B O 1
ATOM 2608 N N . TRP B 1 129 ? 45.553 38.414 15.489 1.00 43.75 107 TRP B N 1
ATOM 2609 C CA . TRP B 1 129 ? 46.887 38.442 16.094 1.00 45.01 107 TRP B CA 1
ATOM 2610 C C . TRP B 1 129 ? 46.940 37.925 17.548 1.00 47.28 107 TRP B C 1
ATOM 2611 O O . TRP B 1 129 ? 45.983 38.081 18.308 1.00 47.96 107 TRP B O 1
ATOM 2622 N N . GLU B 1 130 ? 48.051 37.278 17.904 1.00 44.95 108 GLU B N 1
ATOM 2623 C CA . GLU B 1 130 ? 48.430 37.091 19.300 1.00 46.02 108 GLU B CA 1
ATOM 2624 C C . GLU B 1 130 ? 49.535 38.094 19.562 1.00 41.48 108 GLU B C 1
ATOM 2625 O O . GLU B 1 130 ? 50.219 38.515 18.630 1.00 39.14 108 GLU B O 1
ATOM 2631 N N . SER B 1 131 ? 49.744 38.454 20.821 1.00 39.60 109 SER B N 1
ATOM 2632 C CA . SER B 1 131 ? 50.866 39.318 21.157 1.00 37.80 109 SER B CA 1
ATOM 2633 C C . SER B 1 131 ? 51.393 39.058 22.561 1.00 41.15 109 SER B C 1
ATOM 2634 O O . SER B 1 131 ? 50.713 38.463 23.399 1.00 41.01 109 SER B O 1
ATOM 2637 N N . HIS B 1 132 ? 52.623 39.499 22.799 1.00 42.04 110 HIS B N 1
ATOM 2638 C CA . HIS B 1 132 ? 53.211 39.461 24.124 1.00 38.07 110 HIS B CA 1
ATOM 2639 C C . HIS B 1 132 ? 53.990 40.733 24.335 1.00 33.36 110 HIS B C 1
ATOM 2640 O O . HIS B 1 132 ? 54.878 41.052 23.547 1.00 31.74 110 HIS B O 1
ATOM 2647 N N . SER B 1 133 ? 53.657 41.451 25.402 1.00 32.92 111 SER B N 1
ATOM 2648 C CA . SER B 1 133 ? 54.334 42.693 25.737 1.00 30.78 111 SER B CA 1
ATOM 2649 C C . SER B 1 133 ? 55.189 42.521 26.988 1.00 32.31 111 SER B C 1
ATOM 2650 O O . SER B 1 133 ? 54.771 41.879 27.945 1.00 31.73 111 SER B O 1
ATOM 2653 N N . GLU B 1 134 ? 56.388 43.091 26.977 1.00 33.16 112 GLU B N 1
ATOM 2654 C CA . GLU B 1 134 ? 57.206 43.139 28.182 1.00 39.37 112 GLU B CA 1
ATOM 2655 C C . GLU B 1 134 ? 58.267 44.232 28.106 1.00 38.68 112 GLU B C 1
ATOM 2656 O O . GLU B 1 134 ? 58.677 44.632 27.022 1.00 38.20 112 GLU B O 1
ATOM 2662 N N . GLN B 1 135 ? 58.684 44.731 29.265 1.00 37.47 113 GLN B N 1
ATOM 2663 C CA . GLN B 1 135 ? 59.649 45.822 29.324 1.00 40.58 113 GLN B CA 1
ATOM 2664 C C . GLN B 1 135 ? 61.074 45.347 29.114 1.00 43.15 113 GLN B C 1
ATOM 2665 O O . GLN B 1 135 ? 61.418 44.213 29.445 1.00 46.83 113 GLN B O 1
ATOM 2671 N N . ALA B 1 136 ? 61.905 46.237 28.586 1.00 41.22 114 ALA B N 1
ATOM 2672 C CA . ALA B 1 136 ? 63.293 45.915 28.303 1.00 40.45 114 ALA B CA 1
ATOM 2673 C C . ALA B 1 136 ? 64.121 47.185 28.298 1.00 41.59 114 ALA B C 1
ATOM 2674 O O . ALA B 1 136 ? 63.595 48.278 28.093 1.00 41.01 114 ALA B O 1
ATOM 2676 N N . GLU B 1 137 ? 65.418 47.042 28.536 1.00 44.72 115 GLU B N 1
ATOM 2677 C CA . GLU B 1 137 ? 66.343 48.132 28.280 1.00 47.35 115 GLU B CA 1
ATOM 2678 C C . GLU B 1 137 ? 66.654 48.106 26.791 1.00 48.50 115 GLU B C 1
ATOM 2679 O O . GLU B 1 137 ? 66.947 47.048 26.238 1.00 51.07 115 GLU B O 1
ATOM 2685 N N . ALA B 1 138 ? 66.564 49.260 26.134 1.00 44.26 116 ALA B N 1
ATOM 2686 C CA . ALA B 1 138 ? 66.805 49.339 24.695 1.00 43.24 116 ALA B CA 1
ATOM 2687 C C . ALA B 1 138 ? 68.253 48.987 24.367 1.00 45.23 116 ALA B C 1
ATOM 2688 O O . ALA B 1 138 ? 69.185 49.524 24.973 1.00 47.90 116 ALA B O 1
ATOM 2690 N N . SER B 1 139 ? 68.441 48.074 23.418 1.00 44.77 117 SER B N 1
ATOM 2691 C CA . SER B 1 139 ? 69.778 47.773 22.920 1.00 43.43 117 SER B CA 1
ATOM 2692 C C . SER B 1 139 ? 70.337 49.013 22.237 1.00 44.78 117 SER B C 1
ATOM 2693 O O . SER B 1 139 ? 69.614 49.985 22.002 1.00 43.80 117 SER B O 1
ATOM 2696 N N . GLY B 1 140 ? 71.626 48.980 21.919 1.00 47.14 118 GLY B N 1
ATOM 2697 C CA . GLY B 1 140 ? 72.247 50.072 21.196 1.00 45.30 118 GLY B CA 1
ATOM 2698 C C . GLY B 1 140 ? 71.499 50.336 19.905 1.00 46.26 118 GLY B C 1
ATOM 2699 O O . GLY B 1 140 ? 71.197 51.484 19.574 1.00 49.87 118 GLY B O 1
ATOM 2700 N N . ALA B 1 141 ? 71.190 49.261 19.182 1.00 43.29 119 ALA B N 1
ATOM 2701 C CA . ALA B 1 141 ? 70.528 49.347 17.884 1.00 38.50 119 ALA B CA 1
ATOM 2702 C C . ALA B 1 141 ? 69.140 49.956 17.997 1.00 40.03 119 ALA B C 1
ATOM 2703 O O . ALA B 1 141 ? 68.782 50.851 17.228 1.00 37.88 119 ALA B O 1
ATOM 2705 N N . ILE B 1 142 ? 68.360 49.462 18.955 1.00 42.03 120 ILE B N 1
ATOM 2706 C CA . ILE B 1 142 ? 66.995 49.941 19.155 1.00 38.40 120 ILE B CA 1
ATOM 2707 C C . ILE B 1 142 ? 66.972 51.371 19.697 1.00 36.75 120 ILE B C 1
ATOM 2708 O O . ILE B 1 142 ? 66.155 52.192 19.271 1.00 32.78 120 ILE B O 1
ATOM 2713 N N . ALA B 1 143 ? 67.881 51.662 20.625 1.00 36.80 121 ALA B N 1
ATOM 2714 C CA . ALA B 1 143 ? 67.972 52.989 21.221 1.00 38.09 121 ALA B CA 1
ATOM 2715 C C . ALA B 1 143 ? 68.249 54.036 20.149 1.00 43.84 121 ALA B C 1
ATOM 2716 O O . ALA B 1 143 ? 67.678 55.124 20.156 1.00 43.61 121 ALA B O 1
ATOM 2718 N N . GLU B 1 144 ? 69.129 53.696 19.217 1.00 47.89 122 GLU B N 1
ATOM 2719 C CA . GLU B 1 144 ? 69.442 54.590 18.117 1.00 50.56 122 GLU B CA 1
ATOM 2720 C C . GLU B 1 144 ? 68.220 54.765 17.236 1.00 43.94 122 GLU B C 1
ATOM 2721 O O . GLU B 1 144 ? 67.891 55.877 16.827 1.00 43.87 122 GLU B O 1
ATOM 2727 N N . ARG B 1 145 ? 67.543 53.658 16.950 1.00 38.63 123 ARG B N 1
ATOM 2728 C CA . ARG B 1 145 ? 66.332 53.694 16.141 1.00 35.63 123 ARG B CA 1
ATOM 2729 C C . ARG B 1 145 ? 65.237 54.553 16.769 1.00 39.21 123 ARG B C 1
ATOM 2730 O O . ARG B 1 145 ? 64.434 55.161 16.059 1.00 41.76 123 ARG B O 1
ATOM 2738 N N . LEU B 1 146 ? 65.216 54.606 18.098 1.00 39.28 124 LEU B N 1
ATOM 2739 C CA . LEU B 1 146 ? 64.211 55.377 18.822 1.00 38.25 124 LEU B CA 1
ATOM 2740 C C . LEU B 1 146 ? 64.744 56.727 19.300 1.00 42.38 124 LEU B C 1
ATOM 2741 O O . LEU B 1 146 ? 64.028 57.484 19.952 1.00 46.57 124 LEU B O 1
ATOM 2746 N N . ASP B 1 147 ? 65.994 57.029 18.965 1.00 44.30 125 ASP B N 1
ATOM 2747 C CA . ASP B 1 147 ? 66.629 58.264 19.418 1.00 47.12 125 ASP B CA 1
ATOM 2748 C C . ASP B 1 147 ? 66.457 58.418 20.928 1.00 47.95 125 ASP B C 1
ATOM 2749 O O . ASP B 1 147 ? 65.954 59.428 21.422 1.00 47.38 125 ASP B O 1
ATOM 2751 N N . ILE B 1 148 ? 66.864 57.381 21.647 1.00 47.82 126 ILE B N 1
ATOM 2752 C CA . ILE B 1 148 ? 66.888 57.393 23.099 1.00 47.13 126 ILE B CA 1
ATOM 2753 C C . ILE B 1 148 ? 68.238 56.837 23.559 1.00 52.73 126 ILE B C 1
ATOM 2754 O O . ILE B 1 148 ? 68.946 56.193 22.782 1.00 51.57 126 ILE B O 1
ATOM 2759 N N . ARG B 1 149 ? 68.595 57.098 24.815 1.00 60.42 127 ARG B N 1
ATOM 2760 C CA . ARG B 1 149 ? 69.823 56.561 25.403 1.00 66.87 127 ARG B CA 1
ATOM 2761 C C . ARG B 1 149 ? 69.815 55.033 25.400 1.00 62.10 127 ARG B C 1
ATOM 2762 O O . ARG B 1 149 ? 68.817 54.416 25.774 1.00 58.73 127 ARG B O 1
ATOM 2770 N N . PRO B 1 150 ? 70.924 54.410 24.966 1.00 61.74 128 PRO B N 1
ATOM 2771 C CA . PRO B 1 150 ? 71.005 52.961 25.164 1.00 59.91 128 PRO B CA 1
ATOM 2772 C C . PRO B 1 150 ? 70.736 52.643 26.625 1.00 57.40 128 PRO B C 1
ATOM 2773 O O . PRO B 1 150 ? 71.164 53.403 27.493 1.00 58.21 128 PRO B O 1
ATOM 2777 N N . GLY B 1 151 ? 70.019 51.556 26.889 1.00 55.11 129 GLY B N 1
ATOM 2778 C CA . GLY B 1 151 ? 69.690 51.176 28.252 1.00 55.82 129 GLY B CA 1
ATOM 2779 C C . GLY B 1 151 ? 68.391 51.779 28.760 1.00 55.56 129 GLY B C 1
ATOM 2780 O O . GLY B 1 151 ? 67.778 51.255 29.688 1.00 56.25 129 GLY B O 1
ATOM 2781 N N . GLU B 1 152 ? 67.980 52.893 28.164 1.00 54.55 130 GLU B N 1
ATOM 2782 C CA . GLU B 1 152 ? 66.676 53.476 28.447 1.00 52.07 130 GLU B CA 1
ATOM 2783 C C . GLU B 1 152 ? 65.600 52.424 28.180 1.00 44.90 130 GLU B C 1
ATOM 2784 O O . GLU B 1 152 ? 65.738 51.602 27.275 1.00 45.58 130 GLU B O 1
ATOM 2790 N N . ARG B 1 153 ? 64.530 52.436 28.964 1.00 39.35 131 ARG B N 1
ATOM 2791 C CA . ARG B 1 153 ? 63.561 51.351 28.878 1.00 35.54 131 ARG B CA 1
ATOM 2792 C C . ARG B 1 153 ? 62.536 51.541 27.769 1.00 35.18 131 ARG B C 1
ATOM 2793 O O . ARG B 1 153 ? 62.156 52.666 27.415 1.00 32.87 131 ARG B O 1
ATOM 2801 N N . VAL B 1 154 ? 62.110 50.412 27.219 1.00 34.95 132 VAL B N 1
ATOM 2802 C CA . VAL B 1 154 ? 61.122 50.378 26.159 1.00 35.37 132 VAL B CA 1
ATOM 2803 C C . VAL B 1 154 ? 60.104 49.293 26.475 1.00 35.00 132 VAL B C 1
ATOM 2804 O O . VAL B 1 154 ? 60.389 48.359 27.225 1.00 35.35 132 VAL B O 1
ATOM 2816 N N . CYS B 1 156 ? 58.471 46.269 24.750 1.00 29.37 134 CYS B N 1
ATOM 2817 C CA . CYS B 1 156 ? 58.642 45.414 23.575 1.00 29.97 134 CYS B CA 1
ATOM 2818 C C . CYS B 1 156 ? 57.451 44.492 23.393 1.00 29.32 134 CYS B C 1
ATOM 2819 O O . CYS B 1 156 ? 57.093 43.748 24.298 1.00 29.83 134 CYS B O 1
ATOM 2822 N N . THR B 1 157 ? 56.832 44.546 22.221 1.00 28.71 135 THR B N 1
ATOM 2823 C CA . THR B 1 157 ? 55.654 43.735 21.961 1.00 26.95 135 THR B CA 1
ATOM 2824 C C . THR B 1 157 ? 55.877 42.889 20.718 1.00 32.13 135 THR B C 1
ATOM 2825 O O . THR B 1 157 ? 56.170 43.412 19.643 1.00 33.68 135 THR B O 1
ATOM 2829 N N . LYS B 1 158 ? 55.753 41.578 20.876 1.00 31.15 136 LYS B N 1
ATOM 2830 C CA . LYS B 1 158 ? 55.917 40.657 19.767 1.00 31.86 136 LYS B CA 1
ATOM 2831 C C . LYS B 1 158 ? 54.540 40.216 19.285 1.00 34.17 136 LYS B C 1
ATOM 2832 O O . LYS B 1 158 ? 53.681 39.870 20.095 1.00 33.04 136 LYS B O 1
ATOM 2838 N N . TYR B 1 159 ? 54.337 40.239 17.969 1.00 31.54 137 TYR B N 1
ATOM 2839 C CA . TYR B 1 159 ? 53.066 39.855 17.362 1.00 31.62 137 TYR B CA 1
ATOM 2840 C C . TYR B 1 159 ? 53.238 38.700 16.382 1.00 35.75 137 TYR B C 1
ATOM 2841 O O . TYR B 1 159 ? 54.262 38.595 15.702 1.00 37.16 137 TYR B O 1
ATOM 2850 N N . VAL B 1 160 ? 52.214 37.852 16.304 1.00 39.40 138 VAL B N 1
ATOM 2851 C CA . VAL B 1 160 ? 52.073 36.872 15.230 1.00 39.37 138 VAL B CA 1
ATOM 2852 C C . VAL B 1 160 ? 50.736 37.130 14.549 1.00 39.63 138 VAL B C 1
ATOM 2853 O O . VAL B 1 160 ? 49.688 37.037 15.188 1.00 39.91 138 VAL B O 1
ATOM 2857 N N . PHE B 1 161 ? 50.773 37.469 13.264 1.00 37.89 139 PHE B N 1
ATOM 2858 C CA . PHE B 1 161 ? 49.559 37.805 12.523 1.00 37.82 139 PHE B CA 1
ATOM 2859 C C . PHE B 1 161 ? 49.102 36.644 11.643 1.00 38.77 139 PHE B C 1
ATOM 2860 O O . PHE B 1 161 ? 49.922 35.884 11.124 1.00 37.31 139 PHE B O 1
ATOM 2868 N N . ARG B 1 162 ? 47.789 36.525 11.471 1.00 40.47 140 ARG B N 1
ATOM 2869 C CA . ARG B 1 162 ? 47.205 35.435 10.699 1.00 42.64 140 ARG B CA 1
ATOM 2870 C C . ARG B 1 162 ? 46.246 35.925 9.630 1.00 45.17 140 ARG B C 1
ATOM 2871 O O . ARG B 1 162 ? 45.417 36.797 9.879 1.00 45.26 140 ARG B O 1
ATOM 2879 N N . ASP B 1 163 ? 46.365 35.356 8.438 1.00 49.97 141 ASP B N 1
ATOM 2880 C CA . ASP B 1 163 ? 45.399 35.593 7.378 1.00 55.27 141 ASP B CA 1
ATOM 2881 C C . ASP B 1 163 ? 44.451 34.401 7.339 1.00 56.55 141 ASP B C 1
ATOM 2882 O O . ASP B 1 163 ? 44.814 33.326 6.856 1.00 57.55 141 ASP B O 1
ATOM 2887 N N . ALA B 1 164 ? 43.248 34.597 7.873 1.00 55.10 142 ALA B N 1
ATOM 2888 C CA . ALA B 1 164 ? 42.229 33.552 7.918 1.00 54.28 142 ALA B CA 1
ATOM 2889 C C . ALA B 1 164 ? 42.741 32.266 8.565 1.00 54.37 142 ALA B C 1
ATOM 2890 O O . ALA B 1 164 ? 42.564 31.173 8.022 1.00 54.92 142 ALA B O 1
ATOM 2892 N N . GLY B 1 165 ? 43.377 32.408 9.726 1.00 52.45 143 GLY B N 1
ATOM 2893 C CA . GLY B 1 165 ? 43.840 31.266 10.497 1.00 52.16 143 GLY B CA 1
ATOM 2894 C C . GLY B 1 165 ? 45.264 30.838 10.193 1.00 51.47 143 GLY B C 1
ATOM 2895 O O . GLY B 1 165 ? 45.857 30.050 10.928 1.00 49.84 143 GLY B O 1
ATOM 2896 N N . GLU B 1 166 ? 45.816 31.358 9.105 1.00 52.68 144 GLU B N 1
ATOM 2897 C CA . GLU B 1 166 ? 47.164 30.996 8.701 1.00 53.24 144 GLU B CA 1
ATOM 2898 C C . GLU B 1 166 ? 48.151 32.101 9.055 1.00 44.27 144 GLU B C 1
ATOM 2899 O O . GLU B 1 166 ? 47.947 33.258 8.699 1.00 40.33 144 GLU B O 1
ATOM 2905 N N . VAL B 1 167 ? 49.217 31.740 9.763 1.00 42.46 145 VAL B N 1
ATOM 2906 C CA . VAL B 1 167 ? 50.265 32.693 10.100 1.00 40.29 145 VAL B CA 1
ATOM 2907 C C . VAL B 1 167 ? 50.994 33.141 8.840 1.00 41.91 145 VAL B C 1
ATOM 2908 O O . VAL B 1 167 ? 51.506 32.313 8.077 1.00 40.92 145 VAL B O 1
ATOM 2928 N N . LEU B 1 170 ? 55.000 38.208 11.177 1.00 37.47 148 LEU B N 1
ATOM 2929 C CA . LEU B 1 170 ? 55.446 38.428 12.546 1.00 36.39 148 LEU B CA 1
ATOM 2930 C C . LEU B 1 170 ? 55.926 39.865 12.668 1.00 34.30 148 LEU B C 1
ATOM 2931 O O . LEU B 1 170 ? 56.318 40.488 11.676 1.00 31.20 148 LEU B O 1
ATOM 2936 N N . SER B 1 171 ? 55.909 40.399 13.879 1.00 31.61 149 SER B N 1
ATOM 2937 C CA . SER B 1 171 ? 56.615 41.648 14.121 1.00 31.47 149 SER B CA 1
ATOM 2938 C C . SER B 1 171 ? 57.090 41.754 15.562 1.00 33.88 149 SER B C 1
ATOM 2939 O O . SER B 1 171 ? 56.522 41.144 16.471 1.00 31.72 149 SER B O 1
ATOM 2942 N N . THR B 1 172 ? 58.165 42.508 15.750 1.00 33.67 150 THR B N 1
ATOM 2943 C CA . THR B 1 172 ? 58.570 42.926 17.077 1.00 35.51 150 THR B CA 1
ATOM 2944 C C . THR B 1 172 ? 58.544 44.445 17.088 1.00 34.99 150 THR B C 1
ATOM 2945 O O . THR B 1 172 ? 59.065 45.083 16.173 1.00 35.85 150 THR B O 1
ATOM 2949 N N . SER B 1 173 ? 57.911 45.011 18.110 1.00 32.86 151 SER B N 1
ATOM 2950 C CA . SER B 1 173 ? 57.697 46.449 18.197 1.00 29.76 151 SER B CA 1
ATOM 2951 C C . SER B 1 173 ? 58.264 46.983 19.499 1.00 33.51 151 SER B C 1
ATOM 2952 O O . SER B 1 173 ? 58.077 46.384 20.560 1.00 36.90 151 SER B O 1
ATOM 2955 N N . TRP B 1 174 ? 58.962 48.111 19.415 1.00 34.72 152 TRP B N 1
ATOM 2956 C CA . TRP B 1 174 ? 59.513 48.768 20.595 1.00 33.63 152 TRP B CA 1
ATOM 2957 C C . TRP B 1 174 ? 59.021 50.213 20.677 1.00 32.67 152 TRP B C 1
ATOM 2958 O O . TRP B 1 174 ? 59.033 50.938 19.682 1.00 32.61 152 TRP B O 1
ATOM 2969 N N . GLU B 1 175 ? 58.594 50.626 21.864 1.00 29.95 153 GLU B N 1
ATOM 2970 C CA . GLU B 1 175 ? 58.218 52.014 22.116 1.00 29.58 153 GLU B CA 1
ATOM 2971 C C . GLU B 1 175 ? 58.923 52.523 23.374 1.00 30.44 153 GLU B C 1
ATOM 2972 O O . GLU B 1 175 ? 59.077 51.781 24.341 1.00 30.69 153 GLU B O 1
ATOM 2978 N N . PRO B 1 176 ? 59.362 53.793 23.365 1.00 34.38 154 PRO B N 1
ATOM 2979 C CA . PRO B 1 176 ? 60.023 54.337 24.557 1.00 35.07 154 PRO B CA 1
ATOM 2980 C C . PRO B 1 176 ? 59.026 54.573 25.700 1.00 35.13 154 PRO B C 1
ATOM 2981 O O . PRO B 1 176 ? 57.977 55.181 25.492 1.00 36.15 154 PRO B O 1
ATOM 2985 N N . LEU B 1 177 ? 59.341 54.101 26.900 1.00 31.12 155 LEU B N 1
ATOM 2986 C CA . LEU B 1 177 ? 58.481 54.412 28.033 1.00 35.67 155 LEU B CA 1
ATOM 2987 C C . LEU B 1 177 ? 58.533 55.914 28.319 1.00 36.58 155 LEU B C 1
ATOM 2988 O O . LEU B 1 177 ? 57.671 56.455 29.003 1.00 37.44 155 LEU B O 1
ATOM 2993 N N . ALA B 1 178 ? 59.551 56.583 27.789 1.00 36.20 156 ALA B N 1
ATOM 2994 C CA . ALA B 1 178 ? 59.650 58.031 27.905 1.00 40.18 156 ALA B CA 1
ATOM 2995 C C . ALA B 1 178 ? 58.464 58.680 27.204 1.00 43.27 156 ALA B C 1
ATOM 2996 O O . ALA B 1 178 ? 58.139 59.840 27.445 1.00 47.22 156 ALA B O 1
ATOM 2998 N N . VAL B 1 179 ? 57.818 57.915 26.332 1.00 41.35 157 VAL B N 1
ATOM 2999 C CA . VAL B 1 179 ? 56.657 58.388 25.591 1.00 38.58 157 VAL B CA 1
ATOM 3000 C C . VAL B 1 179 ? 55.364 57.822 26.173 1.00 34.99 157 VAL B C 1
ATOM 3001 O O . VAL B 1 179 ? 54.416 58.559 26.440 1.00 33.16 157 VAL B O 1
ATOM 3005 N N . THR B 1 180 ? 55.342 56.509 26.384 1.00 32.44 158 THR B N 1
ATOM 3006 C CA . THR B 1 180 ? 54.120 55.817 26.764 1.00 31.81 158 THR B CA 1
ATOM 3007 C C . THR B 1 180 ? 54.035 55.485 28.247 1.00 32.57 158 THR B C 1
ATOM 3008 O O . THR B 1 180 ? 52.982 55.083 28.731 1.00 35.42 158 THR B O 1
ATOM 3012 N N . GLY B 1 181 ? 55.144 55.623 28.960 1.00 32.15 159 GLY B N 1
ATOM 3013 C CA . GLY B 1 181 ? 55.185 55.281 30.372 1.00 36.11 159 GLY B CA 1
ATOM 3014 C C . GLY B 1 181 ? 54.180 56.029 31.231 1.00 37.51 159 GLY B C 1
ATOM 3015 O O . GLY B 1 181 ? 54.047 57.247 31.133 1.00 39.96 159 GLY B O 1
ATOM 3016 N N . ARG B 1 182 ? 53.471 55.288 32.076 1.00 35.48 160 ARG B N 1
ATOM 3017 C CA . ARG B 1 182 ? 52.493 55.873 32.988 1.00 36.89 160 ARG B CA 1
ATOM 3018 C C . ARG B 1 182 ? 51.360 56.560 32.235 1.00 38.45 160 ARG B C 1
ATOM 3019 O O . ARG B 1 182 ? 50.822 57.576 32.677 1.00 40.02 160 ARG B O 1
ATOM 3027 N N . THR B 1 183 ? 51.003 55.994 31.091 1.00 39.56 161 THR B N 1
ATOM 3028 C CA . THR B 1 183 ? 49.846 56.451 30.335 1.00 40.73 161 THR B CA 1
ATOM 3029 C C . THR B 1 183 ? 48.942 55.252 30.053 1.00 40.15 161 THR B C 1
ATOM 3030 O O . THR B 1 183 ? 49.360 54.105 30.225 1.00 40.41 161 THR B O 1
ATOM 3034 N N . PRO B 1 184 ? 47.690 55.511 29.650 1.00 43.46 162 PRO B N 1
ATOM 3035 C CA . PRO B 1 184 ? 46.750 54.423 29.343 1.00 45.18 162 PRO B CA 1
ATOM 3036 C C . PRO B 1 184 ? 47.138 53.566 28.130 1.00 41.05 162 PRO B C 1
ATOM 3037 O O . PRO B 1 184 ? 46.522 52.518 27.926 1.00 39.90 162 PRO B O 1
ATOM 3041 N N . VAL B 1 185 ? 48.123 53.996 27.341 1.00 38.55 163 VAL B N 1
ATOM 3042 C CA . VAL B 1 185 ? 48.533 53.231 26.160 1.00 38.29 163 VAL B CA 1
ATOM 3043 C C . VAL B 1 185 ? 49.917 52.606 26.333 1.00 40.72 163 VAL B C 1
ATOM 3044 O O . VAL B 1 185 ? 50.524 52.143 25.368 1.00 42.02 163 VAL B O 1
ATOM 3056 N N . LEU B 1 187 ? 50.682 49.802 27.571 1.00 37.32 165 LEU B N 1
ATOM 3057 C CA . LEU B 1 187 ? 50.562 48.447 27.036 1.00 36.32 165 LEU B CA 1
ATOM 3058 C C . LEU B 1 187 ? 49.695 48.466 25.782 1.00 39.16 165 LEU B C 1
ATOM 3059 O O . LEU B 1 187 ? 48.497 48.734 25.863 1.00 41.28 165 LEU B O 1
ATOM 3064 N N . PRO B 1 188 ? 50.303 48.183 24.613 1.00 39.78 166 PRO B N 1
ATOM 3065 C CA . PRO B 1 188 ? 49.649 48.283 23.297 1.00 38.57 166 PRO B CA 1
ATOM 3066 C C . PRO B 1 188 ? 48.358 47.475 23.155 1.00 42.68 166 PRO B C 1
ATOM 3067 O O . PRO B 1 188 ? 47.468 47.905 22.421 1.00 44.72 166 PRO B O 1
ATOM 3071 N N . GLU B 1 189 ? 48.257 46.337 23.839 1.00 41.70 167 GLU B N 1
ATOM 3072 C CA . GLU B 1 189 ? 47.114 45.442 23.668 1.00 41.61 167 GLU B CA 1
ATOM 3073 C C . GLU B 1 189 ? 46.200 45.349 24.886 1.00 46.78 167 GLU B C 1
ATOM 3074 O O . GLU B 1 189 ? 45.538 44.329 25.094 1.00 49.35 167 GLU B O 1
ATOM 3080 N N . GLU B 1 190 ? 46.160 46.414 25.683 1.00 48.19 168 GLU B N 1
ATOM 3081 C CA . GLU B 1 190 ? 45.272 46.485 26.844 1.00 45.74 168 GLU B CA 1
ATOM 3082 C C . GLU B 1 190 ? 44.799 47.901 27.093 1.00 44.76 168 GLU B C 1
ATOM 3083 O O . GLU B 1 190 ? 45.390 48.862 26.603 1.00 43.82 168 GLU B O 1
ATOM 3089 N N . GLY B 1 191 ? 43.725 48.022 27.864 1.00 46.73 169 GLY B N 1
ATOM 3090 C CA . GLY B 1 191 ? 43.123 49.312 28.135 1.00 48.39 169 GLY B CA 1
ATOM 3091 C C . GLY B 1 191 ? 42.193 49.765 27.026 1.00 52.13 169 GLY B C 1
ATOM 3092 O O . GLY B 1 191 ? 41.898 49.011 26.095 1.00 55.08 169 GLY B O 1
ATOM 3093 N N . PRO B 1 192 ? 41.739 51.021 27.115 1.00 50.80 170 PRO B N 1
ATOM 3094 C CA . PRO B 1 192 ? 40.704 51.623 26.265 1.00 49.74 170 PRO B CA 1
ATOM 3095 C C . PRO B 1 192 ? 41.125 51.817 24.810 1.00 47.86 170 PRO B C 1
ATOM 3096 O O . PRO B 1 192 ? 40.262 51.878 23.940 1.00 50.77 170 PRO B O 1
ATOM 3100 N N . VAL B 1 193 ? 42.422 51.930 24.550 1.00 47.96 171 VAL B N 1
ATOM 3101 C CA . VAL B 1 193 ? 42.910 52.105 23.185 1.00 43.39 171 VAL B CA 1
ATOM 3102 C C . VAL B 1 193 ? 43.639 50.842 22.747 1.00 39.00 171 VAL B C 1
ATOM 3103 O O . VAL B 1 193 ? 44.252 50.808 21.682 1.00 38.61 171 VAL B O 1
ATOM 3107 N N . GLY B 1 194 ? 43.581 49.815 23.591 1.00 37.92 172 GLY B N 1
ATOM 3108 C CA . GLY B 1 194 ? 44.245 48.554 23.321 1.00 37.91 172 GLY B CA 1
ATOM 3109 C C . GLY B 1 194 ? 43.761 47.968 22.013 1.00 41.63 172 GLY B C 1
ATOM 3110 O O . GLY B 1 194 ? 42.588 48.110 21.662 1.00 41.52 172 GLY B O 1
ATOM 3111 N N . GLY B 1 195 ? 44.673 47.330 21.283 1.00 41.11 173 GLY B N 1
ATOM 3112 C CA . GLY B 1 195 ? 44.349 46.679 20.027 1.00 39.92 173 GLY B CA 1
ATOM 3113 C C . GLY B 1 195 ? 43.904 47.601 18.901 1.00 41.57 173 GLY B C 1
ATOM 3114 O O . GLY B 1 195 ? 43.282 47.156 17.935 1.00 43.04 173 GLY B O 1
ATOM 3123 N N . GLY B 1 197 ? 46.244 49.885 17.448 1.00 37.54 175 GLY B N 1
ATOM 3124 C CA . GLY B 1 197 ? 47.419 50.270 16.682 1.00 34.11 175 GLY B CA 1
ATOM 3125 C C . GLY B 1 197 ? 48.158 51.488 17.213 1.00 37.85 175 GLY B C 1
ATOM 3126 O O . GLY B 1 197 ? 47.682 52.169 18.118 1.00 41.79 175 GLY B O 1
ATOM 3127 N N . VAL B 1 198 ? 49.320 51.770 16.629 1.00 36.91 176 VAL B N 1
ATOM 3128 C CA . VAL B 1 198 ? 50.210 52.826 17.116 1.00 37.55 176 VAL B CA 1
ATOM 3129 C C . VAL B 1 198 ? 49.697 54.252 16.891 1.00 40.94 176 VAL B C 1
ATOM 3130 O O . VAL B 1 198 ? 49.728 55.078 17.804 1.00 45.93 176 VAL B O 1
ATOM 3134 N N . VAL B 1 199 ? 49.238 54.552 15.683 1.00 39.34 177 VAL B N 1
ATOM 3135 C CA . VAL B 1 199 ? 48.770 55.903 15.397 1.00 36.96 177 VAL B CA 1
ATOM 3136 C C . VAL B 1 199 ? 47.598 56.297 16.305 1.00 39.86 177 VAL B C 1
ATOM 3137 O O . VAL B 1 199 ? 47.583 57.396 16.863 1.00 42.94 177 VAL B O 1
ATOM 3141 N N . GLU B 1 200 ? 46.629 55.398 16.469 1.00 41.71 178 GLU B N 1
ATOM 3142 C CA . GLU B 1 200 ? 45.477 55.663 17.333 1.00 46.87 178 GLU B CA 1
ATOM 3143 C C . GLU B 1 200 ? 45.876 55.785 18.803 1.00 49.69 178 GLU B C 1
ATOM 3144 O O . GLU B 1 200 ? 45.423 56.691 19.506 1.00 52.66 178 GLU B O 1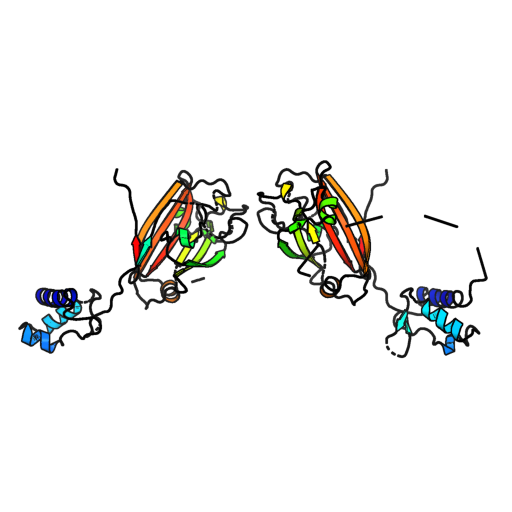
ATOM 3150 N N . ARG B 1 201 ? 46.723 54.869 19.263 1.00 45.39 179 ARG B N 1
ATOM 3151 C CA . ARG B 1 201 ? 47.170 54.871 20.655 1.00 42.37 179 ARG B CA 1
ATOM 3152 C C . ARG B 1 201 ? 47.958 56.132 21.013 1.00 41.62 179 ARG B C 1
ATOM 3153 O O . ARG B 1 201 ? 47.689 56.776 22.030 1.00 41.97 179 ARG B O 1
ATOM 3169 N N . ALA B 1 203 ? 47.748 58.927 19.518 1.00 48.63 181 ALA B N 1
ATOM 3170 C CA . ALA B 1 203 ? 46.767 60.013 19.449 1.00 45.79 181 ALA B CA 1
ATOM 3171 C C . ALA B 1 203 ? 45.958 60.120 20.736 1.00 47.67 181 ALA B C 1
ATOM 3172 O O . ALA B 1 203 ? 45.504 61.203 21.110 1.00 48.08 181 ALA B O 1
ATOM 3174 N N . ALA B 1 204 ? 45.775 58.989 21.409 1.00 46.33 182 ALA B N 1
ATOM 3175 C CA . ALA B 1 204 ? 45.072 58.966 22.682 1.00 41.73 182 ALA B CA 1
ATOM 3176 C C . ALA B 1 204 ? 45.853 59.719 23.754 1.00 44.07 182 ALA B C 1
ATOM 3177 O O . ALA B 1 204 ? 45.279 60.164 24.743 1.00 50.14 182 ALA B O 1
ATOM 3179 N N . ILE B 1 205 ? 47.161 59.861 23.563 1.00 41.78 183 ILE B N 1
ATOM 3180 C CA . ILE B 1 205 ? 47.987 60.596 24.517 1.00 43.01 183 ILE B CA 1
ATOM 3181 C C . ILE B 1 205 ? 48.599 61.853 23.892 1.00 47.97 183 ILE B C 1
ATOM 3182 O O . ILE B 1 205 ? 49.644 62.338 24.331 1.00 48.85 183 ILE B O 1
ATOM 3187 N N . ASP B 1 206 ? 47.927 62.372 22.867 1.00 51.38 184 ASP B N 1
ATOM 3188 C CA . ASP B 1 206 ? 48.294 63.638 22.229 1.00 53.64 184 ASP B CA 1
ATOM 3189 C C . ASP B 1 206 ? 49.701 63.627 21.645 1.00 50.39 184 ASP B C 1
ATOM 3190 O O . ASP B 1 206 ? 50.436 64.614 21.716 1.00 50.75 184 ASP B O 1
ATOM 3195 N N . VAL B 1 207 ? 50.061 62.484 21.077 1.00 48.39 185 VAL B N 1
ATOM 3196 C CA . VAL B 1 207 ? 51.248 62.353 20.258 1.00 46.62 185 VAL B CA 1
ATOM 3197 C C . VAL B 1 207 ? 50.749 62.142 18.832 1.00 45.99 185 VAL B C 1
ATOM 3198 O O . VAL B 1 207 ? 50.155 61.110 18.532 1.00 44.88 185 VAL B O 1
ATOM 3202 N N . ILE B 1 208 ? 50.956 63.130 17.966 1.00 46.01 186 ILE B N 1
ATOM 3203 C CA . ILE B 1 208 ? 50.448 63.058 16.597 1.00 46.97 186 ILE B CA 1
ATOM 3204 C C . ILE B 1 208 ? 51.473 62.484 15.630 1.00 46.32 186 ILE B C 1
ATOM 3205 O O . ILE B 1 208 ? 52.398 63.179 15.209 1.00 48.23 186 ILE B O 1
ATOM 3210 N N . VAL B 1 209 ? 51.303 61.212 15.283 1.00 43.75 187 VAL B N 1
ATOM 3211 C CA . VAL B 1 209 ? 52.150 60.567 14.288 1.00 43.03 187 VAL B CA 1
ATOM 3212 C C . VAL B 1 209 ? 51.856 61.144 12.902 1.00 44.52 187 VAL B C 1
ATOM 3213 O O . VAL B 1 209 ? 50.717 61.107 12.436 1.00 46.81 187 VAL B O 1
ATOM 3217 N N . ASP B 1 210 ? 52.884 61.676 12.247 1.00 45.79 188 ASP B N 1
ATOM 3218 C CA . ASP B 1 210 ? 52.707 62.373 10.975 1.00 48.61 188 ASP B CA 1
ATOM 3219 C C . ASP B 1 210 ? 53.574 61.794 9.864 1.00 48.04 188 ASP B C 1
ATOM 3220 O O . ASP B 1 210 ? 53.453 62.190 8.707 1.00 48.05 188 ASP B O 1
ATOM 3225 N N . ASN B 1 211 ? 54.447 60.859 10.220 1.00 48.70 189 ASN B N 1
ATOM 3226 C CA . ASN B 1 211 ? 55.328 60.224 9.248 1.00 47.64 189 ASN B CA 1
ATOM 3227 C C . ASN B 1 211 ? 55.673 58.804 9.633 1.00 43.02 189 ASN B C 1
ATOM 3228 O O . ASN B 1 211 ? 55.674 58.452 10.809 1.00 41.89 189 ASN B O 1
ATOM 3233 N N . VAL B 1 212 ? 55.978 57.995 8.630 1.00 41.69 190 VAL B N 1
ATOM 3234 C CA . VAL B 1 212 ? 56.505 56.663 8.869 1.00 40.74 190 VAL B CA 1
ATOM 3235 C C . VAL B 1 212 ? 57.633 56.351 7.887 1.00 42.24 190 VAL B C 1
ATOM 3236 O O . VAL B 1 212 ? 57.544 56.638 6.690 1.00 38.76 190 VAL B O 1
ATOM 3240 N N . THR B 1 213 ? 58.706 55.775 8.407 1.00 44.37 191 THR B N 1
ATOM 3241 C CA . THR B 1 213 ? 59.783 55.286 7.566 1.00 46.60 191 THR B CA 1
ATOM 3242 C C . THR B 1 213 ? 59.726 53.762 7.488 1.00 42.43 191 THR B C 1
ATOM 3243 O O . THR B 1 213 ? 59.541 53.078 8.499 1.00 38.99 191 THR B O 1
ATOM 3247 N N . GLU B 1 214 ? 59.867 53.232 6.280 1.00 37.34 192 GLU B N 1
ATOM 3248 C CA . GLU B 1 214 ? 59.920 51.792 6.106 1.00 35.37 192 GLU B CA 1
ATOM 3249 C C . GLU B 1 214 ? 61.069 51.403 5.192 1.00 35.40 192 GLU B C 1
ATOM 3250 O O . GLU B 1 214 ? 61.135 51.829 4.036 1.00 36.98 192 GLU B O 1
ATOM 3256 N N . GLU B 1 215 ? 61.982 50.600 5.724 1.00 35.26 193 GLU B N 1
ATOM 3257 C CA . GLU B 1 215 ? 63.099 50.099 4.941 1.00 38.54 193 GLU B CA 1
ATOM 3258 C C . GLU B 1 215 ? 62.945 48.603 4.808 1.00 35.35 193 GLU B C 1
ATOM 3259 O O . GLU B 1 215 ? 62.919 47.888 5.805 1.00 33.86 193 GLU B O 1
ATOM 3265 N N . VAL B 1 216 ? 62.827 48.140 3.570 1.00 36.70 194 VAL B N 1
ATOM 3266 C CA . VAL B 1 216 ? 62.596 46.730 3.290 1.00 35.42 194 VAL B CA 1
ATOM 3267 C C . VAL B 1 216 ? 63.885 46.033 2.854 1.00 37.09 194 VAL B C 1
ATOM 3268 O O . VAL B 1 216 ? 64.502 46.391 1.846 1.00 36.51 194 VAL B O 1
ATOM 3272 N N . GLY B 1 217 ? 64.290 45.042 3.641 1.00 39.67 195 GLY B N 1
ATOM 3273 C CA . GLY B 1 217 ? 65.440 44.221 3.319 1.00 41.51 195 GLY B CA 1
ATOM 3274 C C . GLY B 1 217 ? 65.047 42.762 3.207 1.00 40.56 195 GLY B C 1
ATOM 3275 O O . GLY B 1 217 ? 63.884 42.408 3.409 1.00 37.17 195 GLY B O 1
ATOM 3276 N N . ALA B 1 218 ? 66.014 41.913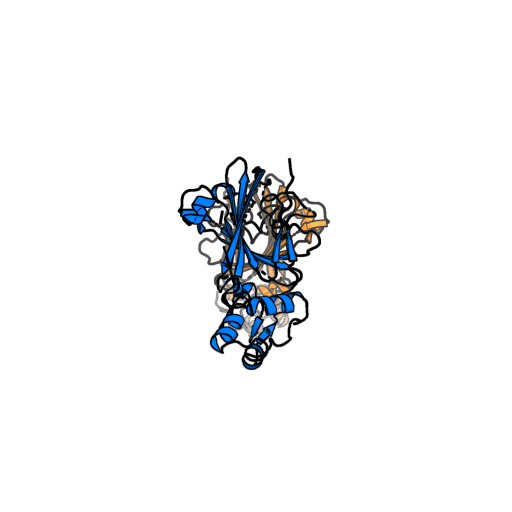 2.875 1.00 41.79 196 ALA B N 1
ATOM 3277 C CA . ALA B 1 218 ? 65.773 40.477 2.775 1.00 40.43 196 ALA B CA 1
ATOM 3278 C C . ALA B 1 218 ? 66.944 39.680 3.345 1.00 40.52 196 ALA B C 1
ATOM 3279 O O . ALA B 1 218 ? 68.112 40.031 3.159 1.00 41.46 196 ALA B O 1
ATOM 3281 N N . ARG B 1 219 ? 66.616 38.609 4.055 1.00 40.58 197 ARG B N 1
ATOM 3282 C CA . ARG B 1 219 ? 67.622 37.757 4.662 1.00 41.82 197 ARG B CA 1
ATOM 3283 C C . ARG B 1 219 ? 67.017 36.383 4.889 1.00 45.62 197 ARG B C 1
ATOM 3284 O O . ARG B 1 219 ? 65.793 36.232 4.880 1.00 42.77 197 ARG B O 1
ATOM 3292 N N . PRO B 1 220 ? 67.873 35.370 5.077 1.00 47.28 198 PRO B N 1
ATOM 3293 C CA . PRO B 1 220 ? 67.359 34.079 5.533 1.00 45.52 198 PRO B CA 1
ATOM 3294 C C . PRO B 1 220 ? 66.646 34.270 6.866 1.00 40.79 198 PRO B C 1
ATOM 3295 O O . PRO B 1 220 ? 67.025 35.144 7.650 1.00 38.89 198 PRO B O 1
ATOM 3299 N N . GLY B 1 221 ? 65.615 33.476 7.119 1.00 39.20 199 GLY B N 1
ATOM 3300 C CA . GLY B 1 221 ? 64.863 33.615 8.347 1.00 38.90 199 GLY B CA 1
ATOM 3301 C C . GLY B 1 221 ? 65.595 33.017 9.530 1.00 41.14 199 GLY B C 1
ATOM 3302 O O . GLY B 1 221 ? 66.345 32.052 9.381 1.00 44.55 199 GLY B O 1
ATOM 3303 N N . LEU B 1 222 ? 65.389 33.599 10.707 1.00 39.15 200 LEU B N 1
ATOM 3304 C CA . LEU B 1 222 ? 65.852 32.985 11.940 1.00 41.46 200 LEU B CA 1
ATOM 3305 C C . LEU B 1 222 ? 65.048 31.712 12.142 1.00 44.68 200 LEU B C 1
ATOM 3306 O O . LEU B 1 222 ? 63.909 31.614 11.693 1.00 44.33 200 LEU B O 1
ATOM 3311 N N . ALA B 1 223 ? 65.639 30.732 12.811 1.00 48.08 201 ALA B N 1
ATOM 3312 C CA . ALA B 1 223 ? 64.947 29.479 13.045 1.00 46.82 201 ALA B CA 1
ATOM 3313 C C . ALA B 1 223 ? 63.571 29.765 13.623 1.00 43.17 201 ALA B C 1
ATOM 3314 O O . ALA B 1 223 ? 62.576 29.221 13.157 1.00 45.90 201 ALA B O 1
ATOM 3316 N N . GLU B 1 224 ? 63.524 30.642 14.622 1.00 41.72 202 GLU B N 1
ATOM 3317 C CA . GLU B 1 224 ? 62.287 30.938 15.347 1.00 42.62 202 GLU B CA 1
ATOM 3318 C C . GLU B 1 224 ? 61.233 31.672 14.510 1.00 47.37 202 GLU B C 1
ATOM 3319 O O . GLU B 1 224 ? 60.036 31.530 14.755 1.00 49.58 202 GLU B O 1
ATOM 3321 N N . GLU B 1 225 ? 61.673 32.467 13.537 1.00 49.49 203 GLU B N 1
ATOM 3322 C CA . GLU B 1 225 ? 60.746 33.122 12.611 1.00 46.90 203 GLU B CA 1
ATOM 3323 C C . GLU B 1 225 ? 60.177 32.094 11.642 1.00 48.14 203 GLU B C 1
ATOM 3324 O O . GLU B 1 225 ? 58.967 32.027 11.425 1.00 47.63 203 GLU B O 1
ATOM 3330 N N . LEU B 1 226 ? 61.069 31.305 11.051 1.00 48.71 204 LEU B N 1
ATOM 3331 C CA . LEU B 1 226 ? 60.683 30.280 10.089 1.00 48.42 204 LEU B CA 1
ATOM 3332 C C . LEU B 1 226 ? 59.747 29.251 10.715 1.00 54.29 204 LEU B C 1
ATOM 3333 O O . LEU B 1 226 ? 58.808 28.783 10.076 1.00 56.52 204 LEU B O 1
ATOM 3338 N N . LEU B 1 227 ? 60.005 28.895 11.966 1.00 53.58 205 LEU B N 1
ATOM 3339 C CA . LEU B 1 227 ? 59.191 27.896 12.639 1.00 53.31 205 LEU B CA 1
ATOM 3340 C C . LEU B 1 227 ? 57.782 28.418 12.917 1.00 53.53 205 LEU B C 1
ATOM 3341 O O . LEU B 1 227 ? 56.811 27.667 12.866 1.00 57.89 205 LEU B O 1
ATOM 3346 N N . THR B 1 228 ? 57.675 29.711 13.199 1.00 49.68 206 THR B N 1
ATOM 3347 C CA . THR B 1 228 ? 56.379 30.347 13.387 1.00 45.66 206 THR B CA 1
ATOM 3348 C C . THR B 1 228 ? 55.679 30.499 12.044 1.00 45.92 206 THR B C 1
ATOM 3349 O O . THR B 1 228 ? 54.492 30.203 11.915 1.00 48.62 206 THR B O 1
ATOM 3353 N N . LEU B 1 229 ? 56.429 30.957 11.044 1.00 45.85 207 LEU B N 1
ATOM 3354 C CA . LEU B 1 229 ? 55.883 31.228 9.714 1.00 42.69 207 LEU B CA 1
ATOM 3355 C C . LEU B 1 229 ? 55.795 29.991 8.830 1.00 44.50 207 LEU B C 1
ATOM 3356 O O . LEU B 1 229 ? 55.163 30.029 7.780 1.00 46.70 207 LEU B O 1
ATOM 3361 N N . GLY B 1 230 ? 56.441 28.905 9.241 1.00 45.31 208 GLY B N 1
ATOM 3362 C CA . GLY B 1 230 ? 56.333 27.641 8.532 1.00 49.91 208 GLY B CA 1
ATOM 3363 C C . GLY B 1 230 ? 57.212 27.464 7.302 1.00 56.59 208 GLY B C 1
ATOM 3364 O O . GLY B 1 230 ? 56.817 26.804 6.337 1.00 59.97 208 GLY B O 1
ATOM 3365 N N . GLY B 1 231 ? 58.406 28.042 7.330 1.00 57.60 209 GLY B N 1
ATOM 3366 C CA . GLY B 1 231 ? 59.362 27.842 6.258 1.00 58.12 209 GLY B CA 1
ATOM 3367 C C . GLY B 1 231 ? 60.377 26.786 6.646 1.00 60.33 209 GLY B C 1
ATOM 3368 O O . GLY B 1 231 ? 60.486 26.426 7.819 1.00 61.33 209 GLY B O 1
ATOM 3369 N N . VAL B 1 232 ? 61.110 26.273 5.664 1.00 62.32 210 VAL B N 1
ATOM 3370 C CA . VAL B 1 232 ? 62.195 25.338 5.940 1.00 64.92 210 VAL B CA 1
ATOM 3371 C C . VAL B 1 232 ? 63.475 26.118 6.226 1.00 63.97 210 VAL B C 1
ATOM 3372 O O . VAL B 1 232 ? 63.672 27.199 5.671 1.00 61.14 210 VAL B O 1
ATOM 3376 N N . PRO B 1 233 ? 64.345 25.577 7.097 1.00 66.18 211 PRO B N 1
ATOM 3377 C CA . PRO B 1 233 ? 65.555 26.313 7.475 1.00 66.59 211 PRO B CA 1
ATOM 3378 C C . PRO B 1 233 ? 66.191 26.977 6.261 1.00 67.11 211 PRO B C 1
ATOM 3379 O O . PRO B 1 233 ? 66.346 26.332 5.225 1.00 68.44 211 PRO B O 1
ATOM 3383 N N . GLY B 1 234 ? 66.527 28.257 6.379 1.00 67.68 212 GLY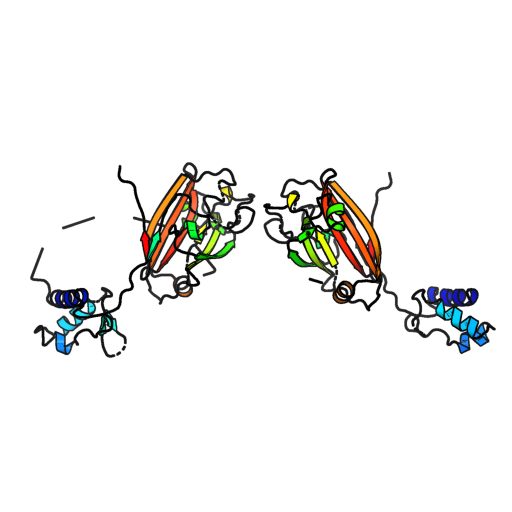 B N 1
ATOM 3384 C CA . GLY B 1 234 ? 67.141 28.979 5.280 1.00 69.77 212 GLY B CA 1
ATOM 3385 C C . GLY B 1 234 ? 66.173 29.777 4.420 1.00 68.26 212 GLY B C 1
ATOM 3386 O O . GLY B 1 234 ? 66.569 30.748 3.772 1.00 67.62 212 GLY B O 1
ATOM 3387 N N . HIS B 1 235 ? 64.907 29.372 4.402 1.00 67.38 213 HIS B N 1
ATOM 3388 C CA . HIS B 1 235 ? 63.899 30.103 3.643 1.00 67.76 213 HIS B CA 1
ATOM 3389 C C . HIS B 1 235 ? 64.031 31.605 3.914 1.00 59.59 213 HIS B C 1
ATOM 3390 O O . HIS B 1 235 ? 64.098 32.040 5.066 1.00 56.66 213 HIS B O 1
ATOM 3397 N N . VAL B 1 236 ? 64.093 32.385 2.839 1.00 53.11 214 VAL B N 1
ATOM 3398 C CA . VAL B 1 236 ? 64.279 33.826 2.923 1.00 48.24 214 VAL B CA 1
ATOM 3399 C C . VAL B 1 236 ? 63.019 34.529 3.421 1.00 49.77 214 VAL B C 1
ATOM 3400 O O . VAL B 1 236 ? 61.901 34.085 3.154 1.00 51.14 214 VAL B O 1
ATOM 3404 N N . VAL B 1 237 ? 63.201 35.619 4.160 1.00 46.73 215 VAL B N 1
ATOM 3405 C CA . VAL B 1 237 ? 62.076 36.457 4.550 1.00 41.84 215 VAL B CA 1
ATOM 3406 C C . VAL B 1 237 ? 62.313 37.899 4.118 1.00 40.39 215 VAL B C 1
ATOM 3407 O O . VAL B 1 237 ? 63.453 38.315 3.890 1.00 38.56 215 VAL B O 1
ATOM 3411 N N . LEU B 1 238 ? 61.222 38.647 3.993 1.00 38.32 216 LEU B N 1
ATOM 3412 C CA . LEU B 1 238 ? 61.286 40.095 3.847 1.00 38.87 216 LEU B CA 1
ATOM 3413 C C . LEU B 1 238 ? 61.181 40.747 5.230 1.00 37.58 216 LEU B C 1
ATOM 3414 O O . LEU B 1 238 ? 60.381 40.318 6.064 1.00 34.37 216 LEU B O 1
ATOM 3419 N N . VAL B 1 239 ? 62.002 41.766 5.478 1.00 37.66 217 VAL B N 1
ATOM 3420 C CA . VAL B 1 239 ? 62.005 42.447 6.770 1.00 34.53 217 VAL B CA 1
ATOM 3421 C C . VAL B 1 239 ? 61.844 43.961 6.617 1.00 33.44 217 VAL B C 1
ATOM 3422 O O . VAL B 1 239 ? 62.726 44.638 6.094 1.00 31.34 217 VAL B O 1
ATOM 3426 N N . ILE B 1 240 ? 60.708 44.479 7.078 1.00 34.88 218 ILE B N 1
ATOM 3427 C CA . ILE B 1 240 ? 60.448 45.914 7.049 1.00 35.20 218 ILE B CA 1
ATOM 3428 C C . ILE B 1 240 ? 60.863 46.542 8.370 1.00 32.10 218 ILE B C 1
ATOM 3429 O O . ILE B 1 240 ? 60.275 46.266 9.411 1.00 33.15 218 ILE B O 1
ATOM 3434 N N . GLN B 1 241 ? 61.897 47.370 8.321 1.00 35.14 219 GLN B N 1
ATOM 3435 C CA . GLN B 1 241 ? 62.305 48.154 9.469 1.00 34.94 219 GLN B CA 1
ATOM 3436 C C . GLN B 1 241 ? 61.481 49.435 9.477 1.00 36.07 219 GLN B C 1
ATOM 3437 O O . GLN B 1 241 ? 61.801 50.398 8.779 1.00 37.40 219 GLN B O 1
ATOM 3443 N N . ARG B 1 242 ? 60.414 49.434 10.268 1.00 35.06 220 ARG B N 1
ATOM 3444 C CA . ARG B 1 242 ? 59.443 50.526 10.272 1.00 34.81 220 ARG B CA 1
ATOM 3445 C C . ARG B 1 242 ? 59.648 51.450 11.478 1.00 38.35 220 ARG B C 1
ATOM 3446 O O . ARG B 1 242 ? 59.895 50.979 12.582 1.00 39.92 220 ARG B O 1
ATOM 3454 N N . THR B 1 243 ? 59.559 52.760 11.266 1.00 39.53 221 THR B N 1
ATOM 3455 C CA . THR B 1 243 ? 59.617 53.714 12.376 1.00 38.17 221 THR B CA 1
ATOM 3456 C C . THR B 1 243 ? 58.562 54.811 12.228 1.00 37.19 221 THR B C 1
ATOM 3457 O O . THR B 1 243 ? 58.497 55.496 11.205 1.00 37.65 221 THR B O 1
ATOM 3461 N N . TYR B 1 244 ? 57.732 54.959 13.255 1.00 35.34 222 TYR B N 1
ATOM 3462 C CA . TYR B 1 244 ? 56.748 56.033 13.315 1.00 36.63 222 TYR B CA 1
ATOM 3463 C C . TYR B 1 244 ? 57.335 57.306 13.927 1.00 38.97 222 TYR B C 1
ATOM 3464 O O . TYR B 1 244 ? 58.099 57.249 14.891 1.00 35.94 222 TYR B O 1
ATOM 3473 N N . PHE B 1 245 ? 56.954 58.455 13.381 1.00 42.67 223 PHE B N 1
ATOM 3474 C CA . PHE B 1 245 ? 57.467 59.728 13.865 1.00 45.49 223 PHE B CA 1
ATOM 3475 C C . PHE B 1 245 ? 56.360 60.698 14.242 1.00 49.07 223 PHE B C 1
ATOM 3476 O O . PHE B 1 245 ? 55.399 60.887 13.492 1.00 49.88 223 PHE B O 1
ATOM 3484 N N . ALA B 1 246 ? 56.511 61.304 15.414 1.00 49.80 224 ALA B N 1
ATOM 3485 C CA . ALA B 1 246 ? 55.646 62.387 15.854 1.00 52.97 224 ALA B CA 1
ATOM 3486 C C . ALA B 1 246 ? 56.478 63.659 15.926 1.00 57.53 224 ALA B C 1
ATOM 3487 O O . ALA B 1 246 ? 57.206 63.880 16.894 1.00 52.57 224 ALA B O 1
ATOM 3489 N N . SER B 1 247 ? 56.384 64.475 14.879 1.00 67.58 225 SER B N 1
ATOM 3490 C CA . SER B 1 247 ? 57.097 65.748 14.817 1.00 74.90 225 SER B CA 1
ATOM 3491 C C . SER B 1 247 ? 58.621 65.585 14.873 1.00 71.94 225 SER B C 1
ATOM 3492 O O . SER B 1 247 ? 59.302 66.320 15.588 1.00 74.07 225 SER B O 1
ATOM 3495 N N . GLY B 1 248 ? 59.152 64.625 14.120 1.00 65.21 226 GLY B N 1
ATOM 3496 C CA . GLY B 1 248 ? 60.588 64.410 14.056 1.00 59.65 226 GLY B CA 1
ATOM 3497 C C . GLY B 1 248 ? 61.160 63.472 15.109 1.00 54.49 226 GLY B C 1
ATOM 3498 O O . GLY B 1 248 ? 62.304 63.026 14.998 1.00 52.52 226 GLY B O 1
ATOM 3499 N N . ARG B 1 249 ? 60.371 63.171 16.134 1.00 51.43 227 ARG B N 1
ATOM 3500 C CA . ARG B 1 249 ? 60.811 62.270 17.191 1.00 55.20 227 ARG B CA 1
ATOM 3501 C C . ARG B 1 249 ? 60.160 60.896 17.041 1.00 50.73 227 ARG B C 1
ATOM 3502 O O . ARG B 1 249 ? 58.939 60.795 16.912 1.00 50.56 227 ARG B O 1
ATOM 3510 N N . PRO B 1 250 ? 60.978 59.832 17.056 1.00 44.68 228 PRO B N 1
ATOM 3511 C CA . PRO B 1 250 ? 60.450 58.466 16.952 1.00 42.58 228 PRO B CA 1
ATOM 3512 C C . PRO B 1 250 ? 59.578 58.122 18.151 1.00 43.31 228 PRO B C 1
ATOM 3513 O O . PRO B 1 250 ? 59.934 58.445 19.282 1.00 46.20 228 PRO B O 1
ATOM 3517 N N . VAL B 1 251 ? 58.444 57.479 17.903 1.00 41.98 229 VAL B N 1
ATOM 3518 C CA . VAL B 1 251 ? 57.566 57.047 18.983 1.00 39.80 229 VAL B CA 1
ATOM 3519 C C . VAL B 1 251 ? 57.402 55.524 18.961 1.00 38.01 229 VAL B C 1
ATOM 3520 O O . VAL B 1 251 ? 56.981 54.918 19.944 1.00 37.42 229 VAL B O 1
ATOM 3524 N N . GLU B 1 252 ? 57.746 54.914 17.831 1.00 33.84 230 GLU B N 1
ATOM 3525 C CA . GLU B 1 252 ? 57.695 53.469 17.695 1.00 31.23 230 GLU B CA 1
ATOM 3526 C C . GLU B 1 252 ? 58.634 53.038 16.577 1.00 34.59 230 GLU B C 1
ATOM 3527 O O . GLU B 1 252 ? 58.848 53.771 15.618 1.00 32.97 230 GLU B O 1
ATOM 3533 N N . THR B 1 253 ? 59.209 51.850 16.723 1.00 36.89 231 THR B N 1
ATOM 3534 C CA . THR B 1 253 ? 60.007 51.243 15.665 1.00 35.94 231 THR B CA 1
ATOM 3535 C C . THR B 1 253 ? 59.786 49.725 15.718 1.00 32.95 231 THR B C 1
ATOM 3536 O O . THR B 1 253 ? 59.527 49.181 16.787 1.00 34.84 231 THR B O 1
ATOM 3540 N N . ALA B 1 254 ? 59.857 49.045 14.576 1.00 30.83 232 ALA B N 1
ATOM 3541 C CA . ALA B 1 254 ? 59.529 47.621 14.530 1.00 26.41 232 ALA B CA 1
ATOM 3542 C C . ALA B 1 254 ? 60.201 46.901 13.379 1.00 29.54 232 ALA B C 1
ATOM 3543 O O . ALA B 1 254 ? 60.522 47.503 12.355 1.00 35.07 232 ALA B O 1
ATOM 3545 N N . ASP B 1 255 ? 60.401 45.601 13.556 1.00 29.48 233 ASP B N 1
ATOM 3546 C CA . ASP B 1 255 ? 60.755 44.726 12.451 1.00 32.48 233 ASP B CA 1
ATOM 3547 C C . ASP B 1 255 ? 59.517 43.909 12.123 1.00 35.71 233 ASP B C 1
ATOM 3548 O O . ASP B 1 255 ? 59.049 43.133 12.956 1.00 36.26 233 ASP B O 1
ATOM 3553 N N . VAL B 1 256 ? 58.977 44.111 10.923 1.00 36.64 234 VAL B N 1
ATOM 3554 C CA . VAL B 1 256 ? 57.831 43.347 10.447 1.00 38.59 234 VAL B CA 1
ATOM 3555 C C . VAL B 1 256 ? 58.354 42.329 9.443 1.00 39.32 234 VAL B C 1
ATOM 3556 O O . VAL B 1 256 ? 59.033 42.692 8.483 1.00 41.30 234 VAL B O 1
ATOM 3560 N N . VAL B 1 257 ? 58.042 41.057 9.677 1.00 38.12 235 VAL B N 1
ATOM 3561 C CA . VAL B 1 257 ? 58.625 39.956 8.915 1.00 35.87 235 VAL B CA 1
ATOM 3562 C C . VAL B 1 257 ? 57.573 39.111 8.178 1.00 36.22 235 VAL B C 1
ATOM 3563 O O . VAL B 1 257 ? 56.630 38.611 8.796 1.00 34.18 235 VAL B O 1
ATOM 3567 N N . VAL B 1 258 ? 57.743 38.958 6.862 1.00 39.52 236 VAL B N 1
ATOM 3568 C CA . VAL B 1 258 ? 56.864 38.102 6.045 1.00 43.55 236 VAL B CA 1
ATOM 3569 C C . VAL B 1 258 ? 57.639 37.178 5.088 1.00 44.17 236 VAL B C 1
ATOM 3570 O O . VAL B 1 258 ? 58.692 37.553 4.562 1.00 43.25 236 VAL B O 1
ATOM 3574 N N . PRO B 1 259 ? 57.107 35.967 4.855 1.00 45.13 237 PRO B N 1
ATOM 3575 C CA . PRO B 1 259 ? 57.774 34.978 3.996 1.00 45.07 237 PRO B CA 1
ATOM 3576 C C . PRO B 1 259 ? 57.874 35.456 2.549 1.00 41.17 237 PRO B C 1
ATOM 3577 O O . PRO B 1 259 ? 56.858 35.797 1.944 1.00 39.55 237 PRO B O 1
ATOM 3581 N N . ALA B 1 260 ? 59.091 35.466 2.013 1.00 40.42 238 ALA B N 1
ATOM 3582 C CA . ALA B 1 260 ? 59.353 35.977 0.670 1.00 41.96 238 ALA B CA 1
ATOM 3583 C C . ALA B 1 260 ? 58.626 35.208 -0.421 1.00 43.57 238 ALA B C 1
ATOM 3584 O O . ALA B 1 260 ? 58.119 35.809 -1.361 1.00 44.38 238 ALA B O 1
ATOM 3586 N N . ASP B 1 261 ? 58.573 33.884 -0.297 1.00 48.03 239 ASP B N 1
ATOM 3587 C CA . ASP B 1 261 ? 58.030 33.040 -1.365 1.00 51.33 239 ASP B CA 1
ATOM 3588 C C . ASP B 1 261 ? 56.522 33.198 -1.588 1.00 53.15 239 ASP B C 1
ATOM 3589 O O . ASP B 1 261 ? 55.994 32.803 -2.632 1.00 54.76 239 ASP B O 1
ATOM 3594 N N . ARG B 1 262 ? 55.835 33.786 -0.612 1.00 52.18 240 ARG B N 1
ATOM 3595 C CA . ARG B 1 262 ? 54.386 33.937 -0.686 1.00 49.96 240 ARG B CA 1
ATOM 3596 C C . ARG B 1 262 ? 53.955 35.394 -0.722 1.00 45.52 240 ARG B C 1
ATOM 3597 O O . ARG B 1 262 ? 52.832 35.701 -1.119 1.00 46.71 240 ARG B O 1
ATOM 3605 N N . TYR B 1 263 ? 54.845 36.294 -0.316 1.00 39.35 241 TYR B N 1
ATOM 3606 C CA . TYR B 1 263 ? 54.469 37.696 -0.201 1.00 35.39 241 TYR B CA 1
ATOM 3607 C C . TYR B 1 263 ? 55.401 38.690 -0.874 1.00 37.08 241 TYR B C 1
ATOM 3608 O O . TYR B 1 263 ? 56.607 38.469 -0.975 1.00 37.62 241 TYR B O 1
ATOM 3617 N N . ARG B 1 264 ? 54.804 39.778 -1.351 1.00 36.60 242 ARG B N 1
ATOM 3618 C CA . ARG B 1 264 ? 55.529 40.985 -1.713 1.00 35.80 242 ARG B CA 1
ATOM 3619 C C . ARG B 1 264 ? 54.996 42.121 -0.859 1.00 36.51 242 ARG B C 1
ATOM 3620 O O . ARG B 1 264 ? 53.837 42.104 -0.448 1.00 36.58 242 ARG B O 1
ATOM 3628 N N . VAL B 1 265 ? 55.846 43.104 -0.586 1.00 39.23 243 VAL B N 1
ATOM 3629 C CA . VAL B 1 265 ? 55.439 44.282 0.172 1.00 41.09 243 VAL B CA 1
ATOM 3630 C C . VAL B 1 265 ? 55.051 45.390 -0.811 1.00 42.74 243 VAL B C 1
ATOM 3631 O O . VAL B 1 265 ? 55.842 45.760 -1.677 1.00 43.30 243 VAL B O 1
ATOM 3635 N N . ALA B 1 266 ? 53.829 45.908 -0.687 1.00 41.12 244 ALA B N 1
ATOM 3636 C CA . ALA B 1 266 ? 53.274 46.792 -1.715 1.00 37.55 244 ALA B CA 1
ATOM 3637 C C . ALA B 1 266 ? 53.081 48.233 -1.259 1.00 38.31 244 ALA B C 1
ATOM 3638 O O . ALA B 1 266 ? 52.452 48.491 -0.232 1.00 36.62 244 ALA B O 1
ATOM 3640 N N . TYR B 1 267 ? 53.620 49.170 -2.038 1.00 39.28 245 TYR B N 1
ATOM 3641 C CA . TYR B 1 267 ? 53.484 50.598 -1.757 1.00 36.58 245 TYR B CA 1
ATOM 3642 C C . TYR B 1 267 ? 52.796 51.312 -2.911 1.00 38.54 245 TYR B C 1
ATOM 3643 O O . TYR B 1 267 ? 52.970 50.941 -4.075 1.00 44.45 245 TYR B O 1
ATOM 3652 N N . HIS B 1 268 ? 52.011 52.333 -2.587 1.00 38.33 246 HIS B N 1
ATOM 3653 C CA . HIS B 1 268 ? 51.350 53.152 -3.595 1.00 46.37 246 HIS B CA 1
ATOM 3654 C C . HIS B 1 268 ? 51.668 54.604 -3.302 1.00 48.20 246 HIS B C 1
ATOM 3655 O O . HIS B 1 268 ? 51.304 55.127 -2.249 1.00 50.21 246 HIS B O 1
ATOM 3662 N N . LEU B 1 269 ? 52.365 55.248 -4.232 1.00 47.11 247 LEU B N 1
ATOM 3663 C CA . LEU B 1 269 ? 52.880 56.590 -3.996 1.00 44.79 247 LEU B CA 1
ATOM 3664 C C . LEU B 1 269 ? 52.359 57.598 -5.014 1.00 46.93 247 LEU B C 1
ATOM 3665 O O . LEU B 1 269 ? 52.132 57.257 -6.174 1.00 47.73 247 LEU B O 1
ATOM 3670 N N . PRO B 1 270 ? 52.149 58.843 -4.567 1.00 49.54 248 PRO B N 1
ATOM 3671 C CA . PRO B 1 270 ? 51.727 59.928 -5.450 1.00 51.47 248 PRO B CA 1
ATOM 3672 C C . PRO B 1 270 ? 52.916 60.420 -6.256 1.00 52.79 248 PRO B C 1
ATOM 3673 O O . PRO B 1 270 ? 54.035 60.415 -5.745 1.00 53.28 248 PRO B O 1
ATOM 3677 N N . VAL B 1 271 ? 52.682 60.826 -7.499 1.00 54.55 249 VAL B N 1
ATOM 3678 C CA . VAL B 1 271 ? 53.748 61.368 -8.331 1.00 55.75 249 VAL B CA 1
ATOM 3679 C C . VAL B 1 271 ? 53.518 62.866 -8.552 1.00 59.81 249 VAL B C 1
ATOM 3680 O O . VAL B 1 271 ? 52.603 63.262 -9.277 1.00 61.91 249 VAL B O 1
ATOM 3684 N N . LYS B 1 272 ? 54.347 63.690 -7.910 1.00 61.79 250 LYS B N 1
ATOM 3685 C CA . LYS B 1 272 ? 54.184 65.144 -7.941 1.00 63.74 250 LYS B CA 1
ATOM 3686 C C . LYS B 1 272 ? 55.156 65.819 -8.911 1.00 67.49 250 LYS B C 1
ATOM 3687 O O . LYS B 1 272 ? 56.376 65.707 -8.773 1.00 67.73 250 LYS B O 1
#

Nearest PDB structures (foldseek):
  3eet-assembly1_A-2  TM=1.003E+00  e=1.810E-47  Streptomyces avermitilis
  3eet-assembly2_B-3  TM=9.614E-01  e=1.636E-41  Streptomyces avermitilis
  3f8m-assembly1_B  TM=5.948E-01  e=2.691E-14  Mycolicibacterium smegmatis MC2 155
  3f8l-assembly2_D  TM=7.872E-01  e=7.767E-10  Mycolicibacterium smegmatis MC2 155
  2ooi-assembly1_A  TM=7.432E-01  e=4.655E-07  Staphylococcus aureus subsp. aureus N315

B-factor: mean 47.41, std 20.04, range [18.69, 145.18]

Foldseek 3Di:
DLVPPLLCVLLVVQVVCLVVCVQPFFRFRDDLVRSCVVSVDDSVSSVSNVVVVVVQQWDDPVTIGGHDQDDADEQEADDDDAPDDFASCNRRVPPVWDKDKDKDDDKDFAAPVRCVLQVHDGRQMWWMWMWMAGVNAITKIKIFGCVQVPPHQCVQQDGPNRRDDQVSVVSVFHFDDKDKDKDKFFDDPVRCVSNVHDGRFMKIWIFMFTDGPRGTGMTMIDIDGPSHYDYDYDDDDD/DLLVVLLVVQVVCVVVCVAPFFRFRQPLVRSCVVVVDDSVSSVVSVVVVVVQQCPVTGHDQADADEQEADDDAPDDFANCNRRVPPPWDKDKDKDDDKDFADPVRCVLQVHDGRQMWWMWMWMAGVNAITKIKIFGCVQVPPHQCVQQDGDNHGDDQSSVVSVQHFDDKDWDKDKFFDDPVVCVSNVHDGRQMKIWIFMFTDRPNGTGMTMIDIDGPSHYDYDYDDDDD

InterPro domains:
  IPR000524 Transcription regulator HTH, GntR [PF00392] (9-71)
  IPR000524 Transcription regulator HTH, GntR [PS50949] (6-74)
  IPR000524 Transcription regulator HTH, GntR [SM00345] (12-71)
  IPR000524 Transcription regulator HTH, GntR [cd07377] (7-72)
  IPR011663 UbiC transcription regulator-associated [PF07702] (111-242)
  IPR011663 UbiC transcription regulator-associated [SM00866] (98-242)
  IPR028978 Chorismate pyruvate-lyase/UbiC transcription regulator-associated domain superfamily [G3DSA:3.40.1410.10] (77-245)
  IPR028978 Chorismate pyruvate-lyase/UbiC transcription regulator-associated domain superfamily [SSF64288] (59-248)
  IPR036388 Winged helix-like DNA-binding domain superfamily [G3DSA:1.10.10.10] (5-71)
  IPR036390 Winged helix DNA-binding domain superfamily [SSF46785] (4-82)
  IPR050679 Bacterial HTH-type transcriptional regulator [PTHR44846] (4-249)

Secondary structure (DSSP, 8-state):
-----HHHHHHHHHHHHHHHTSS-TTSBPPPHHHHHHHHT--HHHHHHHHHH---SSEEE---EEE---PPPEEEE--SS------HHHHH---TT--EEEEEEE---BPPHHHHHHHTS-TT-B--EEEEEEETTB--EEEE--HHHHTTS---TTSSTT---TTT--TTS----EEEEEEEEEEPPHHHHHHHT--TT-EEEEEEEEEEETTEEEEEEEEEEETTTEEEE------/---HHHHHHHHHHHHHTSS-TTSBP--HHHHHHHHT--HHHHHHHHHH---SSB--BB-----PEEEE---------HHHHH---TTS-EEEEEEE---BPPHHHHHHTTS-TT-B--EEEEEEETTB--EEEE--HHHHTTS---TTSSTT---TTT--TTS----EEEEEEEEEEPPHHHHHHHT--TT-EEEEEEEEEEETTEEEEEEEEEEETTTEEEE------

Radius of gyration: 37.42 Å; Cα contacts (8 Å, |Δi|>4): 882; chains: 2; bounding box: 72×57×118 Å

CATH classification: 1.10.10.10 (+1 more: 3.40.1410.10)